Protein AF-0000000070297583 (afdb_homodimer)

Sequence (490 aa):
MRPKFVLFGSSIVQYSYYEGWGATLSHLYARKADILLRGYAGWNSRHALQVLDKIFSKNAIEQPSLVIAYFGGNDCIPPHPSGLGPHVPLGEYIENMKKIATHIMKTRIILLSNPPINEAQMKHNIDDFGQPIRTNEVSRIYSEACLDMCCEMKIKAIDTWSAIQKRDDWRDFCFIDGVHLSNEGSEIVTKEILNVIKEAEWEPSLYWKLMPAEFGEDSPYDMVTLDGKTINFSNVPFPEDVDWPMRPKFVLFGSSIVQYSYYEGWGATLSHLYARKADILLRGYAGWNSRHALQVLDKIFSKNAIEQPSLVIAYFGGNDCIPPHPSGLGPHVPLGEYIENMKKIATHIMKTRIILLSNPPINEAQMKHNIDDFGQPIRTNEVSRIYSEACLDMCCEMKIKAIDTWSAIQKRDDWRDFCFIDGVHLSNEGSEIVTKEILNVIKEAEWEPSLYWKLMPAEFGEDSPYDMVTLDGKTINFSNVPFPEDVDWP

Secondary structure (DSSP, 8-state):
---EEEEEESHHHHTTTSSSHHHHHHHHTTTT-EEEEEE-TT--HHHHHHTHHHHS-TT-SS--SEEEEE--TTTTSPPPTTS-SS---HHHHHHHHHHHHHHHTTSEEEEEPPPP--GGG-TT-B-TTS-BSS-HHHHHHHHHHHHHHHHHHT-EEE-HHHHHHTSTTHHHHSBSSSSSB-HHHHHHHHHHHHHHHHHH--SS---TTTSPPTT-S--TTSEE-TTS-EE--TT--SS--S---/---EEEEEESHHHHTTTSSSHHHHHHHHTTTT-EEEEEE-TT--HHHHHHTHHHHS-TT-SS--SEEEEE--TTTTSPPPTTS-SS---HHHHHHHHHHHHHHHTTSEEEEEPPPP--GGG-TT-B-TTS-BSS-HHHHHHHHHHHHHHHHHHT-EEE-HHHHHHTSTTHHHHSBSSSSSB-HHHHHHHHHHHHHHHHHH--SS---TTTSPPTT-S--TTSEE-TTS-EE--TT--SS--S---

InterPro domains:
  IPR001087 GDSL lipase/esterase [PF00657] (6-193)
  IPR036514 SGNH hydrolase superfamily [G3DSA:3.40.50.1110] (2-225)
  IPR045136 Isoamyl acetate-hydrolyzing esterase Iah1-like [PTHR14209] (1-224)

pLDDT: mean 95.43, std 4.94, range [74.56, 98.88]

Organism: Medicago truncatula (NCBI:txid3880)

Structure (mmCIF, N/CA/C/O backbone):
data_AF-0000000070297583-model_v1
#
loop_
_entity.id
_entity.type
_entity.pdbx_description
1 polymer 'GDSL-like lipase/acylhydrolase'
#
loop_
_atom_site.group_PDB
_atom_site.id
_atom_site.type_symbol
_atom_site.label_atom_id
_atom_site.label_alt_id
_atom_site.label_comp_id
_atom_site.label_asym_id
_atom_site.label_entity_id
_atom_site.label_seq_id
_atom_site.pdbx_PDB_ins_code
_atom_site.Cartn_x
_atom_site.Cartn_y
_atom_site.Cartn_z
_atom_site.occupancy
_atom_site.B_iso_or_equiv
_atom_site.auth_seq_id
_atom_site.auth_comp_id
_atom_site.auth_asym_id
_atom_site.auth_atom_id
_atom_site.pdbx_PDB_model_num
ATOM 1 N N . MET A 1 1 ? 10.992 11.102 -12.32 1 80.62 1 MET A N 1
ATOM 2 C CA . MET A 1 1 ? 9.883 10.234 -11.953 1 80.62 1 MET A CA 1
ATOM 3 C C . MET A 1 1 ? 10.375 9 -11.195 1 80.62 1 MET A C 1
ATOM 5 O O . MET A 1 1 ? 11.453 8.484 -11.484 1 80.62 1 MET A O 1
ATOM 9 N N . ARG A 1 2 ? 9.68 8.562 -10.141 1 93.44 2 ARG A N 1
ATOM 10 C CA . ARG A 1 2 ? 10.055 7.375 -9.375 1 93.44 2 ARG A CA 1
ATOM 11 C C . ARG A 1 2 ? 9.906 6.113 -10.211 1 93.44 2 ARG A C 1
ATOM 13 O O . ARG A 1 2 ? 8.969 5.988 -11.008 1 93.44 2 ARG A O 1
ATOM 20 N N . PRO A 1 3 ? 10.93 5.227 -10.07 1 96.5 3 PRO A N 1
ATOM 21 C CA . PRO A 1 3 ? 10.719 3.922 -10.703 1 96.5 3 PRO A CA 1
ATOM 22 C C . PRO A 1 3 ? 9.422 3.252 -10.258 1 96.5 3 PRO A C 1
ATOM 24 O O . PRO A 1 3 ? 8.961 3.477 -9.133 1 96.5 3 PRO A O 1
ATOM 27 N N . LYS A 1 4 ? 8.906 2.463 -11.172 1 96.94 4 LYS A N 1
ATOM 28 C CA . LYS A 1 4 ? 7.676 1.743 -10.867 1 96.94 4 LYS A CA 1
ATOM 29 C C . LYS A 1 4 ? 7.938 0.249 -10.695 1 96.94 4 LYS A C 1
ATOM 31 O O . LYS A 1 4 ? 8.594 -0.368 -11.539 1 96.94 4 LYS A O 1
ATOM 36 N N . PHE A 1 5 ? 7.562 -0.302 -9.586 1 98.56 5 PHE A N 1
ATOM 37 C CA . PHE A 1 5 ? 7.48 -1.741 -9.367 1 98.56 5 PHE A CA 1
ATOM 38 C C . PHE A 1 5 ? 6.039 -2.227 -9.484 1 98.56 5 PHE A C 1
ATOM 40 O O . PHE A 1 5 ? 5.141 -1.692 -8.836 1 98.56 5 PHE A O 1
ATOM 47 N N . VAL A 1 6 ? 5.828 -3.201 -10.305 1 98.38 6 VAL A N 1
ATOM 48 C CA . VAL A 1 6 ? 4.477 -3.721 -10.477 1 98.38 6 VAL A CA 1
ATOM 49 C C . VAL A 1 6 ? 4.379 -5.117 -9.867 1 98.38 6 VAL A C 1
ATOM 51 O O . VAL A 1 6 ? 5.195 -5.992 -10.164 1 98.38 6 VAL A O 1
ATOM 54 N N . LEU A 1 7 ? 3.447 -5.27 -8.93 1 98.88 7 LEU A N 1
ATOM 55 C CA . LEU A 1 7 ? 3.092 -6.586 -8.414 1 98.88 7 LEU A CA 1
ATOM 56 C C . LEU A 1 7 ? 1.987 -7.219 -9.25 1 98.88 7 LEU A C 1
ATOM 58 O O . LEU A 1 7 ? 0.868 -6.703 -9.305 1 98.88 7 LEU A O 1
ATOM 62 N N . PHE A 1 8 ? 2.326 -8.312 -9.898 1 98.81 8 PHE A N 1
ATOM 63 C CA . PHE A 1 8 ? 1.416 -8.906 -10.875 1 98.81 8 PHE A CA 1
ATOM 64 C C . PHE A 1 8 ? 1.098 -10.352 -10.5 1 98.81 8 PHE A C 1
ATOM 66 O O . PHE A 1 8 ? 2.002 -11.18 -10.375 1 98.81 8 PHE A O 1
ATOM 73 N N . GLY A 1 9 ? -0.216 -10.602 -10.328 1 98.75 9 GLY A N 1
ATOM 74 C CA . GLY A 1 9 ? -0.486 -11.992 -10 1 98.75 9 GLY A CA 1
ATOM 75 C C . GLY A 1 9 ? -1.904 -12.227 -9.516 1 98.75 9 GLY A C 1
ATOM 76 O O . GLY A 1 9 ? -2.791 -11.406 -9.758 1 98.75 9 GLY A O 1
ATOM 77 N N . SER A 1 10 ? -2.168 -13.359 -8.914 1 98.38 10 SER A N 1
ATOM 78 C CA . SER A 1 10 ? -3.49 -13.789 -8.469 1 98.38 10 SER A CA 1
ATOM 79 C C . SER A 1 10 ? -3.816 -13.234 -7.086 1 98.38 10 SER A C 1
ATOM 81 O O . SER A 1 10 ? -3.555 -12.062 -6.801 1 98.38 10 SER A O 1
ATOM 83 N N . SER A 1 11 ? -4.457 -14.023 -6.191 1 98.12 11 SER A N 1
ATOM 84 C CA . SER A 1 11 ? -4.98 -13.516 -4.93 1 98.12 11 SER A CA 1
ATOM 85 C C . SER A 1 11 ? -3.859 -13.234 -3.938 1 98.12 11 SER A C 1
ATOM 87 O O . SER A 1 11 ? -3.961 -12.312 -3.123 1 98.12 11 SER A O 1
ATOM 89 N N . ILE A 1 12 ? -2.779 -13.969 -3.959 1 98.12 12 ILE A N 1
ATOM 90 C CA . ILE A 1 12 ? -1.648 -13.734 -3.066 1 98.12 12 ILE A CA 1
ATOM 91 C C . ILE A 1 12 ? -1.068 -12.352 -3.322 1 98.12 12 ILE A C 1
ATOM 93 O O . ILE A 1 12 ? -0.58 -11.695 -2.398 1 98.12 12 ILE A O 1
ATOM 97 N N . VAL A 1 13 ? -1.191 -11.922 -4.555 1 98.75 13 VAL A N 1
ATOM 98 C CA . VAL A 1 13 ? -0.723 -10.594 -4.934 1 98.75 13 VAL A CA 1
ATOM 99 C C . VAL A 1 13 ? -1.804 -9.555 -4.633 1 98.75 13 VAL A C 1
ATOM 101 O O . VAL A 1 13 ? -1.533 -8.539 -3.992 1 98.75 13 VAL A O 1
ATOM 104 N N . GLN A 1 14 ? -3.062 -9.805 -5.016 1 98.5 14 GLN A N 1
ATOM 105 C CA . GLN A 1 14 ? -4.125 -8.828 -4.801 1 98.5 14 GLN A CA 1
ATOM 106 C C . GLN A 1 14 ? -4.254 -8.477 -3.32 1 98.5 14 GLN A C 1
ATOM 108 O O . GLN A 1 14 ? -4.504 -7.324 -2.971 1 98.5 14 GLN A O 1
ATOM 113 N N . TYR A 1 15 ? -4.051 -9.445 -2.488 1 98.12 15 TYR A N 1
ATOM 114 C CA . TYR A 1 15 ? -4.309 -9.242 -1.067 1 98.12 15 TYR A CA 1
ATOM 115 C C . TYR A 1 15 ? -3.025 -8.898 -0.32 1 98.12 15 TYR A C 1
ATOM 117 O O . TYR A 1 15 ? -2.996 -8.906 0.913 1 98.12 15 TYR A O 1
ATOM 125 N N . SER A 1 16 ? -1.991 -8.531 -1.104 1 98.25 16 SER A N 1
ATOM 126 C CA . SER A 1 16 ? -0.686 -8.297 -0.498 1 98.25 16 SER A CA 1
ATOM 127 C C . SER A 1 16 ? -0.657 -6.965 0.249 1 98.25 16 SER A C 1
ATOM 129 O O . SER A 1 16 ? 0.328 -6.645 0.918 1 98.25 16 SER A O 1
ATOM 131 N N . TYR A 1 17 ? -1.727 -6.203 0.265 1 97.75 17 TYR A N 1
ATOM 132 C CA . TYR A 1 17 ? -1.733 -4.934 0.98 1 97.75 17 TYR A CA 1
ATOM 133 C C . TYR A 1 17 ? -2.463 -5.062 2.312 1 97.75 17 TYR A C 1
ATOM 135 O O . TYR A 1 17 ? -2.422 -4.148 3.139 1 97.75 17 TYR A O 1
ATOM 143 N N . TYR A 1 18 ? -3.107 -6.133 2.504 1 96.12 18 TYR A N 1
ATOM 144 C CA . TYR A 1 18 ? -3.617 -6.422 3.84 1 96.12 18 TYR A CA 1
ATOM 145 C C . TYR A 1 18 ? -2.533 -7.039 4.715 1 96.12 18 TYR A C 1
ATOM 147 O O . TYR A 1 18 ? -2.326 -8.25 4.699 1 96.12 18 TYR A O 1
ATOM 155 N N . GLU A 1 19 ? -1.987 -6.285 5.562 1 92.38 19 GLU A N 1
ATOM 156 C CA . GLU A 1 19 ? -0.899 -6.734 6.426 1 92.38 19 GLU A CA 1
ATOM 157 C C . GLU A 1 19 ? 0.079 -7.625 5.664 1 92.38 19 GLU A C 1
ATOM 159 O O . GLU A 1 19 ? 0.466 -8.688 6.152 1 92.38 19 GLU A O 1
ATOM 164 N N . GLY A 1 20 ? 0.426 -7.23 4.438 1 96.56 20 GLY A N 1
ATOM 165 C CA . GLY A 1 20 ? 1.134 -8.148 3.561 1 96.56 20 GLY A CA 1
ATOM 166 C C . GLY A 1 20 ? 2.383 -7.547 2.947 1 96.56 20 GLY A C 1
ATOM 167 O O . GLY A 1 20 ? 2.822 -6.469 3.354 1 96.56 20 GLY A O 1
ATOM 168 N N . TRP A 1 21 ? 2.939 -8.344 2.037 1 98.56 21 TRP A N 1
ATOM 169 C CA . TRP A 1 21 ? 4.266 -8.023 1.523 1 98.56 21 TRP A CA 1
ATOM 170 C C . TRP A 1 21 ? 4.211 -6.828 0.579 1 98.56 21 TRP A C 1
ATOM 172 O O . TRP A 1 21 ? 5.176 -6.066 0.475 1 98.56 21 TRP A O 1
ATOM 182 N N . GLY A 1 22 ? 3.062 -6.57 -0.13 1 98.69 22 GLY A N 1
ATOM 183 C CA . GLY A 1 22 ? 2.916 -5.363 -0.926 1 98.69 22 GLY A CA 1
ATOM 184 C C . GLY A 1 22 ? 2.932 -4.094 -0.094 1 98.69 22 GLY A C 1
ATOM 185 O O . GLY A 1 22 ? 3.561 -3.105 -0.474 1 98.69 22 GLY A O 1
ATOM 186 N N . ALA A 1 23 ? 2.227 -4.156 1.017 1 98.38 23 ALA A N 1
ATOM 187 C CA . ALA A 1 23 ? 2.217 -3.02 1.936 1 98.38 23 ALA A CA 1
ATOM 188 C C . ALA A 1 23 ? 3.611 -2.75 2.492 1 98.38 23 ALA A C 1
ATOM 190 O O . ALA A 1 23 ? 4.043 -1.598 2.568 1 98.38 23 ALA A O 1
ATOM 191 N N . THR A 1 24 ? 4.289 -3.785 2.85 1 98.12 24 THR A N 1
ATOM 192 C CA . THR A 1 24 ? 5.625 -3.641 3.418 1 98.12 24 THR A CA 1
ATOM 193 C C . THR A 1 24 ? 6.594 -3.064 2.389 1 98.12 24 THR A C 1
ATOM 195 O O . THR A 1 24 ? 7.398 -2.188 2.707 1 98.12 24 THR A O 1
ATOM 198 N N . LEU A 1 25 ? 6.52 -3.574 1.184 1 98.69 25 LEU A N 1
ATOM 199 C CA . LEU A 1 25 ? 7.367 -3.014 0.139 1 98.69 25 LEU A CA 1
ATOM 200 C C . LEU A 1 25 ? 7.07 -1.533 -0.068 1 98.69 25 LEU A C 1
ATOM 202 O O . LEU A 1 25 ? 7.988 -0.724 -0.204 1 98.69 25 LEU A O 1
ATOM 206 N N . SER A 1 26 ? 5.789 -1.142 -0.086 1 98.62 26 SER A N 1
ATOM 207 C CA . SER A 1 26 ? 5.406 0.257 -0.253 1 98.62 26 SER A CA 1
ATOM 208 C C . SER A 1 26 ? 5.953 1.117 0.881 1 98.62 26 SER A C 1
ATOM 210 O O . SER A 1 26 ? 6.332 2.27 0.665 1 98.62 26 SER A O 1
ATOM 212 N N . HIS A 1 27 ? 5.965 0.526 2.061 1 98 27 HIS A N 1
ATOM 213 C CA . HIS A 1 27 ? 6.496 1.194 3.242 1 98 27 HIS A CA 1
ATOM 214 C C . HIS A 1 27 ? 8 1.41 3.125 1 98 27 HIS A C 1
ATOM 216 O O . HIS A 1 27 ? 8.492 2.523 3.334 1 98 27 HIS A O 1
ATOM 222 N N . LEU A 1 28 ? 8.719 0.422 2.705 1 97.88 28 LEU A N 1
ATOM 223 C CA . LEU A 1 28 ? 10.172 0.459 2.666 1 97.88 28 LEU A CA 1
ATOM 224 C C . LEU A 1 28 ? 10.664 1.301 1.494 1 97.88 28 LEU A C 1
ATOM 226 O O . LEU A 1 28 ? 11.695 1.975 1.596 1 97.88 28 LEU A O 1
ATOM 230 N N . TYR A 1 29 ? 9.922 1.269 0.409 1 98.31 29 TYR A N 1
ATOM 231 C CA . TYR A 1 29 ? 10.344 1.966 -0.799 1 98.31 29 TYR A CA 1
ATOM 232 C C . TYR A 1 29 ? 9.734 3.361 -0.868 1 98.31 29 TYR A C 1
ATOM 234 O O . TYR A 1 29 ? 9.781 4.016 -1.912 1 98.31 29 TYR A O 1
ATOM 242 N N . ALA A 1 30 ? 9.164 3.779 0.28 1 97.56 30 ALA A N 1
ATOM 243 C CA . ALA A 1 30 ? 8.641 5.141 0.312 1 97.56 30 ALA A CA 1
ATOM 244 C C . ALA A 1 30 ? 9.672 6.141 -0.198 1 97.56 30 ALA A C 1
ATOM 246 O O . ALA A 1 30 ? 10.844 6.09 0.199 1 97.56 30 ALA A O 1
ATOM 247 N N . ARG A 1 31 ? 9.273 7.043 -1.173 1 97.94 31 ARG A N 1
ATOM 248 C CA . ARG A 1 31 ? 10.078 8.109 -1.754 1 97.94 31 ARG A CA 1
ATOM 249 C C . ARG A 1 31 ? 11.086 7.555 -2.76 1 97.94 31 ARG A C 1
ATOM 251 O O . ARG A 1 31 ? 11.844 8.312 -3.367 1 97.94 31 ARG A O 1
ATOM 258 N N . LYS A 1 32 ? 11.078 6.242 -2.945 1 98.38 32 LYS A N 1
ATOM 259 C CA . LYS A 1 32 ? 12.109 5.648 -3.791 1 98.38 32 LYS A CA 1
ATOM 260 C C . LYS A 1 32 ? 11.5 5.008 -5.035 1 98.38 32 LYS A C 1
ATOM 262 O O . LYS A 1 32 ? 12.047 5.125 -6.133 1 98.38 32 LYS A O 1
ATOM 267 N N . ALA A 1 33 ? 10.367 4.367 -4.852 1 98.5 33 ALA A N 1
ATOM 268 C CA . ALA A 1 33 ? 9.656 3.713 -5.945 1 98.5 33 ALA A CA 1
ATOM 269 C C . ALA A 1 33 ? 8.156 3.701 -5.695 1 98.5 33 ALA A C 1
ATOM 271 O O . ALA A 1 33 ? 7.711 3.725 -4.547 1 98.5 33 ALA A O 1
ATOM 272 N N . ASP A 1 34 ? 7.438 3.736 -6.758 1 98.19 34 ASP A N 1
ATOM 273 C CA . ASP A 1 34 ? 5.996 3.5 -6.68 1 98.19 34 ASP A CA 1
ATOM 274 C C . ASP A 1 34 ? 5.672 2.02 -6.855 1 98.19 34 ASP A C 1
ATOM 276 O O . ASP A 1 34 ? 6.07 1.406 -7.852 1 98.19 34 ASP A O 1
ATOM 280 N N . ILE A 1 35 ? 5.004 1.453 -5.887 1 98.69 35 ILE A N 1
ATOM 281 C CA . ILE A 1 35 ? 4.562 0.064 -5.949 1 98.69 35 ILE A CA 1
ATOM 282 C C . ILE A 1 35 ? 3.123 0.004 -6.457 1 98.69 35 ILE A C 1
ATOM 284 O O . ILE A 1 35 ? 2.211 0.538 -5.824 1 98.69 35 ILE A O 1
ATOM 288 N N . LEU A 1 36 ? 2.936 -0.637 -7.578 1 98 36 LEU A N 1
ATOM 289 C CA . LEU A 1 36 ? 1.621 -0.704 -8.211 1 98 36 LEU A CA 1
ATOM 290 C C . LEU A 1 36 ? 1.055 -2.117 -8.133 1 98 36 LEU A C 1
ATOM 292 O O . LEU A 1 36 ? 1.77 -3.092 -8.383 1 98 36 LEU A O 1
ATOM 296 N N . LEU A 1 37 ? -0.194 -2.186 -7.789 1 98.56 37 LEU A N 1
ATOM 297 C CA . LEU A 1 37 ? -0.854 -3.471 -7.594 1 98.56 37 LEU A CA 1
ATOM 298 C C . LEU A 1 37 ? -1.622 -3.885 -8.844 1 98.56 37 LEU A C 1
ATOM 300 O O . LEU A 1 37 ? -2.543 -3.186 -9.273 1 98.56 37 LEU A O 1
ATOM 304 N N . ARG A 1 38 ? -1.185 -4.945 -9.422 1 98.56 38 ARG A N 1
ATOM 305 C CA . ARG A 1 38 ? -1.917 -5.645 -10.469 1 98.56 38 ARG A CA 1
ATOM 306 C C . ARG A 1 38 ? -2.203 -7.086 -10.07 1 98.56 38 ARG A C 1
ATOM 308 O O . ARG A 1 38 ? -1.761 -8.023 -10.742 1 98.56 38 ARG A O 1
ATOM 315 N N . GLY A 1 39 ? -2.889 -7.203 -8.945 1 98.44 39 GLY A N 1
ATOM 316 C CA . GLY A 1 39 ? -3.348 -8.484 -8.438 1 98.44 39 GLY A CA 1
ATOM 317 C C . GLY A 1 39 ? -4.773 -8.812 -8.844 1 98.44 39 GLY A C 1
ATOM 318 O O . GLY A 1 39 ? -5.645 -7.941 -8.828 1 98.44 39 GLY A O 1
ATOM 319 N N . TYR A 1 40 ? -5.016 -10.055 -9.188 1 98.5 40 TYR A N 1
ATOM 320 C CA . TYR A 1 40 ? -6.312 -10.508 -9.688 1 98.5 40 TYR A CA 1
ATOM 321 C C . TYR A 1 40 ? -6.727 -11.82 -9.039 1 98.5 40 TYR A C 1
ATOM 323 O O . TYR A 1 40 ? -6.34 -12.898 -9.5 1 98.5 40 TYR A O 1
ATOM 331 N N . ALA A 1 41 ? -7.566 -11.695 -8.047 1 97.88 41 ALA A N 1
ATOM 332 C CA . ALA A 1 41 ? -7.965 -12.828 -7.219 1 97.88 41 ALA A CA 1
ATOM 333 C C . ALA A 1 41 ? -8.617 -13.922 -8.062 1 97.88 41 ALA A C 1
ATOM 335 O O . ALA A 1 41 ? -9.508 -13.633 -8.875 1 97.88 41 ALA A O 1
ATOM 336 N N . GLY A 1 42 ? -8.188 -15.109 -7.871 1 97 42 GLY A N 1
ATOM 337 C CA . GLY A 1 42 ? -8.766 -16.266 -8.531 1 97 42 GLY A CA 1
ATOM 338 C C . GLY A 1 42 ? -8.148 -16.547 -9.891 1 97 42 GLY A C 1
ATOM 339 O O . GLY A 1 42 ? -8.422 -17.594 -10.492 1 97 42 GLY A O 1
ATOM 340 N N . TRP A 1 43 ? -7.289 -15.641 -10.328 1 98.38 43 TRP A N 1
ATOM 341 C CA . TRP A 1 43 ? -6.777 -15.781 -11.688 1 98.38 43 TRP A CA 1
ATOM 342 C C . TRP A 1 43 ? -5.766 -16.922 -11.773 1 98.38 43 TRP A C 1
ATOM 344 O O . TRP A 1 43 ? -5.012 -17.156 -10.828 1 98.38 43 TRP A O 1
ATOM 354 N N . ASN A 1 44 ? -5.832 -17.594 -12.906 1 98.69 44 ASN A N 1
ATOM 355 C CA . ASN A 1 44 ? -4.789 -18.531 -13.328 1 98.69 44 ASN A CA 1
ATOM 356 C C . ASN A 1 44 ? -3.9 -17.922 -14.406 1 98.69 44 ASN A C 1
ATOM 358 O O . ASN A 1 44 ? -4.082 -16.766 -14.789 1 98.69 44 ASN A O 1
ATOM 362 N N . SER A 1 45 ? -2.893 -18.656 -14.836 1 98.81 45 SER A N 1
ATOM 363 C CA . SER A 1 45 ? -1.933 -18.172 -15.82 1 98.81 45 SER A CA 1
ATOM 364 C C . SER A 1 45 ? -2.594 -17.953 -17.172 1 98.81 45 SER A C 1
ATOM 366 O O . SER A 1 45 ? -2.188 -17.078 -17.938 1 98.81 45 SER A O 1
ATOM 368 N N . ARG A 1 46 ? -3.689 -18.734 -17.516 1 98.12 46 ARG A N 1
ATOM 369 C CA . ARG A 1 46 ? -4.414 -18.578 -18.766 1 98.12 46 ARG A CA 1
ATOM 370 C C . ARG A 1 46 ? -5.09 -17.203 -18.844 1 98.12 46 ARG A C 1
ATOM 372 O O . ARG A 1 46 ? -5.016 -16.531 -19.875 1 98.12 46 ARG A O 1
ATOM 379 N N . HIS A 1 47 ? -5.754 -16.922 -17.797 1 97.81 47 HIS A N 1
ATOM 380 C CA . HIS A 1 47 ? -6.449 -15.641 -17.719 1 97.81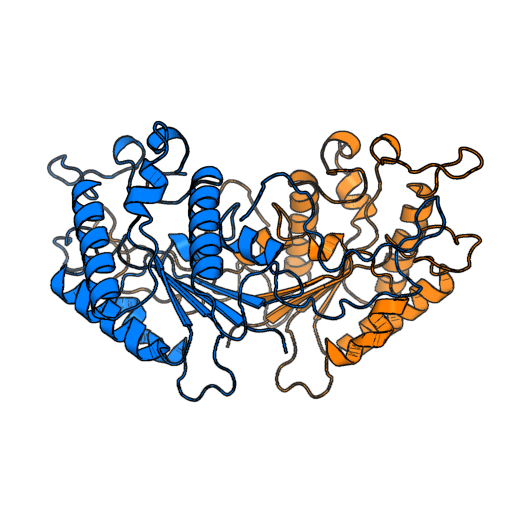 47 HIS A CA 1
ATOM 381 C C . HIS A 1 47 ? -5.469 -14.477 -17.812 1 97.81 47 HIS A C 1
ATOM 383 O O . HIS A 1 47 ? -5.738 -13.484 -18.5 1 97.81 47 HIS A O 1
ATOM 389 N N . ALA A 1 48 ? -4.355 -14.57 -17.172 1 98.19 48 ALA A N 1
ATOM 390 C CA . ALA A 1 48 ? -3.322 -13.539 -17.172 1 98.19 48 ALA A CA 1
ATOM 391 C C . ALA A 1 48 ? -2.82 -13.273 -18.594 1 98.19 48 ALA A C 1
ATOM 393 O O . ALA A 1 48 ? -2.637 -12.125 -18.984 1 98.19 48 ALA A O 1
ATOM 394 N N . LEU A 1 49 ? -2.639 -14.297 -19.328 1 97.75 49 LEU A N 1
ATOM 395 C CA . LEU A 1 49 ? -2.115 -14.18 -20.688 1 97.75 49 LEU A CA 1
ATOM 396 C C . LEU A 1 49 ? -3.084 -13.406 -21.578 1 97.75 49 LEU A C 1
ATOM 398 O O . LEU A 1 49 ? -2.66 -12.672 -22.484 1 97.75 49 LEU A O 1
ATOM 402 N N . GLN A 1 50 ? -4.336 -13.539 -21.297 1 96.62 50 GLN A N 1
ATOM 403 C CA . GLN A 1 50 ? -5.363 -12.938 -22.141 1 96.62 50 GLN A CA 1
ATOM 404 C C . GLN A 1 50 ? -5.305 -11.414 -22.078 1 96.62 50 GLN A C 1
ATOM 406 O O . GLN A 1 50 ? -5.684 -10.734 -23.031 1 96.62 50 GLN A O 1
ATOM 411 N N . VAL A 1 51 ? -4.793 -10.906 -20.984 1 95.69 51 VAL A N 1
ATOM 412 C CA . VAL A 1 51 ? -4.855 -9.453 -20.844 1 95.69 51 VAL A CA 1
ATOM 413 C C . VAL A 1 51 ? -3.453 -8.898 -20.609 1 95.69 51 VAL A C 1
ATOM 415 O O . VAL A 1 51 ? -3.297 -7.746 -20.203 1 95.69 51 VAL A O 1
ATOM 418 N N . LEU A 1 52 ? -2.473 -9.68 -20.844 1 97.06 52 LEU A N 1
ATOM 419 C CA . LEU A 1 52 ? -1.082 -9.352 -20.547 1 97.06 52 LEU A CA 1
ATOM 420 C C . LEU A 1 52 ? -0.662 -8.062 -21.234 1 97.06 52 LEU A C 1
ATOM 422 O O . LEU A 1 52 ? -0.07 -7.18 -20.609 1 97.06 52 LEU A O 1
ATOM 426 N N . ASP A 1 53 ? -1.042 -7.867 -22.453 1 95.88 53 ASP A N 1
ATOM 427 C CA . ASP A 1 53 ? -0.641 -6.695 -23.234 1 95.88 53 ASP A CA 1
ATOM 428 C C . ASP A 1 53 ? -1.359 -5.441 -22.734 1 95.88 53 ASP A C 1
ATOM 430 O O . ASP A 1 53 ? -0.823 -4.336 -22.828 1 95.88 53 ASP A O 1
ATOM 434 N N . LYS A 1 54 ? -2.547 -5.672 -22.234 1 95.5 54 LYS A N 1
ATOM 435 C CA . LYS A 1 54 ? -3.283 -4.535 -21.672 1 95.5 54 LYS A CA 1
ATOM 436 C C . LYS A 1 54 ? -2.635 -4.035 -20.391 1 95.5 54 LYS A C 1
ATOM 438 O O . LYS A 1 54 ? -2.611 -2.83 -20.125 1 95.5 54 LYS A O 1
ATOM 443 N N . ILE A 1 55 ? -2.09 -4.949 -19.641 1 96 55 ILE A N 1
ATOM 444 C CA . ILE A 1 55 ? -1.471 -4.605 -18.359 1 96 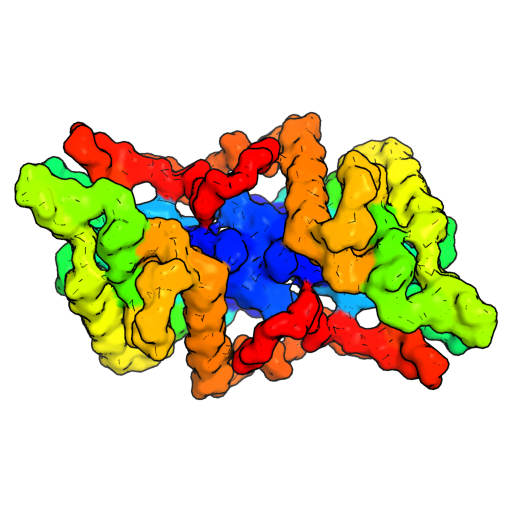55 ILE A CA 1
ATOM 445 C C . ILE A 1 55 ? -0.049 -4.102 -18.594 1 96 55 ILE A C 1
ATOM 447 O O . ILE A 1 55 ? 0.369 -3.105 -18 1 96 55 ILE A O 1
ATOM 451 N N . PHE A 1 56 ? 0.647 -4.773 -19.469 1 96.12 56 PHE A N 1
ATOM 452 C CA . PHE A 1 56 ? 2.021 -4.438 -19.812 1 96.12 56 PHE A CA 1
ATOM 453 C C . PHE A 1 56 ? 2.145 -4.141 -21.297 1 96.12 56 PHE A C 1
ATOM 455 O O . PHE A 1 56 ? 2.682 -4.949 -22.062 1 96.12 56 PHE A O 1
ATOM 462 N N . SER A 1 57 ? 1.76 -2.939 -21.625 1 93.06 57 SER A N 1
ATOM 463 C CA . SER A 1 57 ? 1.816 -2.572 -23.031 1 93.06 57 SER A CA 1
ATOM 464 C C . SER A 1 57 ? 3.258 -2.428 -23.516 1 93.06 57 SER A C 1
ATOM 466 O O . SER A 1 57 ? 4.047 -1.705 -22.906 1 93.06 57 SER A O 1
ATOM 468 N N . LYS A 1 58 ? 3.527 -2.98 -24.594 1 88.56 58 LYS A N 1
ATOM 469 C CA . LYS A 1 58 ? 4.871 -2.896 -25.172 1 88.56 58 LYS A CA 1
ATOM 470 C C . LYS A 1 58 ? 5.172 -1.485 -25.656 1 88.56 58 LYS A C 1
ATOM 472 O O . LYS A 1 58 ? 6.336 -1.101 -25.781 1 88.56 58 LYS A O 1
ATOM 477 N N . ASN A 1 59 ? 4.145 -0.705 -25.891 1 87.81 59 ASN A N 1
ATOM 478 C CA . ASN A 1 59 ? 4.297 0.639 -26.438 1 87.81 59 ASN A CA 1
ATOM 479 C C . ASN A 1 59 ? 4.148 1.705 -25.359 1 87.81 59 ASN A C 1
ATOM 481 O O . ASN A 1 59 ? 4.07 2.896 -25.656 1 87.81 59 ASN A O 1
ATOM 485 N N . ALA A 1 60 ? 4.074 1.164 -24.172 1 87.12 60 ALA A N 1
ATOM 486 C CA . ALA A 1 60 ? 3.951 2.143 -23.094 1 87.12 60 ALA A CA 1
ATOM 487 C C . ALA A 1 60 ? 5.152 3.08 -23.062 1 87.12 60 ALA A C 1
ATOM 489 O O . ALA A 1 60 ? 6.289 2.652 -23.281 1 87.12 60 ALA A O 1
ATOM 490 N N . ILE A 1 61 ? 4.887 4.312 -22.766 1 84 61 ILE A N 1
ATOM 491 C CA . ILE A 1 61 ? 5.938 5.324 -22.719 1 84 61 ILE A CA 1
ATOM 492 C C . ILE A 1 61 ? 6.941 4.969 -21.625 1 84 61 ILE A C 1
ATOM 494 O O . ILE A 1 61 ? 8.148 5.109 -21.812 1 84 61 ILE A O 1
ATOM 498 N N . GLU A 1 62 ? 6.383 4.527 -20.516 1 85.81 62 GLU A N 1
ATOM 499 C CA . GLU A 1 62 ? 7.227 4.117 -19.406 1 85.81 62 GLU A CA 1
ATOM 500 C C . GLU A 1 62 ? 6.984 2.654 -19.031 1 85.81 62 GLU A C 1
ATOM 502 O O . GLU A 1 62 ? 5.836 2.227 -18.891 1 85.81 62 GLU A O 1
ATOM 507 N N . GLN A 1 63 ? 8.086 2.004 -18.953 1 92.62 63 GLN A N 1
ATOM 508 C CA . GLN A 1 63 ? 8.031 0.614 -18.516 1 92.62 63 GLN A CA 1
ATOM 509 C C . GLN A 1 63 ? 8.359 0.493 -17.031 1 92.62 63 GLN A C 1
ATOM 511 O O . GLN A 1 63 ? 9.117 1.305 -16.484 1 92.62 63 GLN A O 1
ATOM 516 N N . PRO A 1 64 ? 7.801 -0.545 -16.375 1 96.12 64 PRO A N 1
ATOM 517 C CA . PRO A 1 64 ? 8.203 -0.747 -14.977 1 96.12 64 PRO A CA 1
ATOM 518 C C . PRO A 1 64 ? 9.688 -1.096 -14.836 1 96.12 64 PRO A C 1
ATOM 520 O O . PRO A 1 64 ? 10.273 -1.69 -15.75 1 96.12 64 PRO A O 1
ATOM 523 N N . SER A 1 65 ? 10.227 -0.673 -13.727 1 97.19 65 SER A N 1
ATOM 524 C CA . SER A 1 65 ? 11.617 -1.028 -13.438 1 97.19 65 SER A CA 1
ATOM 525 C C . SER A 1 65 ? 11.719 -2.457 -12.906 1 97.19 65 SER A C 1
ATOM 527 O O . SER A 1 65 ? 12.773 -3.084 -13.008 1 97.19 65 SER A O 1
ATOM 529 N N . LEU A 1 66 ? 10.633 -2.936 -12.359 1 98.31 66 LEU A N 1
ATOM 530 C CA . LEU A 1 66 ? 10.586 -4.277 -11.789 1 98.31 66 LEU A CA 1
ATOM 531 C C . LEU A 1 66 ? 9.156 -4.82 -11.812 1 98.31 66 LEU A C 1
ATOM 533 O O . LEU A 1 66 ? 8.211 -4.094 -11.516 1 98.31 66 LEU A O 1
ATOM 537 N N . VAL A 1 67 ? 9.023 -6.035 -12.227 1 98.56 67 VAL A N 1
ATOM 538 C CA . VAL A 1 67 ? 7.77 -6.766 -12.07 1 98.56 67 VAL A CA 1
ATOM 539 C C . VAL A 1 67 ? 7.98 -7.969 -11.156 1 98.56 67 VAL A C 1
ATOM 541 O O . VAL A 1 67 ? 8.898 -8.758 -11.367 1 98.56 67 VAL A O 1
ATOM 544 N N . ILE A 1 68 ? 7.254 -8.047 -10.102 1 98.81 68 ILE A N 1
ATOM 545 C CA . ILE A 1 68 ? 7.184 -9.227 -9.242 1 98.81 68 ILE A CA 1
ATOM 546 C C . ILE A 1 68 ? 5.875 -9.977 -9.5 1 98.81 68 ILE A C 1
ATOM 548 O O . ILE A 1 68 ? 4.789 -9.438 -9.273 1 98.81 68 ILE A O 1
ATOM 552 N N . ALA A 1 69 ? 6.012 -11.203 -9.969 1 98.69 69 ALA A N 1
ATOM 553 C CA . ALA A 1 69 ? 4.816 -11.867 -10.477 1 98.69 69 ALA A CA 1
ATOM 554 C C . ALA A 1 69 ? 4.613 -13.219 -9.805 1 98.69 69 ALA A C 1
ATOM 556 O O . ALA A 1 69 ? 5.578 -13.867 -9.398 1 98.69 69 ALA A O 1
ATOM 557 N N . TYR A 1 70 ? 3.32 -13.586 -9.703 1 98.81 70 TYR A N 1
ATOM 558 C CA . TYR A 1 70 ? 2.955 -14.875 -9.125 1 98.81 70 TYR A CA 1
ATOM 559 C C . TYR A 1 70 ? 1.68 -15.414 -9.758 1 98.81 70 TYR A C 1
ATOM 561 O O . TYR A 1 70 ? 0.627 -14.773 -9.695 1 98.81 70 TYR A O 1
ATOM 569 N N . PHE A 1 71 ? 1.787 -16.562 -10.297 1 98.81 71 PHE A N 1
ATOM 570 C CA . PHE A 1 71 ? 0.678 -17.438 -10.648 1 98.81 71 PHE A CA 1
ATOM 571 C C . PHE A 1 71 ? 1.028 -18.891 -10.367 1 98.81 71 PHE A C 1
ATOM 573 O O . PHE A 1 71 ? 2.205 -19.25 -10.266 1 98.81 71 PHE A O 1
ATOM 580 N N . GLY A 1 72 ? 0.047 -19.75 -10.273 1 98.62 72 GLY A N 1
ATOM 581 C CA . GLY A 1 72 ? 0.299 -21.172 -10.094 1 98.62 72 GLY A CA 1
ATOM 582 C C . GLY A 1 72 ? -0.604 -21.812 -9.062 1 98.62 72 GLY A C 1
ATOM 583 O O . GLY A 1 72 ? -0.99 -22.984 -9.211 1 98.62 72 GLY A O 1
ATOM 584 N N . GLY A 1 73 ? -0.917 -21.078 -7.953 1 98.06 73 GLY A N 1
ATOM 585 C CA . GLY A 1 73 ? -1.759 -21.625 -6.902 1 98.06 73 GLY A CA 1
ATOM 586 C C . GLY A 1 73 ? -3.125 -22.062 -7.398 1 98.06 73 GLY A C 1
ATOM 587 O O . GLY A 1 73 ? -3.625 -23.109 -7.012 1 98.06 73 GLY A O 1
ATOM 588 N N . ASN A 1 74 ? -3.742 -21.25 -8.203 1 97.81 74 ASN A N 1
ATOM 589 C CA . ASN A 1 74 ? -5.031 -21.594 -8.789 1 97.81 74 ASN A CA 1
ATOM 590 C C . ASN A 1 74 ? -4.871 -22.578 -9.953 1 97.81 74 ASN A C 1
ATOM 592 O O . ASN A 1 74 ? -5.699 -23.469 -10.141 1 97.81 74 ASN A O 1
ATOM 596 N N . ASP A 1 75 ? -3.795 -22.469 -10.703 1 98.56 75 ASP A N 1
ATOM 597 C CA . ASP A 1 75 ? -3.498 -23.328 -11.844 1 98.56 75 ASP A CA 1
ATOM 598 C C . ASP A 1 75 ? -3.451 -24.797 -11.43 1 98.56 75 ASP A C 1
ATOM 600 O O . ASP A 1 75 ? -3.84 -25.688 -12.203 1 98.56 75 ASP A O 1
ATOM 604 N N . CYS A 1 76 ? -3.021 -25.031 -10.25 1 97.31 76 CYS A N 1
ATOM 605 C CA . CYS A 1 76 ? -2.736 -26.406 -9.859 1 97.31 76 CYS A CA 1
ATOM 606 C C . CYS A 1 76 ? -3.963 -27.062 -9.242 1 97.31 76 CYS A C 1
ATOM 608 O O . CYS A 1 76 ? -3.916 -28.234 -8.852 1 97.31 76 CYS A O 1
ATOM 610 N N . ILE A 1 77 ? -5.078 -26.328 -9.164 1 94.81 77 ILE A N 1
ATOM 611 C CA . ILE A 1 77 ? -6.336 -26.938 -8.742 1 94.81 77 ILE A CA 1
ATOM 612 C C . ILE A 1 77 ? -6.789 -27.953 -9.781 1 94.81 77 ILE A C 1
ATOM 614 O O . ILE A 1 77 ? -6.723 -27.703 -10.984 1 94.81 77 ILE A O 1
ATOM 618 N N . PRO A 1 78 ? -7.152 -29.141 -9.32 1 93.12 78 PRO A N 1
ATOM 619 C CA . PRO A 1 78 ? -7.578 -30.156 -10.289 1 93.12 78 PRO A CA 1
ATOM 620 C C . PRO A 1 78 ? -8.773 -29.703 -11.125 1 93.12 78 PRO A C 1
ATOM 622 O O . PRO A 1 78 ? -9.547 -28.844 -10.703 1 93.12 78 PRO A O 1
ATOM 625 N N . PRO A 1 79 ? -8.82 -30.312 -12.312 1 92.31 79 PRO A N 1
ATOM 626 C CA . PRO A 1 79 ? -9.938 -29.938 -13.18 1 92.31 79 PRO A CA 1
ATOM 627 C C . PRO A 1 79 ? -11.297 -30.312 -12.586 1 92.31 79 PRO A C 1
ATOM 629 O O . PRO A 1 79 ? -11.43 -31.359 -11.945 1 92.31 79 PRO A O 1
ATOM 632 N N . HIS A 1 80 ? -12.227 -29.453 -12.781 1 89.44 80 HIS A N 1
ATOM 633 C CA . HIS A 1 80 ? -13.609 -29.719 -12.398 1 89.44 80 HIS A CA 1
ATOM 634 C C . HIS A 1 80 ? -14.367 -30.438 -13.516 1 89.44 80 HIS A C 1
ATOM 636 O O . HIS A 1 80 ? -14.164 -30.125 -14.695 1 89.44 80 HIS A O 1
ATOM 642 N N . PRO A 1 81 ? -15.305 -31.281 -13.141 1 87.88 81 PRO A N 1
ATOM 643 C CA . PRO A 1 81 ? -16.031 -32.062 -14.156 1 87.88 81 PRO A CA 1
ATOM 644 C C . PRO A 1 81 ? -16.812 -31.172 -15.117 1 87.88 81 PRO A C 1
ATOM 646 O O . PRO A 1 81 ? -17.078 -31.562 -16.25 1 87.88 81 PRO A O 1
ATOM 649 N N . SER A 1 82 ? -17.219 -30 -14.734 1 87.75 82 SER A N 1
ATOM 650 C CA . SER A 1 82 ? -18 -29.094 -15.578 1 87.75 82 SER A CA 1
ATOM 651 C C . SER A 1 82 ? -17.141 -28.547 -16.719 1 87.75 82 SER A C 1
ATOM 653 O O . SER A 1 82 ? -17.672 -27.984 -17.688 1 87.75 82 SER A O 1
ATOM 655 N N . GLY A 1 83 ? -15.852 -28.672 -16.609 1 90.19 83 GLY A N 1
ATOM 656 C CA . GLY A 1 83 ? -14.938 -28.062 -17.578 1 90.19 83 GLY A CA 1
ATOM 657 C C . GLY A 1 83 ? -14.586 -26.625 -17.25 1 90.19 83 GLY A C 1
ATOM 658 O O . GLY A 1 83 ? -13.727 -26.031 -17.891 1 90.19 83 GLY A O 1
ATOM 659 N N . LEU A 1 84 ? -15.242 -26.109 -16.25 1 93.69 84 LEU A N 1
ATOM 660 C CA . LEU A 1 84 ? -14.961 -24.766 -15.766 1 93.69 84 LEU A CA 1
ATOM 661 C C . LEU A 1 84 ? -13.93 -24.797 -14.648 1 93.69 84 LEU A C 1
ATOM 663 O O . LEU A 1 84 ? -13.602 -25.875 -14.125 1 93.69 84 LEU A O 1
ATOM 667 N N . GLY A 1 85 ? -13.359 -23.625 -14.375 1 95 85 GLY A N 1
ATOM 668 C CA . GLY A 1 85 ? -12.469 -23.547 -13.227 1 95 85 GLY A CA 1
ATOM 669 C C . GLY A 1 85 ? -11.062 -23.125 -13.594 1 95 85 GLY A C 1
ATOM 670 O O . GLY A 1 85 ? -10.742 -22.969 -14.773 1 95 85 GLY A O 1
ATOM 671 N N . PRO A 1 86 ? -10.25 -23.047 -12.656 1 96.75 86 PRO A N 1
ATOM 672 C CA . PRO A 1 86 ? -8.953 -22.391 -12.844 1 96.75 86 PRO A CA 1
ATOM 673 C C . PRO A 1 86 ? -7.844 -23.359 -13.234 1 96.75 86 PRO A C 1
ATOM 675 O O . PRO A 1 86 ? -6.703 -22.953 -13.445 1 96.75 86 PRO A O 1
ATOM 678 N N . HIS A 1 87 ? -8.125 -24.641 -13.359 1 97.31 87 HIS A N 1
ATOM 679 C CA . HIS A 1 87 ? -7.086 -25.625 -13.633 1 97.31 87 HIS A CA 1
ATOM 680 C C . HIS A 1 87 ? -6.336 -25.297 -14.914 1 97.31 87 HIS A C 1
ATOM 682 O O . HIS A 1 87 ? -6.953 -25.031 -15.953 1 97.31 87 HIS A O 1
ATOM 688 N N . VAL A 1 88 ? -5.043 -25.344 -14.836 1 98.62 88 VAL A N 1
ATOM 689 C CA . VAL A 1 88 ? -4.152 -25.328 -15.992 1 98.62 88 VAL A CA 1
ATOM 690 C C . VAL A 1 88 ? -3.162 -26.484 -15.906 1 98.62 88 VAL A C 1
ATOM 692 O O . VAL A 1 88 ? -2.361 -26.562 -14.969 1 98.62 88 VAL A O 1
ATOM 695 N N . PRO A 1 89 ? -3.199 -27.406 -16.859 1 98.5 89 PRO A N 1
ATOM 696 C CA . PRO A 1 89 ? -2.236 -28.5 -16.812 1 98.5 89 PRO A CA 1
ATOM 697 C C . PRO A 1 89 ? -0.792 -28.031 -16.703 1 98.5 89 PRO A C 1
ATOM 699 O O . PRO A 1 89 ? -0.437 -26.984 -17.281 1 98.5 89 PRO A O 1
ATOM 702 N N . LEU A 1 90 ? 0.047 -28.812 -16.031 1 98.62 90 LEU A N 1
ATOM 703 C CA . LEU A 1 90 ? 1.405 -28.422 -15.672 1 98.62 90 LEU A CA 1
ATOM 704 C C . LEU A 1 90 ? 2.17 -27.938 -16.906 1 98.62 90 LEU A C 1
ATOM 706 O O . LEU A 1 90 ? 2.799 -26.875 -16.875 1 98.62 90 LEU A O 1
ATOM 710 N N . GLY A 1 91 ? 2.152 -28.672 -17.953 1 98.75 91 GLY A N 1
ATOM 711 C CA . GLY A 1 91 ? 2.854 -28.266 -19.156 1 98.75 91 GLY A CA 1
ATOM 712 C C . GLY A 1 91 ? 2.391 -26.938 -19.703 1 98.75 91 GLY A C 1
ATOM 713 O O . GLY A 1 91 ? 3.211 -26.094 -20.094 1 98.75 91 GLY A O 1
ATOM 714 N N . GLU A 1 92 ? 1.103 -26.75 -19.781 1 98.81 92 GLU A N 1
ATOM 715 C CA . GLU A 1 92 ? 0.544 -25.484 -20.25 1 98.81 92 GLU A CA 1
ATOM 716 C C . GLU A 1 92 ? 0.9 -24.344 -19.297 1 98.81 92 GLU A C 1
ATOM 718 O O . GLU A 1 92 ? 1.196 -23.234 -19.734 1 98.81 92 GLU A O 1
ATOM 723 N N . TYR A 1 93 ? 0.828 -24.641 -18.047 1 98.81 93 TYR A N 1
ATOM 724 C CA . TYR A 1 93 ? 1.217 -23.656 -17.047 1 98.81 93 TYR A CA 1
ATOM 725 C C . TYR A 1 93 ? 2.627 -23.141 -17.312 1 98.81 93 TYR A C 1
ATOM 727 O O . TYR A 1 93 ? 2.861 -21.922 -17.328 1 98.81 93 TYR A O 1
ATOM 735 N N . ILE A 1 94 ? 3.543 -24.016 -17.5 1 98.81 94 ILE A N 1
ATOM 736 C CA . ILE A 1 94 ? 4.934 -23.641 -17.734 1 98.81 94 ILE A CA 1
ATOM 737 C C . ILE A 1 94 ? 5.02 -22.781 -19 1 98.81 94 ILE A C 1
ATOM 739 O O . ILE A 1 94 ? 5.691 -21.75 -19 1 98.81 94 ILE A O 1
ATOM 743 N N . GLU A 1 95 ? 4.34 -23.188 -20.031 1 98.75 95 GLU A N 1
ATOM 744 C CA . GLU A 1 95 ? 4.344 -22.422 -21.266 1 98.75 95 GLU A CA 1
ATOM 745 C C . GLU A 1 95 ? 3.76 -21.016 -21.062 1 98.75 95 GLU A C 1
ATOM 747 O O . GLU A 1 95 ? 4.27 -20.047 -21.609 1 98.75 95 GLU A O 1
ATOM 752 N N . ASN A 1 96 ? 2.65 -20.969 -20.344 1 98.81 96 ASN A N 1
ATOM 753 C CA . ASN A 1 96 ? 2.033 -19.672 -20.062 1 98.81 96 ASN A CA 1
ATOM 754 C C . ASN A 1 96 ? 2.992 -18.75 -19.312 1 98.81 96 ASN A C 1
ATOM 756 O O . ASN A 1 96 ? 3.145 -17.578 -19.672 1 98.81 96 ASN A O 1
ATOM 760 N N . MET A 1 97 ? 3.656 -19.297 -18.281 1 98.56 97 MET A N 1
ATOM 761 C CA . MET A 1 97 ? 4.582 -18.5 -17.484 1 98.56 97 MET A CA 1
ATOM 762 C C . MET A 1 97 ? 5.77 -18.031 -18.312 1 98.56 97 MET A C 1
ATOM 764 O O . MET A 1 97 ? 6.262 -16.922 -18.141 1 98.56 97 MET A O 1
ATOM 768 N N . LYS A 1 98 ? 6.223 -18.875 -19.234 1 98.25 98 LYS A N 1
ATOM 769 C CA . LYS A 1 98 ? 7.277 -18.469 -20.156 1 98.25 98 LYS A CA 1
ATOM 770 C C . LYS A 1 98 ? 6.832 -17.297 -21.016 1 98.25 98 LYS A C 1
ATOM 772 O O . LYS A 1 98 ? 7.594 -16.344 -21.219 1 98.25 98 LYS A O 1
ATOM 777 N N . LYS A 1 99 ? 5.633 -17.375 -21.516 1 98.19 99 LYS A N 1
ATOM 778 C CA . LYS A 1 99 ? 5.094 -16.297 -22.344 1 98.19 99 LYS A CA 1
ATOM 779 C C . LYS A 1 99 ? 4.957 -15.008 -21.547 1 98.19 99 LYS A C 1
ATOM 781 O O . LYS A 1 99 ? 5.25 -13.922 -22.047 1 98.19 99 LYS A O 1
ATOM 786 N N . ILE A 1 100 ? 4.488 -15.102 -20.312 1 97.81 100 ILE A N 1
ATOM 787 C CA . ILE A 1 100 ? 4.352 -13.938 -19.438 1 97.81 100 ILE A CA 1
ATOM 788 C C . ILE A 1 100 ? 5.719 -13.305 -19.219 1 97.81 100 ILE A C 1
ATOM 790 O O . ILE A 1 100 ? 5.891 -12.094 -19.406 1 97.81 100 ILE A O 1
ATOM 794 N N . ALA A 1 101 ? 6.695 -14.133 -18.859 1 97.12 101 ALA A N 1
ATOM 795 C CA . ALA A 1 101 ? 8.047 -13.648 -18.578 1 97.12 101 ALA A CA 1
ATOM 796 C C . ALA A 1 101 ? 8.656 -13 -19.828 1 97.12 101 ALA A C 1
ATOM 798 O O . ALA A 1 101 ? 9.258 -11.93 -19.75 1 97.12 101 ALA A O 1
ATOM 799 N N . THR A 1 102 ? 8.453 -13.594 -20.953 1 96.31 102 THR A N 1
ATOM 800 C CA . THR A 1 102 ? 9.023 -13.102 -22.203 1 96.31 102 THR A CA 1
ATOM 801 C C . THR A 1 102 ? 8.391 -11.773 -22.594 1 96.31 102 THR A C 1
ATOM 803 O O . THR A 1 102 ? 9.07 -10.891 -23.125 1 96.31 102 THR A O 1
ATOM 806 N N . HIS A 1 103 ? 7.109 -11.672 -22.359 1 95.56 103 HIS A N 1
ATOM 807 C CA . HIS A 1 103 ? 6.391 -10.445 -22.703 1 95.56 103 HIS A CA 1
ATOM 808 C C . HIS A 1 103 ? 6.918 -9.258 -21.906 1 95.56 103 HIS A C 1
ATOM 810 O O . HIS A 1 103 ? 6.961 -8.133 -22.406 1 95.56 103 HIS A O 1
ATOM 816 N N . ILE A 1 104 ? 7.363 -9.484 -20.625 1 91.94 104 ILE A N 1
ATOM 817 C CA . ILE A 1 104 ? 7.75 -8.414 -19.719 1 91.94 104 ILE A CA 1
ATOM 818 C C . ILE A 1 104 ? 9.273 -8.258 -19.734 1 91.94 104 ILE A C 1
ATOM 820 O O . ILE A 1 104 ? 9.812 -7.387 -19.047 1 91.94 104 ILE A O 1
ATOM 824 N N . MET A 1 105 ? 10.031 -8.969 -20.344 1 76.19 105 MET A N 1
ATOM 825 C CA . MET A 1 105 ? 11.469 -9.203 -20.234 1 76.19 105 MET A CA 1
ATOM 826 C C . MET A 1 105 ? 12.242 -7.91 -20.453 1 76.19 105 MET A C 1
ATOM 828 O O . MET A 1 105 ? 13.367 -7.762 -19.984 1 76.19 105 MET A O 1
ATOM 832 N N . LYS A 1 106 ? 11.781 -6.98 -21.047 1 80.62 106 LYS A N 1
ATOM 833 C CA . LYS A 1 106 ? 12.547 -5.738 -21.109 1 80.62 106 LYS A CA 1
ATOM 834 C C . LYS A 1 106 ? 12.594 -5.055 -19.75 1 80.62 106 LYS A C 1
ATOM 836 O O . LYS A 1 106 ? 13.406 -4.152 -19.531 1 80.62 106 LYS A O 1
ATOM 841 N N . THR A 1 107 ? 11.891 -5.605 -18.812 1 90.12 107 THR A N 1
ATOM 842 C CA . THR A 1 107 ? 11.82 -5.156 -17.438 1 90.12 107 THR A CA 1
ATOM 843 C C . THR A 1 107 ? 12.414 -6.203 -16.5 1 90.12 107 THR A C 1
ATOM 845 O O . THR A 1 107 ? 12.422 -7.395 -16.812 1 90.12 107 THR A O 1
ATOM 848 N N . ARG A 1 108 ? 13.078 -5.824 -15.461 1 96.69 108 ARG A N 1
ATOM 849 C CA . ARG A 1 108 ? 13.5 -6.777 -14.438 1 96.69 108 ARG A CA 1
ATOM 850 C C . ARG A 1 108 ? 12.297 -7.52 -13.859 1 96.69 108 ARG A C 1
ATOM 852 O O . ARG A 1 108 ? 11.234 -6.926 -13.648 1 96.69 108 ARG A O 1
ATOM 859 N N . ILE A 1 109 ? 12.484 -8.867 -13.703 1 98 109 ILE A N 1
ATOM 860 C CA . ILE A 1 109 ? 11.367 -9.68 -13.25 1 98 109 ILE A CA 1
ATOM 861 C C . ILE A 1 109 ? 11.82 -10.617 -12.141 1 98 109 ILE A C 1
ATOM 863 O O . ILE A 1 109 ? 12.922 -11.172 -12.203 1 98 109 ILE A O 1
ATOM 867 N N . ILE A 1 110 ? 11.023 -10.734 -11.133 1 98.62 110 ILE A N 1
ATOM 868 C CA . ILE A 1 110 ? 11.125 -11.766 -10.109 1 98.62 110 ILE A CA 1
ATOM 869 C C . ILE A 1 110 ? 9.844 -12.602 -10.078 1 98.62 110 ILE A C 1
ATOM 871 O O . ILE A 1 110 ? 8.742 -12.047 -10.023 1 98.62 110 ILE A O 1
ATOM 875 N N . LEU A 1 111 ? 9.992 -13.898 -10.164 1 98.69 111 LEU A N 1
ATOM 876 C CA . LEU A 1 111 ? 8.82 -14.766 -10.062 1 98.69 111 LEU A CA 1
ATOM 877 C C . LEU A 1 111 ? 8.773 -15.453 -8.703 1 98.69 111 LEU A C 1
ATOM 879 O O . LEU A 1 111 ? 9.805 -15.891 -8.188 1 98.69 111 LEU A O 1
ATOM 883 N N . LEU A 1 112 ? 7.645 -15.461 -8.07 1 98.88 112 LEU A N 1
ATOM 884 C CA . LEU A 1 112 ? 7.395 -16.281 -6.887 1 98.88 112 LEU A CA 1
ATOM 885 C C . LEU A 1 112 ? 6.871 -17.656 -7.281 1 98.88 112 LEU A C 1
ATOM 887 O O . LEU A 1 112 ? 5.957 -17.766 -8.102 1 98.88 112 LEU A O 1
ATOM 891 N N . SER A 1 113 ? 7.465 -18.672 -6.777 1 98.88 113 SER A N 1
ATOM 892 C CA . SER A 1 113 ? 6.879 -20 -6.957 1 98.88 113 SER A CA 1
ATOM 893 C C . SER A 1 113 ? 5.684 -20.219 -6.031 1 98.88 113 SER A C 1
ATOM 895 O O . SER A 1 113 ? 5.395 -19.359 -5.184 1 98.88 113 SER A O 1
ATOM 897 N N . ASN A 1 114 ? 4.957 -21.297 -6.23 1 98.75 114 ASN A N 1
ATOM 898 C CA . ASN A 1 114 ? 3.824 -21.594 -5.363 1 98.75 114 ASN A CA 1
ATOM 899 C C . ASN A 1 114 ? 4.246 -21.703 -3.9 1 98.75 114 ASN A C 1
ATOM 901 O O . ASN A 1 114 ? 5.223 -22.375 -3.574 1 98.75 114 ASN A O 1
ATOM 905 N N . PRO A 1 115 ? 3.572 -20.969 -3.027 1 98.62 115 PRO A N 1
ATOM 906 C CA . PRO A 1 115 ? 3.738 -21.297 -1.612 1 98.62 115 PRO A CA 1
ATOM 907 C C . PRO A 1 115 ? 3.184 -22.688 -1.268 1 98.62 115 PRO A C 1
ATOM 909 O O . PRO A 1 115 ? 2.445 -23.266 -2.062 1 98.62 115 PRO A O 1
ATOM 912 N N . PRO A 1 116 ? 3.658 -23.188 -0.102 1 98.44 116 PRO A N 1
ATOM 913 C CA . PRO A 1 116 ? 2.92 -24.359 0.395 1 98.44 116 PRO A CA 1
ATOM 914 C C . PRO A 1 116 ? 1.489 -24.016 0.805 1 98.44 116 PRO A C 1
ATOM 916 O O . PRO A 1 116 ? 1.123 -22.844 0.868 1 98.44 116 PRO A O 1
ATOM 919 N N . ILE A 1 117 ? 0.663 -25.016 0.947 1 97.31 117 ILE A N 1
ATOM 920 C CA . ILE A 1 117 ? -0.68 -24.781 1.473 1 97.31 117 ILE A CA 1
ATOM 921 C C . ILE A 1 117 ? -0.873 -25.594 2.756 1 97.31 117 ILE A C 1
ATOM 923 O O . ILE A 1 117 ? -0.241 -26.641 2.941 1 97.31 117 ILE A O 1
ATOM 927 N N . ASN A 1 118 ? -1.604 -25.094 3.617 1 97.25 118 ASN A N 1
ATOM 928 C CA . ASN A 1 118 ? -2.037 -25.828 4.805 1 97.25 118 ASN A CA 1
ATOM 929 C C . ASN A 1 118 ? -3.41 -26.469 4.598 1 97.25 118 ASN A C 1
ATOM 931 O O . ASN A 1 118 ? -4.434 -25.859 4.93 1 97.25 118 ASN A O 1
ATOM 935 N N . GLU A 1 119 ? -3.387 -27.703 4.219 1 95.38 119 GLU A N 1
ATOM 936 C CA . GLU A 1 119 ? -4.609 -28.406 3.873 1 95.38 119 GLU A CA 1
ATOM 937 C C . GLU A 1 119 ? -5.578 -28.453 5.051 1 95.38 119 GLU A C 1
ATOM 939 O O . GLU A 1 119 ? -6.789 -28.312 4.871 1 95.38 119 GLU A O 1
ATOM 944 N N . ALA A 1 120 ? -5.082 -28.578 6.211 1 93.75 120 ALA A N 1
ATOM 945 C CA . ALA A 1 120 ? -5.895 -28.75 7.414 1 93.75 120 ALA A CA 1
ATOM 946 C C . ALA A 1 120 ? -6.668 -27.469 7.738 1 93.75 120 ALA A C 1
ATOM 948 O O . ALA A 1 120 ? -7.734 -27.531 8.352 1 93.75 120 ALA A O 1
ATOM 949 N N . GLN A 1 121 ? -6.184 -26.344 7.254 1 95.06 121 GLN A N 1
ATOM 950 C CA . GLN A 1 121 ? -6.805 -25.062 7.555 1 95.06 121 GLN A CA 1
ATOM 951 C C . GLN A 1 121 ? -7.848 -24.688 6.504 1 95.06 121 GLN A C 1
ATOM 953 O O . GLN A 1 121 ? -8.664 -23.797 6.719 1 95.06 121 GLN A O 1
ATOM 958 N N . MET A 1 122 ? -7.754 -25.312 5.34 1 93.94 122 MET A N 1
ATOM 959 C CA . MET A 1 122 ? -8.656 -24.969 4.246 1 93.94 122 MET A CA 1
ATOM 960 C C . MET A 1 122 ? -10.062 -25.469 4.52 1 93.94 122 MET A C 1
ATOM 962 O O . MET A 1 122 ? -10.258 -26.656 4.789 1 93.94 122 MET A O 1
ATOM 966 N N . LYS A 1 123 ? -10.961 -24.5 4.348 1 84.06 123 LYS A N 1
ATOM 967 C CA . LYS A 1 123 ? -12.367 -24.875 4.473 1 84.06 123 LYS A CA 1
ATOM 968 C C . LYS A 1 123 ? -12.914 -25.422 3.158 1 84.06 123 LYS A C 1
ATOM 970 O O . LYS A 1 123 ? -12.586 -24.906 2.084 1 84.06 123 LYS A O 1
ATOM 975 N N . HIS A 1 124 ? -13.469 -26.5 3.066 1 81.81 124 HIS A N 1
ATOM 976 C CA . HIS A 1 124 ? -14.148 -27.062 1.905 1 81.81 124 HIS A CA 1
ATOM 977 C C . HIS A 1 124 ? -13.148 -27.594 0.882 1 81.81 124 HIS A C 1
ATOM 979 O O . HIS A 1 124 ? -13.336 -27.406 -0.323 1 81.81 124 HIS A O 1
ATOM 985 N N . ASN A 1 125 ? -12.086 -28.047 1.311 1 90.81 125 ASN A N 1
ATOM 986 C CA . ASN A 1 125 ? -11.047 -28.594 0.446 1 90.81 125 ASN A CA 1
ATOM 987 C C . ASN A 1 125 ? -11.242 -30.078 0.203 1 90.81 125 ASN A C 1
ATOM 989 O O . ASN A 1 125 ? -10.289 -30.859 0.265 1 90.81 125 ASN A O 1
ATOM 993 N N . ILE A 1 126 ? -12.5 -30.5 0.097 1 87.38 126 ILE A N 1
ATOM 994 C CA . ILE A 1 126 ? -12.805 -31.922 -0.109 1 87.38 126 ILE A CA 1
ATOM 995 C C . ILE A 1 126 ? -13.719 -32.094 -1.32 1 87.38 126 ILE A C 1
ATOM 997 O O . ILE A 1 126 ? -14.664 -31.312 -1.497 1 87.38 126 ILE A O 1
ATOM 1001 N N . ASP A 1 127 ? -13.414 -33.031 -2.129 1 83.12 127 ASP A N 1
ATOM 1002 C CA . ASP A 1 127 ? -14.266 -33.312 -3.283 1 83.12 127 ASP A CA 1
ATOM 1003 C C . ASP A 1 127 ? -15.383 -34.281 -2.924 1 83.12 127 ASP A C 1
ATOM 1005 O O . ASP A 1 127 ? -15.609 -34.594 -1.747 1 83.12 127 ASP A O 1
ATOM 1009 N N . ASP A 1 128 ? -16.094 -34.688 -3.961 1 80.62 128 ASP A N 1
ATOM 1010 C CA . ASP A 1 128 ? -17.266 -35.562 -3.766 1 80.62 128 ASP A CA 1
ATOM 1011 C C . ASP A 1 128 ? -16.859 -36.906 -3.176 1 80.62 128 ASP A C 1
ATOM 1013 O O . ASP A 1 128 ? -17.703 -37.625 -2.635 1 80.62 128 ASP A O 1
ATOM 1017 N N . PHE A 1 129 ? -15.656 -37.219 -3.291 1 83.75 129 PHE A N 1
ATOM 1018 C CA . PHE A 1 129 ? -15.188 -38.531 -2.832 1 83.75 129 PHE A CA 1
ATOM 1019 C C . PHE A 1 129 ? -14.469 -38.406 -1.492 1 83.75 129 PHE A C 1
ATOM 1021 O O . PHE A 1 129 ? -13.898 -39.375 -0.996 1 83.75 129 PHE A O 1
ATOM 1028 N N . GLY A 1 130 ? -14.445 -37.219 -0.97 1 85.06 130 GLY A N 1
ATOM 1029 C CA . GLY A 1 130 ? -13.844 -37 0.333 1 85.06 130 GLY A CA 1
ATOM 1030 C C . GLY A 1 130 ? -12.344 -36.75 0.263 1 85.06 130 GLY A C 1
ATOM 1031 O O . GLY A 1 130 ? -11.664 -36.75 1.289 1 85.06 130 GLY A O 1
ATOM 1032 N N . GLN A 1 131 ? -11.906 -36.562 -0.903 1 86.06 131 GLN A N 1
ATOM 1033 C CA . GLN A 1 131 ? -10.484 -36.312 -1.079 1 86.06 131 GLN A CA 1
ATOM 1034 C C . GLN A 1 131 ? -10.195 -34.812 -1.173 1 86.06 131 GLN A C 1
ATOM 1036 O O . GLN A 1 131 ? -11.008 -34.062 -1.705 1 86.06 131 GLN A O 1
ATOM 1041 N N . PRO A 1 132 ? -9.016 -34.5 -0.686 1 89.06 132 PRO A N 1
ATOM 1042 C CA . PRO A 1 132 ? -8.672 -33.062 -0.787 1 89.06 132 PRO A CA 1
ATOM 1043 C C . PRO A 1 132 ? -8.547 -32.594 -2.232 1 89.06 132 PRO A C 1
ATOM 1045 O O . PRO A 1 132 ? -7.992 -33.312 -3.076 1 89.06 132 PRO A O 1
ATOM 1048 N N . ILE A 1 133 ? -9.086 -31.438 -2.494 1 88.88 133 ILE A N 1
ATOM 1049 C CA . ILE A 1 133 ? -9.031 -30.844 -3.822 1 88.88 133 ILE A CA 1
ATOM 1050 C C . ILE A 1 133 ? -7.645 -30.25 -4.07 1 88.88 133 ILE A C 1
ATOM 1052 O O . ILE A 1 133 ? -6.949 -30.672 -5 1 88.88 133 ILE A O 1
ATOM 1056 N N . ARG A 1 134 ? -7.234 -29.312 -3.189 1 92.38 134 ARG A N 1
ATOM 1057 C CA . ARG A 1 134 ? -5.875 -28.781 -3.215 1 92.38 134 ARG A CA 1
ATOM 1058 C C . ARG A 1 134 ? -4.977 -29.531 -2.236 1 92.38 134 ARG A C 1
ATOM 1060 O O . ARG A 1 134 ? -5.359 -29.766 -1.086 1 92.38 134 ARG A O 1
ATOM 1067 N N . THR A 1 135 ? -3.836 -29.984 -2.736 1 95.12 135 THR A N 1
ATOM 1068 C CA . THR A 1 135 ? -2.877 -30.641 -1.854 1 95.12 135 THR A CA 1
ATOM 1069 C C . THR A 1 135 ? -1.528 -29.938 -1.896 1 95.12 135 THR A C 1
ATOM 1071 O O . THR A 1 135 ? -1.168 -29.328 -2.912 1 95.12 135 THR A O 1
ATOM 1074 N N . ASN A 1 136 ? -0.886 -29.969 -0.78 1 96.56 136 ASN A N 1
ATOM 1075 C CA . ASN A 1 136 ? 0.451 -29.391 -0.708 1 96.56 136 ASN A CA 1
ATOM 1076 C C . ASN A 1 136 ? 1.399 -30.047 -1.709 1 96.56 136 ASN A C 1
ATOM 1078 O O . ASN A 1 136 ? 2.305 -29.391 -2.229 1 96.56 136 ASN A O 1
ATOM 1082 N N . GLU A 1 137 ? 1.187 -31.312 -1.991 1 96.75 137 GLU A N 1
ATOM 1083 C CA . GLU A 1 137 ? 2.014 -32.062 -2.938 1 96.75 137 GLU A CA 1
ATOM 1084 C C . GLU A 1 137 ? 1.904 -31.469 -4.344 1 96.75 137 GLU A C 1
ATOM 1086 O O . GLU A 1 137 ? 2.914 -31.297 -5.027 1 96.75 137 GLU A O 1
ATOM 1091 N N . VAL A 1 138 ? 0.686 -31.234 -4.75 1 97.25 138 VAL A N 1
ATOM 1092 C CA . VAL A 1 138 ? 0.5 -30.688 -6.09 1 97.25 138 VAL A CA 1
ATOM 1093 C C . VAL A 1 138 ? 1.066 -29.266 -6.148 1 97.25 138 VAL A C 1
ATOM 1095 O O . VAL A 1 138 ? 1.639 -28.875 -7.164 1 97.25 138 VAL A O 1
ATOM 1098 N N . SER A 1 139 ? 0.898 -28.5 -5.078 1 97.94 139 SER A N 1
ATOM 1099 C CA . SER A 1 139 ? 1.506 -27.172 -5.008 1 97.94 139 SER A CA 1
ATOM 1100 C C . SER A 1 139 ? 3.018 -27.25 -5.195 1 97.94 139 SER A C 1
ATOM 1102 O O . SER A 1 139 ? 3.604 -26.406 -5.887 1 97.94 139 SER A O 1
ATOM 1104 N N . ARG A 1 140 ? 3.652 -28.234 -4.598 1 98.5 140 ARG A N 1
ATOM 1105 C CA . ARG A 1 140 ? 5.09 -28.438 -4.723 1 98.5 140 ARG A CA 1
ATOM 1106 C C . ARG A 1 140 ? 5.488 -28.656 -6.18 1 98.5 140 ARG A C 1
ATOM 1108 O O . ARG A 1 140 ? 6.477 -28.094 -6.652 1 98.5 140 ARG A O 1
ATOM 1115 N N . ILE A 1 141 ? 4.742 -29.469 -6.84 1 98.75 141 ILE A N 1
ATOM 1116 C CA . ILE A 1 141 ? 5.039 -29.828 -8.219 1 98.75 141 ILE A CA 1
ATOM 1117 C C . ILE A 1 141 ? 5.047 -28.578 -9.094 1 98.75 141 ILE A C 1
ATOM 1119 O O . ILE A 1 141 ? 5.98 -28.359 -9.867 1 98.75 141 ILE A O 1
ATOM 1123 N N . TYR A 1 142 ? 4.074 -27.734 -8.969 1 98.81 142 TYR A N 1
ATOM 1124 C CA . TYR A 1 142 ? 4.008 -26.5 -9.734 1 98.81 142 TYR A CA 1
ATOM 1125 C C . TYR A 1 142 ? 5.094 -25.531 -9.297 1 98.81 142 TYR A C 1
ATOM 1127 O O . TYR A 1 142 ? 5.652 -24.797 -10.125 1 98.81 142 TYR A O 1
ATOM 1135 N N . SER A 1 143 ? 5.391 -25.484 -8.008 1 98.81 143 SER A N 1
ATOM 1136 C CA . SER A 1 143 ? 6.473 -24.656 -7.5 1 98.81 143 SER A CA 1
ATOM 1137 C C . SER A 1 143 ? 7.809 -25.016 -8.141 1 98.81 143 SER A C 1
ATOM 1139 O O . SER A 1 143 ? 8.516 -24.156 -8.664 1 98.81 143 SER A O 1
ATOM 1141 N N . GLU A 1 144 ? 8.094 -26.297 -8.117 1 98.88 144 GLU A N 1
ATOM 1142 C CA . GLU A 1 144 ? 9.352 -26.797 -8.688 1 98.88 144 GLU A CA 1
ATOM 1143 C C . GLU A 1 144 ? 9.422 -26.516 -10.188 1 98.88 144 GLU A C 1
ATOM 1145 O O . GLU A 1 144 ? 10.484 -26.156 -10.703 1 98.88 144 GLU A O 1
ATOM 1150 N N . ALA A 1 145 ? 8.305 -26.734 -10.828 1 98.81 145 ALA A N 1
ATOM 1151 C CA . ALA A 1 145 ? 8.266 -26.484 -12.266 1 98.81 145 ALA A CA 1
ATOM 1152 C C . ALA A 1 145 ? 8.562 -25.016 -12.57 1 98.81 145 ALA A C 1
ATOM 1154 O O . ALA A 1 145 ? 9.305 -24.703 -13.508 1 98.81 145 ALA A O 1
ATOM 1155 N N . CYS A 1 146 ? 7.98 -24.125 -11.828 1 98.81 146 CYS A N 1
ATOM 1156 C CA . CYS A 1 146 ? 8.234 -22.703 -12 1 98.81 146 CYS A CA 1
ATOM 1157 C C . CYS A 1 146 ? 9.711 -22.375 -11.781 1 98.81 146 CYS A C 1
ATOM 1159 O O . CYS A 1 146 ? 10.305 -21.641 -12.57 1 98.81 146 CYS A O 1
ATOM 1161 N N . LEU A 1 147 ? 10.297 -22.906 -10.734 1 98.88 147 LEU A N 1
ATOM 1162 C CA . LEU A 1 147 ? 11.695 -22.656 -10.414 1 98.88 147 LEU A CA 1
ATOM 1163 C C . LEU A 1 147 ? 12.609 -23.188 -11.516 1 98.88 147 LEU A C 1
ATOM 1165 O O . LEU A 1 147 ? 13.57 -22.516 -11.898 1 98.88 147 LEU A O 1
ATOM 1169 N N . ASP A 1 148 ? 12.281 -24.375 -11.969 1 98.81 148 ASP A N 1
ATOM 1170 C CA . ASP A 1 148 ? 13.062 -24.953 -13.062 1 98.81 148 ASP A CA 1
ATOM 1171 C C . ASP A 1 148 ? 13.008 -24.062 -14.305 1 98.81 148 ASP A C 1
ATOM 1173 O O . ASP A 1 148 ? 14.031 -23.828 -14.953 1 98.81 148 ASP A O 1
ATOM 1177 N N . MET A 1 149 ? 11.82 -23.688 -14.641 1 98.56 149 MET A N 1
ATOM 1178 C CA . MET A 1 149 ? 11.641 -22.797 -15.781 1 98.56 149 MET A CA 1
ATOM 1179 C C . MET A 1 149 ? 12.453 -21.516 -15.617 1 98.56 149 MET A C 1
ATOM 1181 O O . MET A 1 149 ? 13.102 -21.062 -16.562 1 98.56 149 MET A O 1
ATOM 1185 N N . CYS A 1 150 ? 12.414 -20.891 -14.461 1 98.25 150 CYS A N 1
ATOM 1186 C CA . CYS A 1 150 ? 13.156 -19.672 -14.18 1 98.25 150 CYS A CA 1
ATOM 1187 C C . CYS A 1 150 ? 14.656 -19.891 -14.336 1 98.25 150 CYS A C 1
ATOM 1189 O O . CYS A 1 150 ? 15.359 -19.031 -14.875 1 98.25 150 CYS A O 1
ATOM 1191 N N . CYS A 1 151 ? 15.07 -20.984 -13.828 1 98.31 151 CYS A N 1
ATOM 1192 C CA . CYS A 1 151 ? 16.484 -21.328 -13.969 1 98.31 151 CYS A CA 1
ATOM 1193 C C . CYS A 1 151 ? 16.875 -21.406 -15.438 1 98.31 151 CYS A C 1
ATOM 1195 O O . CYS A 1 151 ? 17.891 -20.828 -15.836 1 98.31 151 CYS A O 1
ATOM 1197 N N . GLU A 1 152 ? 16.062 -22.062 -16.203 1 97.94 152 GLU A N 1
ATOM 1198 C CA . GLU A 1 152 ? 16.328 -22.219 -17.625 1 97.94 152 GLU A CA 1
ATOM 1199 C C . GLU A 1 152 ? 16.359 -20.859 -18.328 1 97.94 152 GLU A C 1
ATOM 1201 O O . GLU A 1 152 ? 17.188 -20.641 -19.219 1 97.94 152 GLU A O 1
ATOM 1206 N N . MET A 1 153 ? 15.516 -20.016 -17.938 1 97 153 MET A N 1
ATOM 1207 C CA . MET A 1 153 ? 15.367 -18.734 -18.609 1 97 153 MET A CA 1
ATOM 1208 C C . MET A 1 153 ? 16.266 -17.672 -17.969 1 97 153 MET A C 1
ATOM 1210 O O . MET A 1 153 ? 16.312 -16.531 -18.438 1 97 153 MET A O 1
ATOM 1214 N N . LYS A 1 154 ? 16.953 -18.031 -16.859 1 95.81 154 LYS A N 1
ATOM 1215 C CA . LYS A 1 154 ? 17.812 -17.125 -16.109 1 95.81 154 LYS A CA 1
ATOM 1216 C C . LYS A 1 154 ? 17.016 -15.945 -15.562 1 95.81 154 LYS A C 1
ATOM 1218 O O . LYS A 1 154 ? 17.422 -14.789 -15.695 1 95.81 154 LYS A O 1
ATOM 1223 N N . ILE A 1 155 ? 15.859 -16.25 -15.07 1 96.69 155 ILE A N 1
ATOM 1224 C CA . ILE A 1 155 ? 14.977 -15.281 -14.406 1 96.69 155 ILE A CA 1
ATOM 1225 C C . ILE A 1 155 ? 15.094 -15.438 -12.891 1 96.69 155 ILE A C 1
ATOM 1227 O O . ILE A 1 155 ? 15.141 -16.562 -12.383 1 96.69 155 ILE A O 1
ATOM 1231 N N . LYS A 1 156 ? 15.203 -14.32 -12.18 1 97.75 156 LYS A N 1
ATOM 1232 C CA . LYS A 1 156 ? 15.219 -14.367 -10.719 1 97.75 156 LYS A CA 1
ATOM 1233 C C . LYS A 1 156 ? 13.906 -14.938 -10.172 1 97.75 156 LYS A C 1
ATOM 1235 O O . LYS A 1 156 ? 12.828 -14.594 -10.664 1 97.75 156 LYS A O 1
ATOM 1240 N N . ALA A 1 157 ? 14.062 -15.812 -9.234 1 98.38 157 ALA A N 1
ATOM 1241 C CA . ALA A 1 157 ? 12.898 -16.484 -8.656 1 98.38 157 ALA A CA 1
ATOM 1242 C C . ALA A 1 157 ? 13.016 -16.594 -7.141 1 98.38 157 ALA A C 1
ATOM 1244 O O . ALA A 1 157 ? 14.125 -16.609 -6.598 1 98.38 157 ALA A O 1
ATOM 1245 N N . ILE A 1 158 ? 11.922 -16.625 -6.535 1 98.69 158 ILE A N 1
ATOM 1246 C CA . ILE A 1 158 ? 11.836 -16.891 -5.102 1 98.69 158 ILE A CA 1
ATOM 1247 C C . ILE A 1 158 ? 11.18 -18.25 -4.867 1 98.69 158 ILE A C 1
ATOM 1249 O O . ILE A 1 158 ? 10.055 -18.484 -5.316 1 98.69 158 ILE A O 1
ATOM 1253 N N . ASP A 1 159 ? 11.867 -19.094 -4.23 1 98.75 159 ASP A N 1
ATOM 1254 C CA . ASP A 1 159 ? 11.312 -20.375 -3.807 1 98.75 159 ASP A CA 1
ATOM 1255 C C . ASP A 1 159 ? 10.422 -20.203 -2.58 1 98.75 159 ASP A C 1
ATOM 1257 O O . ASP A 1 159 ? 10.805 -20.578 -1.468 1 98.75 159 ASP A O 1
ATOM 1261 N N . THR A 1 160 ? 9.227 -19.766 -2.811 1 98.69 160 THR A N 1
ATOM 1262 C CA . THR A 1 160 ? 8.289 -19.453 -1.732 1 98.69 160 THR A CA 1
ATOM 1263 C C . THR A 1 160 ? 7.914 -20.719 -0.966 1 98.69 160 THR A C 1
ATOM 1265 O O . THR A 1 160 ? 7.723 -20.672 0.252 1 98.69 160 THR A O 1
ATOM 1268 N N . TRP A 1 161 ? 7.836 -21.812 -1.72 1 98.31 161 TRP A N 1
ATOM 1269 C CA . TRP A 1 161 ? 7.492 -23.094 -1.114 1 98.31 161 TRP A CA 1
ATOM 1270 C C . TRP A 1 161 ? 8.484 -23.469 -0.014 1 98.31 161 TRP A C 1
ATOM 1272 O O . TRP A 1 161 ? 8.086 -23.734 1.121 1 98.31 161 TRP A O 1
ATOM 1282 N N . SER A 1 162 ? 9.742 -23.406 -0.317 1 98.25 162 SER A N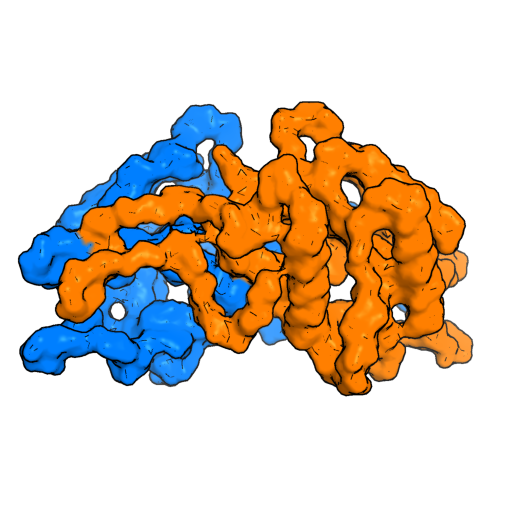 1
ATOM 1283 C CA . SER A 1 162 ? 10.781 -23.781 0.637 1 98.25 162 SER A CA 1
ATOM 1284 C C . SER A 1 162 ? 10.938 -22.719 1.72 1 98.25 162 SER A C 1
ATOM 1286 O O . SER A 1 162 ? 11.133 -23.047 2.893 1 98.25 162 SER A O 1
ATOM 1288 N N . ALA A 1 163 ? 10.852 -21.438 1.353 1 98.56 163 ALA A N 1
ATOM 1289 C CA . ALA A 1 163 ? 11.102 -20.328 2.273 1 98.56 163 ALA A CA 1
ATOM 1290 C C . ALA A 1 163 ? 10.133 -20.375 3.451 1 98.56 163 ALA A C 1
ATOM 1292 O O . ALA A 1 163 ? 10.539 -20.219 4.605 1 98.56 163 ALA A O 1
ATOM 1293 N N . ILE A 1 164 ? 8.883 -20.625 3.18 1 98.44 164 ILE A N 1
ATOM 1294 C CA . ILE A 1 164 ? 7.848 -20.625 4.211 1 98.44 164 ILE A CA 1
ATOM 1295 C C . ILE A 1 164 ? 8.031 -21.844 5.125 1 98.44 164 ILE A C 1
ATOM 1297 O O . ILE A 1 164 ? 7.82 -21.75 6.336 1 98.44 164 ILE A O 1
ATOM 1301 N N . GLN A 1 165 ? 8.508 -22.922 4.547 1 97.75 165 GLN A N 1
ATOM 1302 C CA . GLN A 1 165 ? 8.586 -24.172 5.301 1 97.75 165 GLN A CA 1
ATOM 1303 C C . GLN A 1 165 ? 9.859 -24.219 6.141 1 97.75 165 GLN A C 1
ATOM 1305 O O . GLN A 1 165 ? 10.078 -25.188 6.879 1 97.75 165 GLN A O 1
ATOM 1310 N N . LYS A 1 166 ? 10.734 -23.219 5.965 1 96.69 166 LYS A N 1
ATOM 1311 C CA . LYS A 1 166 ? 11.922 -23.156 6.812 1 96.69 166 LYS A CA 1
ATOM 1312 C C . LYS A 1 166 ? 11.547 -23 8.281 1 96.69 166 LYS A C 1
ATOM 1314 O O . LYS A 1 166 ? 12.297 -23.406 9.164 1 96.69 166 LYS A O 1
ATOM 1319 N N . ARG A 1 167 ? 10.398 -22.375 8.484 1 94.62 167 ARG A N 1
ATOM 1320 C CA . ARG A 1 167 ? 9.891 -22.281 9.844 1 94.62 167 ARG A CA 1
ATOM 1321 C C . ARG A 1 167 ? 9.094 -23.531 10.219 1 94.62 167 ARG A C 1
ATOM 1323 O O . ARG A 1 167 ? 8.219 -23.969 9.469 1 94.62 167 ARG A O 1
ATOM 1330 N N . ASP A 1 168 ? 9.328 -24.078 11.352 1 95.19 168 ASP A N 1
ATOM 1331 C CA . ASP A 1 168 ? 8.734 -25.359 11.75 1 95.19 168 ASP A CA 1
ATOM 1332 C C . ASP A 1 168 ? 7.227 -25.219 11.938 1 95.19 168 ASP A C 1
ATOM 1334 O O . ASP A 1 168 ? 6.477 -26.156 11.672 1 95.19 168 ASP A O 1
ATOM 1338 N N . ASP A 1 169 ? 6.801 -24.062 12.422 1 96.81 169 ASP A N 1
ATOM 1339 C CA . ASP A 1 169 ? 5.391 -23.859 12.75 1 96.81 169 ASP A CA 1
ATOM 1340 C C . ASP A 1 169 ? 4.672 -23.094 11.648 1 96.81 169 ASP A C 1
ATOM 1342 O O . ASP A 1 169 ? 3.734 -22.344 11.922 1 96.81 169 ASP A O 1
ATOM 1346 N N . TRP A 1 170 ? 5.152 -23.219 10.398 1 97.31 170 TRP A N 1
ATOM 1347 C CA . TRP A 1 170 ? 4.633 -22.438 9.273 1 97.31 170 TRP A CA 1
ATOM 1348 C C . TRP A 1 170 ? 3.152 -22.734 9.055 1 97.31 170 TRP A C 1
ATOM 1350 O O . TRP A 1 170 ? 2.385 -21.828 8.711 1 97.31 170 TRP A O 1
ATOM 1360 N N . ARG A 1 171 ? 2.666 -23.938 9.328 1 96.56 171 ARG A N 1
ATOM 1361 C CA . ARG A 1 171 ? 1.271 -24.312 9.109 1 96.56 171 ARG A CA 1
ATOM 1362 C C . ARG A 1 171 ? 0.34 -23.484 9.984 1 96.56 171 ARG A C 1
ATOM 1364 O O . ARG A 1 171 ? -0.733 -23.062 9.547 1 96.56 171 ARG A O 1
ATOM 1371 N N . ASP A 1 172 ? 0.805 -23.172 11.156 1 95 172 ASP A N 1
ATOM 1372 C CA . ASP A 1 172 ? -0.045 -22.5 12.141 1 95 172 ASP A CA 1
ATOM 1373 C C . ASP A 1 172 ? 0.048 -20.984 12.008 1 95 172 ASP A C 1
ATOM 1375 O O . ASP A 1 172 ? -0.868 -20.266 12.414 1 95 172 ASP A O 1
ATOM 1379 N N . PHE A 1 173 ? 1.064 -20.5 11.32 1 97.12 173 PHE A N 1
ATOM 1380 C CA . PHE A 1 173 ? 1.308 -19.078 11.508 1 97.12 173 PHE A CA 1
ATOM 1381 C C . PHE A 1 173 ? 1.402 -18.359 10.172 1 97.12 173 PHE A C 1
ATOM 1383 O O . PHE A 1 173 ? 1.302 -17.125 10.109 1 97.12 173 PHE A O 1
ATOM 1390 N N . CYS A 1 174 ? 1.566 -19.031 9.078 1 98.25 174 CYS A N 1
ATOM 1391 C CA . CYS A 1 174 ? 1.927 -18.344 7.844 1 98.25 174 CYS A CA 1
ATOM 1392 C C . CYS A 1 174 ? 0.708 -18.141 6.949 1 98.25 174 CYS A C 1
ATOM 1394 O O . CYS A 1 174 ? 0.809 -17.547 5.879 1 98.25 174 CYS A O 1
ATOM 1396 N N . PHE A 1 175 ? -0.478 -18.641 7.445 1 98.19 175 PHE A N 1
ATOM 1397 C CA . PHE A 1 175 ? -1.632 -18.562 6.555 1 98.19 175 PHE A CA 1
ATOM 1398 C C . PHE A 1 175 ? -2.857 -18.047 7.301 1 98.19 175 PHE A C 1
ATOM 1400 O O . PHE A 1 175 ? -2.959 -18.203 8.523 1 98.19 175 PHE A O 1
ATOM 1407 N N . ILE A 1 176 ? -3.732 -17.391 6.555 1 97.12 176 ILE A N 1
ATOM 1408 C CA . ILE A 1 176 ? -5.02 -16.938 7.07 1 97.12 176 ILE A CA 1
ATOM 1409 C C . ILE A 1 176 ? -6.047 -18.062 6.949 1 97.12 176 ILE A C 1
ATOM 1411 O O . ILE A 1 176 ? -6.816 -18.312 7.879 1 97.12 176 ILE A O 1
ATOM 1415 N N . ASP A 1 177 ? -5.988 -18.812 5.801 1 96.25 177 ASP A N 1
ATOM 1416 C CA . ASP A 1 177 ? -7.008 -19.828 5.508 1 96.25 177 ASP A CA 1
ATOM 1417 C C . ASP A 1 177 ? -6.387 -21.062 4.867 1 96.25 177 ASP A C 1
ATOM 1419 O O . ASP A 1 177 ? -7.062 -21.797 4.148 1 96.25 177 ASP A O 1
ATOM 1423 N N . GLY A 1 178 ? -5.102 -21.172 5.008 1 97.38 178 GLY A N 1
ATOM 1424 C CA . GLY A 1 178 ? -4.379 -22.297 4.449 1 97.38 178 GLY A CA 1
ATOM 1425 C C . GLY A 1 178 ? -3.781 -22.016 3.084 1 97.38 178 GLY A C 1
ATOM 1426 O O . GLY A 1 178 ? -2.932 -22.766 2.604 1 97.38 178 GLY A O 1
ATOM 1427 N N . VAL A 1 179 ? -4.195 -20.938 2.426 1 96.88 179 VAL A N 1
ATOM 1428 C CA . VAL A 1 179 ? -3.727 -20.594 1.084 1 96.88 179 VAL A CA 1
ATOM 1429 C C . VAL A 1 179 ? -3.129 -19.203 1.081 1 96.88 179 VAL A C 1
ATOM 1431 O O . VAL A 1 179 ? -2.008 -19 0.609 1 96.88 179 VAL A O 1
ATOM 1434 N N . HIS A 1 180 ? -3.881 -18.25 1.648 1 97.81 180 HIS A N 1
ATOM 1435 C CA . HIS A 1 180 ? -3.441 -16.859 1.645 1 97.81 180 HIS A CA 1
ATOM 1436 C C . HIS A 1 180 ? -2.529 -16.562 2.832 1 97.81 180 HIS A C 1
ATOM 1438 O O . HIS A 1 180 ? -2.742 -17.078 3.928 1 97.81 180 HIS A O 1
ATOM 1444 N N . LEU A 1 181 ? -1.617 -15.719 2.613 1 98.25 181 LEU A N 1
ATOM 1445 C CA . LEU A 1 181 ? -0.546 -15.492 3.578 1 98.25 181 LEU A CA 1
ATOM 1446 C C . LEU A 1 181 ? -1.031 -14.633 4.738 1 98.25 181 LEU A C 1
ATOM 1448 O O . LEU A 1 181 ? -1.774 -13.672 4.535 1 98.25 181 LEU A O 1
ATOM 1452 N N . SER A 1 182 ? -0.625 -15.031 5.949 1 97.62 182 SER A N 1
ATOM 1453 C CA . SER A 1 182 ? -0.736 -14.164 7.117 1 97.62 182 SER A CA 1
ATOM 1454 C C . SER A 1 182 ? 0.343 -13.086 7.109 1 97.62 182 SER A C 1
ATOM 1456 O O . SER A 1 182 ? 1.169 -13.031 6.195 1 97.62 182 SER A O 1
ATOM 1458 N N . ASN A 1 183 ? 0.289 -12.203 8.102 1 96.44 183 ASN A N 1
ATOM 1459 C CA . ASN A 1 183 ? 1.355 -11.219 8.258 1 96.44 183 ASN A CA 1
ATOM 1460 C C . ASN A 1 183 ? 2.719 -11.891 8.398 1 96.44 183 ASN A C 1
ATOM 1462 O O . ASN A 1 183 ? 3.699 -11.445 7.797 1 96.44 183 ASN A O 1
ATOM 1466 N N . GLU A 1 184 ? 2.742 -12.977 9.172 1 97.25 184 GLU A N 1
ATOM 1467 C CA . GLU A 1 184 ? 3.988 -13.711 9.375 1 97.25 184 GLU A CA 1
ATOM 1468 C C . GLU A 1 184 ? 4.488 -14.32 8.062 1 97.25 184 GLU A C 1
ATOM 1470 O O . GLU A 1 184 ? 5.676 -14.234 7.746 1 97.25 184 GLU A O 1
ATOM 1475 N N . GLY A 1 185 ? 3.574 -14.969 7.336 1 98 185 GLY A N 1
ATOM 1476 C CA . GLY A 1 185 ? 3.939 -15.484 6.027 1 98 185 GLY A CA 1
ATOM 1477 C C . GLY A 1 185 ? 4.422 -14.406 5.078 1 98 185 GLY A C 1
ATOM 1478 O O . GLY A 1 185 ? 5.395 -14.602 4.344 1 98 185 GLY A O 1
ATOM 1479 N N . SER A 1 186 ? 3.818 -13.258 5.129 1 97.56 186 SER A N 1
ATOM 1480 C CA . SER A 1 186 ? 4.184 -12.125 4.281 1 97.56 186 SER A CA 1
ATOM 1481 C C . SER A 1 186 ? 5.566 -11.586 4.637 1 97.56 186 SER A C 1
ATOM 1483 O O . SER A 1 186 ? 6.301 -11.125 3.766 1 97.56 186 SER A O 1
ATOM 1485 N N . GLU A 1 187 ? 5.867 -11.617 5.91 1 97.5 187 GLU A N 1
ATOM 1486 C CA . GLU A 1 187 ? 7.195 -11.18 6.328 1 97.5 187 GLU A CA 1
ATOM 1487 C C . GLU A 1 187 ? 8.289 -12.055 5.711 1 97.5 187 GLU A C 1
ATOM 1489 O O . GLU A 1 187 ? 9.32 -11.547 5.277 1 97.5 187 GLU A O 1
ATOM 1494 N N . ILE A 1 188 ? 8.047 -13.328 5.676 1 98.19 188 ILE A N 1
ATOM 1495 C CA . ILE A 1 188 ? 9 -14.258 5.074 1 98.19 188 ILE A CA 1
ATOM 1496 C C . ILE A 1 188 ? 9.172 -13.93 3.594 1 98.19 188 ILE A C 1
ATOM 1498 O O . ILE A 1 188 ? 10.297 -13.812 3.105 1 98.19 188 ILE A O 1
ATOM 1502 N N . VAL A 1 189 ? 8.07 -13.766 2.906 1 98.5 189 VAL A N 1
ATOM 1503 C CA . VAL A 1 189 ? 8.102 -13.484 1.476 1 98.5 189 VAL A CA 1
ATOM 1504 C C . VAL A 1 189 ? 8.805 -12.148 1.232 1 98.5 189 VAL A C 1
ATOM 1506 O O . VAL A 1 189 ? 9.625 -12.031 0.317 1 98.5 189 VAL A O 1
ATOM 1509 N N . THR A 1 190 ? 8.523 -11.133 2.068 1 98.44 190 THR A N 1
ATOM 1510 C CA . THR A 1 190 ? 9.156 -9.828 1.936 1 98.44 190 THR A CA 1
ATOM 1511 C C . THR A 1 190 ? 10.672 -9.953 2.061 1 98.44 190 THR A C 1
ATOM 1513 O O . THR A 1 190 ? 11.414 -9.391 1.252 1 98.44 190 THR A O 1
ATOM 1516 N N . LYS A 1 191 ? 11.094 -10.672 3.041 1 98.44 191 LYS A N 1
ATOM 1517 C CA . LYS A 1 191 ? 12.523 -10.844 3.25 1 98.44 191 LYS A CA 1
ATOM 1518 C C . LYS A 1 191 ? 13.18 -11.516 2.043 1 98.44 191 LYS A C 1
ATOM 1520 O O . LYS A 1 191 ? 14.266 -11.109 1.614 1 98.44 191 LYS A O 1
ATOM 1525 N N . GLU A 1 192 ? 12.523 -12.539 1.51 1 98.75 192 GLU A N 1
ATOM 1526 C CA . GLU A 1 192 ? 13.062 -13.219 0.335 1 98.75 192 GLU A CA 1
ATOM 1527 C C . GLU A 1 192 ? 13.141 -12.273 -0.861 1 98.75 192 GLU A C 1
ATOM 1529 O O . GLU A 1 192 ? 14.133 -12.273 -1.593 1 98.75 192 GLU A O 1
ATOM 1534 N N . ILE A 1 193 ? 12.102 -11.469 -1.065 1 98.81 193 ILE A N 1
ATOM 1535 C CA . ILE A 1 193 ? 12.078 -10.516 -2.168 1 98.81 193 ILE A CA 1
ATOM 1536 C C . ILE A 1 193 ? 13.234 -9.531 -2.021 1 98.81 193 ILE A C 1
ATOM 1538 O O . ILE A 1 193 ? 13.992 -9.305 -2.971 1 98.81 193 ILE A O 1
ATOM 1542 N N . LEU A 1 194 ? 13.375 -8.992 -0.844 1 98.69 194 LEU A N 1
ATOM 1543 C CA . LEU A 1 194 ? 14.414 -8 -0.601 1 98.69 194 LEU A CA 1
ATOM 1544 C C . LEU A 1 194 ? 15.805 -8.609 -0.775 1 98.69 194 LEU A C 1
ATOM 1546 O O . LEU A 1 194 ? 16.703 -7.969 -1.315 1 98.69 194 LEU A O 1
ATOM 1550 N N . ASN A 1 195 ? 15.969 -9.844 -0.334 1 98.69 195 ASN A N 1
ATOM 1551 C CA . ASN A 1 195 ? 17.25 -10.531 -0.508 1 98.69 195 ASN A CA 1
ATOM 1552 C C . ASN A 1 195 ? 17.578 -10.727 -1.983 1 98.69 195 ASN A C 1
ATOM 1554 O O . ASN A 1 195 ? 18.719 -10.516 -2.398 1 98.69 195 ASN A O 1
ATOM 1558 N N . VAL A 1 196 ? 16.609 -11.172 -2.734 1 98.69 196 VAL A N 1
ATOM 1559 C CA . VAL A 1 196 ? 16.828 -11.391 -4.16 1 98.69 196 VAL A CA 1
ATOM 1560 C C . VAL A 1 196 ? 17.203 -10.078 -4.836 1 98.69 196 VAL A C 1
ATOM 1562 O O . VAL A 1 196 ? 18.125 -10.031 -5.66 1 98.69 196 VAL A O 1
ATOM 1565 N N . ILE A 1 197 ? 16.531 -8.984 -4.488 1 98.62 197 ILE A N 1
ATOM 1566 C CA . ILE A 1 197 ? 16.844 -7.676 -5.062 1 98.62 197 ILE A CA 1
ATOM 1567 C C . ILE A 1 197 ? 18.25 -7.254 -4.668 1 98.62 197 ILE A C 1
ATOM 1569 O O . ILE A 1 197 ? 19.031 -6.797 -5.512 1 98.62 197 ILE A O 1
ATOM 1573 N N . LYS A 1 198 ? 18.547 -7.418 -3.4 1 98.38 198 LYS A N 1
ATOM 1574 C CA . LYS A 1 198 ? 19.859 -7.07 -2.893 1 98.38 198 LYS A CA 1
ATOM 1575 C C . LYS A 1 198 ? 20.953 -7.84 -3.633 1 98.38 198 LYS A C 1
ATOM 1577 O O . LYS A 1 198 ? 21.953 -7.254 -4.066 1 98.38 198 LYS A O 1
ATOM 1582 N N . GLU A 1 199 ? 20.719 -9.102 -3.865 1 98 199 GLU A N 1
ATOM 1583 C CA . GLU A 1 199 ? 21.734 -9.984 -4.438 1 98 199 GLU A CA 1
ATOM 1584 C C . GLU A 1 199 ? 21.812 -9.812 -5.953 1 98 199 GLU A C 1
ATOM 1586 O O . GLU A 1 199 ? 22.828 -10.172 -6.566 1 98 199 GLU A O 1
ATOM 1591 N N . ALA A 1 200 ? 20.734 -9.367 -6.59 1 96.75 200 ALA A N 1
ATOM 1592 C CA . ALA A 1 200 ? 20.703 -9.211 -8.039 1 96.75 200 ALA A CA 1
ATOM 1593 C C . ALA A 1 200 ? 21.766 -8.211 -8.508 1 96.75 200 ALA A C 1
ATOM 1595 O O . ALA A 1 200 ? 22.203 -8.258 -9.656 1 96.75 200 ALA A O 1
ATOM 1596 N N . GLU A 1 201 ? 22.172 -7.191 -7.73 1 95.81 201 GLU A N 1
ATOM 1597 C CA . GLU A 1 201 ? 23.172 -6.184 -8.039 1 95.81 201 GLU A CA 1
ATOM 1598 C C . GLU A 1 201 ? 22.891 -5.512 -9.383 1 95.81 201 GLU A C 1
ATOM 1600 O O . GLU A 1 201 ? 23.797 -5.367 -10.203 1 95.81 201 GLU A O 1
ATOM 1605 N N . TRP A 1 202 ? 21.625 -5.266 -9.586 1 96.94 202 TRP A N 1
ATOM 1606 C CA . TRP A 1 202 ? 21.219 -4.574 -10.812 1 96.94 202 TRP A CA 1
ATOM 1607 C C . TRP A 1 202 ? 21.797 -3.16 -10.844 1 96.94 202 TRP A C 1
ATOM 1609 O O . TRP A 1 202 ? 22.125 -2.594 -9.797 1 96.94 202 TRP A O 1
ATOM 1619 N N . GLU A 1 203 ? 21.906 -2.645 -12.102 1 96 203 GLU A N 1
ATOM 1620 C CA . GLU A 1 203 ? 22.328 -1.267 -12.312 1 96 203 GLU A CA 1
ATOM 1621 C C . GLU A 1 203 ? 21.328 -0.504 -13.18 1 96 203 GLU A C 1
ATOM 1623 O O . GLU A 1 203 ? 21.094 -0.87 -14.328 1 96 203 GLU A O 1
ATOM 1628 N N . PRO A 1 204 ? 20.828 0.429 -12.719 1 95.94 204 PRO A N 1
ATOM 1629 C CA . PRO A 1 204 ? 20.906 0.948 -11.352 1 95.94 204 PRO A CA 1
ATOM 1630 C C . PRO A 1 204 ? 20.297 -0.001 -10.32 1 95.94 204 PRO A C 1
ATOM 1632 O O . PRO A 1 204 ? 19.453 -0.827 -10.664 1 95.94 204 PRO A O 1
ATOM 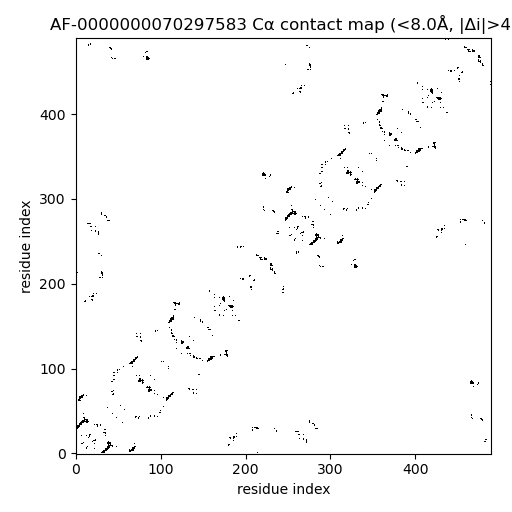1635 N N . SER A 1 205 ? 20.734 0.157 -9.062 1 97.69 205 SER A N 1
ATOM 1636 C CA . SER A 1 205 ? 20.266 -0.733 -8.008 1 97.69 205 SER A CA 1
ATOM 1637 C C . SER A 1 205 ? 18.797 -0.492 -7.688 1 97.69 205 SER A C 1
ATOM 1639 O O . SER A 1 205 ? 18.344 0.652 -7.668 1 97.69 205 SER A O 1
ATOM 1641 N N . LEU A 1 206 ? 18.109 -1.582 -7.363 1 98.31 206 LEU A N 1
ATOM 1642 C CA . LEU A 1 206 ? 16.75 -1.482 -6.863 1 98.31 206 LEU A CA 1
ATOM 1643 C C . LEU A 1 206 ? 16.672 -1.873 -5.391 1 98.31 206 LEU A C 1
ATOM 1645 O O . LEU A 1 206 ? 15.586 -2.021 -4.836 1 98.31 206 LEU A O 1
ATOM 1649 N N . TYR A 1 207 ? 17.859 -2.043 -4.816 1 98.31 207 TYR A N 1
ATOM 1650 C CA . TYR A 1 207 ? 17.938 -2.297 -3.383 1 98.31 207 TYR A CA 1
ATOM 1651 C C . TYR A 1 207 ? 17.562 -1.051 -2.59 1 98.31 207 TYR A C 1
ATOM 1653 O O . TYR A 1 207 ? 18.203 -0.003 -2.734 1 98.31 207 TYR A O 1
ATOM 1661 N N . TRP A 1 208 ? 16.547 -1.171 -1.729 1 97.69 208 TRP A N 1
ATOM 1662 C CA . TRP A 1 208 ? 15.883 -0 -1.166 1 97.69 208 TRP A CA 1
ATOM 1663 C C . TRP A 1 208 ? 16.859 0.832 -0.336 1 97.69 208 TRP A C 1
ATOM 1665 O O . TRP A 1 208 ? 16.734 2.059 -0.273 1 97.69 208 TRP A O 1
ATOM 1675 N N . LYS A 1 209 ? 17.812 0.211 0.231 1 96.75 209 LYS A N 1
ATOM 1676 C CA . LYS A 1 209 ? 18.766 0.939 1.077 1 96.75 209 LYS A CA 1
ATOM 1677 C C . LYS A 1 209 ? 19.75 1.737 0.236 1 96.75 209 LYS A C 1
ATOM 1679 O O . LYS A 1 209 ? 20.422 2.631 0.749 1 96.75 209 LYS A O 1
ATOM 1684 N N . LEU A 1 210 ? 19.875 1.404 -1.036 1 97.44 210 LEU A N 1
ATOM 1685 C CA . LEU A 1 210 ? 20.859 2.059 -1.897 1 97.44 210 LEU A CA 1
ATOM 1686 C C . LEU A 1 210 ? 20.172 3.037 -2.848 1 97.44 210 LEU A C 1
ATOM 1688 O O . LEU A 1 210 ? 20.844 3.842 -3.5 1 97.44 210 LEU A O 1
ATOM 1692 N N . MET A 1 211 ? 18.906 2.971 -3.008 1 97.81 211 MET A N 1
ATOM 1693 C CA . MET A 1 211 ? 18.188 3.885 -3.893 1 97.81 211 MET A CA 1
ATOM 1694 C C . MET A 1 211 ? 18.109 5.277 -3.277 1 97.81 211 MET A C 1
ATOM 1696 O O . MET A 1 211 ? 17.891 5.418 -2.072 1 97.81 211 MET A O 1
ATOM 1700 N N . PRO A 1 212 ? 18.281 6.281 -4.055 1 96.81 212 PRO A N 1
ATOM 1701 C CA . PRO A 1 212 ? 18.094 7.633 -3.514 1 96.81 212 PRO A CA 1
ATOM 1702 C C . PRO A 1 212 ? 16.641 7.953 -3.213 1 96.81 212 PRO A C 1
ATOM 1704 O O . PRO A 1 212 ? 15.75 7.578 -3.98 1 96.81 212 PRO A O 1
ATOM 1707 N N . ALA A 1 213 ? 16.406 8.633 -2.092 1 97.38 213 ALA A N 1
ATOM 1708 C CA . ALA A 1 213 ? 15.062 9.102 -1.755 1 97.38 213 ALA A CA 1
ATOM 1709 C C . ALA A 1 213 ? 14.719 10.367 -2.529 1 97.38 213 ALA A C 1
ATOM 1711 O O . ALA A 1 213 ? 15.555 11.258 -2.682 1 97.38 213 ALA A O 1
ATOM 1712 N N . GLU A 1 214 ? 13.531 10.398 -3.109 1 98 214 GLU A N 1
ATOM 1713 C CA . GLU A 1 214 ? 13.031 11.633 -3.701 1 98 214 GLU A CA 1
ATOM 1714 C C . GLU A 1 214 ? 13.039 12.773 -2.686 1 98 214 GLU A C 1
ATOM 1716 O O . GLU A 1 214 ? 12.555 12.617 -1.563 1 98 214 GLU A O 1
ATOM 1721 N N . PHE A 1 215 ? 13.641 13.891 -3.062 1 97.56 215 PHE A N 1
ATOM 1722 C CA . PHE A 1 215 ? 13.773 15.062 -2.201 1 97.56 215 PHE A CA 1
ATOM 1723 C C . PHE A 1 215 ? 14.492 14.695 -0.907 1 97.56 215 PHE A C 1
ATOM 1725 O O . PHE A 1 215 ? 14.031 15.039 0.183 1 97.56 215 PHE A O 1
ATOM 1732 N N . GLY A 1 216 ? 15.578 14.016 -1.019 1 96.81 216 GLY A N 1
ATOM 1733 C CA . GLY A 1 216 ? 16.281 13.445 0.122 1 96.81 216 GLY A CA 1
ATOM 1734 C C . GLY A 1 216 ? 17.312 14.375 0.715 1 96.81 216 GLY A C 1
ATOM 1735 O O . GLY A 1 216 ? 18 14.023 1.674 1 96.81 216 GLY A O 1
ATOM 1736 N N . GLU A 1 217 ? 17.391 15.602 0.208 1 96.19 217 GLU A N 1
ATOM 1737 C CA . GLU A 1 217 ? 18.391 16.547 0.685 1 96.19 217 GLU A CA 1
ATOM 1738 C C . GLU A 1 217 ? 18 17.141 2.031 1 96.19 217 GLU A C 1
ATOM 1740 O O . GLU A 1 217 ? 16.812 17.234 2.35 1 96.19 217 GLU A O 1
ATOM 1745 N N . ASP A 1 218 ? 19.016 17.562 2.777 1 95.69 218 ASP A N 1
ATOM 1746 C CA . ASP A 1 218 ? 18.766 18.25 4.035 1 95.69 218 ASP A CA 1
ATOM 1747 C C . ASP A 1 218 ? 18.078 19.594 3.795 1 95.69 218 ASP A C 1
ATOM 1749 O O . ASP A 1 218 ? 18.234 20.203 2.736 1 95.69 218 ASP A O 1
ATOM 1753 N N . SER A 1 219 ? 17.344 19.969 4.754 1 95.94 219 SER A N 1
ATOM 1754 C CA . SER A 1 219 ? 16.562 21.203 4.656 1 95.94 219 SER A CA 1
ATOM 1755 C C . SER A 1 219 ? 16.625 21.984 5.965 1 95.94 219 SER A C 1
ATOM 1757 O O . SER A 1 219 ? 16.688 21.391 7.043 1 95.94 219 SER A O 1
ATOM 1759 N N . PRO A 1 220 ? 16.562 23.297 5.832 1 94.62 220 PRO A N 1
ATOM 1760 C CA . PRO A 1 220 ? 16.453 24.094 7.062 1 94.62 220 PRO A CA 1
ATOM 1761 C C . PRO A 1 220 ? 15.156 23.844 7.812 1 94.62 220 PRO A C 1
ATOM 1763 O O . PRO A 1 220 ? 15.008 24.25 8.969 1 94.62 220 PRO A O 1
ATOM 1766 N N . TYR A 1 221 ? 14.195 23.156 7.156 1 96.5 221 TYR A N 1
ATOM 1767 C CA . TYR A 1 221 ? 12.898 22.891 7.773 1 96.5 221 TYR A CA 1
ATOM 1768 C C . TYR A 1 221 ? 12.898 21.547 8.484 1 96.5 221 TYR A C 1
ATOM 1770 O O . TYR A 1 221 ? 11.906 21.172 9.117 1 96.5 221 TYR A O 1
ATOM 1778 N N . ASP A 1 222 ? 14.039 20.812 8.398 1 96.19 222 ASP A N 1
ATOM 1779 C CA . ASP A 1 222 ? 14.125 19.516 9.055 1 96.19 222 ASP A CA 1
ATOM 1780 C C . ASP A 1 222 ? 14.016 19.656 10.57 1 96.19 222 ASP A C 1
ATOM 1782 O O . ASP A 1 222 ? 14.305 20.719 11.125 1 96.19 222 ASP A O 1
ATOM 1786 N N . MET A 1 223 ? 13.633 18.594 11.234 1 92.38 223 MET A N 1
ATOM 1787 C CA . MET A 1 223 ? 13.555 18.578 12.688 1 92.38 223 MET A CA 1
ATOM 1788 C C . MET A 1 223 ? 14.906 18.891 13.312 1 92.38 223 MET A C 1
ATOM 1790 O O . MET A 1 223 ? 15.945 18.453 12.82 1 92.38 223 MET A O 1
ATOM 1794 N N . VAL A 1 224 ? 14.812 19.641 14.375 1 89.38 224 VAL A N 1
ATOM 1795 C CA . VAL A 1 224 ? 16.047 20.016 15.062 1 89.38 224 VAL A CA 1
ATOM 1796 C C . VAL A 1 224 ? 16.188 19.219 16.344 1 89.38 224 VAL A C 1
ATOM 1798 O O . VAL A 1 224 ? 15.25 19.125 17.141 1 89.38 224 VAL A O 1
ATOM 1801 N N . THR A 1 225 ? 17.312 18.641 16.547 1 79.56 225 THR A N 1
ATOM 1802 C CA . THR A 1 225 ? 17.609 17.906 17.766 1 79.56 225 THR A CA 1
ATOM 1803 C C . THR A 1 225 ? 17.984 18.859 18.906 1 79.56 225 THR A C 1
ATOM 1805 O O . THR A 1 225 ? 18.125 20.062 18.688 1 79.56 225 THR A O 1
ATOM 1808 N N . LEU A 1 226 ? 18.078 18.281 20.078 1 74.69 226 LEU A N 1
ATOM 1809 C CA . LEU A 1 226 ? 18.406 19.062 21.266 1 74.69 226 LEU A CA 1
ATOM 1810 C C . LEU A 1 226 ? 19.766 19.75 21.109 1 74.69 226 LEU A C 1
ATOM 1812 O O . LEU A 1 226 ? 19.984 20.844 21.641 1 74.69 226 LEU A O 1
ATOM 1816 N N . ASP A 1 227 ? 20.562 19.062 20.344 1 76.62 227 ASP A N 1
ATOM 1817 C CA . ASP A 1 227 ? 21.906 19.594 20.188 1 76.62 227 ASP A CA 1
ATOM 1818 C C . ASP A 1 227 ? 21.953 20.625 19.047 1 76.62 227 ASP A C 1
ATOM 1820 O O . ASP A 1 227 ? 23.016 21.125 18.703 1 76.62 227 ASP A O 1
ATOM 1824 N N . GLY A 1 228 ? 20.781 20.875 18.453 1 77.44 228 GLY A N 1
ATOM 1825 C CA . GLY A 1 228 ? 20.688 21.938 17.469 1 77.44 228 GLY A CA 1
ATOM 1826 C C . GLY A 1 228 ? 20.953 21.469 16.047 1 77.44 228 GLY A C 1
ATOM 1827 O O . GLY A 1 228 ? 21.062 22.281 15.133 1 77.44 228 GLY A O 1
ATOM 1828 N N . LYS A 1 229 ? 21.188 20.203 15.914 1 84.75 229 LYS A N 1
ATOM 1829 C CA . LYS A 1 229 ? 21.422 19.656 14.586 1 84.75 229 LYS A CA 1
ATOM 1830 C C . LYS A 1 229 ? 20.109 19.203 13.938 1 84.75 229 LYS A C 1
ATOM 1832 O O . LYS A 1 229 ? 19.172 18.797 14.625 1 84.75 229 LYS A O 1
ATOM 1837 N N . THR A 1 230 ? 20 19.406 12.594 1 90.88 230 THR A N 1
ATOM 1838 C CA . THR A 1 230 ? 18.812 18.953 11.891 1 90.88 230 THR A CA 1
ATOM 1839 C C . THR A 1 230 ? 18.891 17.469 11.578 1 90.88 230 THR A C 1
ATOM 1841 O O . THR A 1 230 ? 19.984 16.922 11.422 1 90.88 230 THR A O 1
ATOM 1844 N N . ILE A 1 231 ? 17.812 16.828 11.57 1 92.81 231 ILE A N 1
ATOM 1845 C CA . ILE A 1 231 ? 17.719 15.414 11.227 1 92.81 231 ILE A CA 1
ATOM 1846 C C . ILE A 1 231 ? 16.797 15.219 10.031 1 92.81 231 ILE A C 1
ATOM 1848 O O . ILE A 1 231 ? 15.656 15.688 10.039 1 92.81 231 ILE A O 1
ATOM 1852 N N . ASN A 1 232 ? 17.312 14.625 8.969 1 95 232 ASN A N 1
ATOM 1853 C CA . ASN A 1 232 ? 16.578 14.281 7.762 1 95 232 ASN A CA 1
ATOM 1854 C C . ASN A 1 232 ? 15.984 12.875 7.848 1 95 232 ASN A C 1
ATOM 1856 O O . ASN A 1 232 ? 16.719 11.898 8.023 1 95 232 ASN A O 1
ATOM 1860 N N . PHE A 1 233 ? 14.672 12.75 7.691 1 94.69 233 PHE A N 1
ATOM 1861 C CA . PHE A 1 233 ? 13.992 11.477 7.895 1 94.69 233 PHE A CA 1
ATOM 1862 C C . PHE A 1 233 ? 13.633 10.836 6.559 1 94.69 233 PHE A C 1
ATOM 1864 O O . PHE A 1 233 ? 12.828 9.906 6.504 1 94.69 233 PHE A O 1
ATOM 1871 N N . SER A 1 234 ? 14.195 11.297 5.445 1 95.38 234 SER A N 1
ATOM 1872 C CA . SER A 1 234 ? 13.812 10.867 4.105 1 95.38 234 SER A CA 1
ATOM 1873 C C . SER A 1 234 ? 14.047 9.375 3.912 1 95.38 234 SER A C 1
ATOM 1875 O O . SER A 1 234 ? 13.344 8.719 3.141 1 95.38 234 SER A O 1
ATOM 1877 N N . ASN A 1 235 ? 14.992 8.82 4.66 1 92.56 235 ASN A N 1
ATOM 1878 C CA . ASN A 1 235 ? 15.375 7.43 4.449 1 92.56 235 ASN A CA 1
ATOM 1879 C C . ASN A 1 235 ? 15.102 6.578 5.688 1 92.56 235 ASN A C 1
ATOM 1881 O O . ASN A 1 235 ? 15.703 5.516 5.863 1 92.56 235 ASN A O 1
ATOM 1885 N N . VAL A 1 236 ? 14.148 7.082 6.5 1 90.75 236 VAL A N 1
ATOM 1886 C CA . VAL A 1 236 ? 13.953 6.406 7.777 1 90.75 236 VAL A CA 1
ATOM 1887 C C . VAL A 1 236 ? 12.594 5.715 7.789 1 90.75 236 VAL A C 1
ATOM 1889 O O . VAL A 1 236 ? 11.562 6.359 7.996 1 90.75 236 VAL A O 1
ATOM 1892 N N . PRO A 1 237 ? 12.648 4.359 7.562 1 93 237 PRO A N 1
ATOM 1893 C CA . PRO A 1 237 ? 11.391 3.645 7.801 1 93 237 PRO A CA 1
ATOM 1894 C C . PRO A 1 237 ? 10.961 3.682 9.266 1 93 237 PRO A C 1
ATOM 1896 O O . PRO A 1 237 ? 11.797 3.529 10.164 1 93 237 PRO A O 1
ATOM 1899 N N . PHE A 1 238 ? 9.719 3.984 9.469 1 94.81 238 PHE A N 1
ATOM 1900 C CA . PHE A 1 238 ? 9.148 4.051 10.805 1 94.81 238 PHE A CA 1
ATOM 1901 C C . PHE A 1 238 ? 7.754 3.439 10.828 1 94.81 238 PHE A C 1
ATOM 1903 O O . PHE A 1 238 ? 6.973 3.625 9.891 1 94.81 238 PHE A O 1
ATOM 1910 N N . PRO A 1 239 ? 7.34 2.672 11.883 1 91.12 239 PRO A N 1
ATOM 1911 C CA . PRO A 1 239 ? 8.234 2.244 12.961 1 91.12 239 PRO A CA 1
ATOM 1912 C C . PRO A 1 239 ? 9.203 1.146 12.523 1 91.12 239 PRO A C 1
ATOM 1914 O O . PRO A 1 239 ? 9.023 0.544 11.461 1 91.12 239 PRO A O 1
ATOM 1917 N N . GLU A 1 240 ? 10.297 0.977 13.109 1 82.19 240 GLU A N 1
ATOM 1918 C CA . GLU A 1 240 ? 11.234 -0.102 12.812 1 82.19 240 GLU A CA 1
ATOM 1919 C C . GLU A 1 240 ? 11.086 -1.257 13.797 1 82.19 240 GLU A C 1
ATOM 1921 O O . GLU A 1 240 ? 11.633 -1.212 14.898 1 82.19 240 GLU A O 1
ATOM 1926 N N . ASP A 1 241 ? 10.219 -2.182 13.422 1 81.5 241 ASP A N 1
ATOM 1927 C CA . ASP A 1 241 ? 10.008 -3.328 14.297 1 81.5 241 ASP A CA 1
ATOM 1928 C C . ASP A 1 241 ? 10.617 -4.598 13.703 1 81.5 241 ASP A C 1
ATOM 1930 O O . ASP A 1 241 ? 10.734 -5.613 14.391 1 81.5 241 ASP A O 1
ATOM 1934 N N . VAL A 1 242 ? 10.945 -4.594 12.469 1 87.5 242 VAL A N 1
ATOM 1935 C CA . VAL A 1 242 ? 11.539 -5.734 11.773 1 87.5 242 VAL A CA 1
ATOM 1936 C C . VAL A 1 242 ? 12.82 -5.301 11.07 1 87.5 242 VAL A C 1
ATOM 1938 O O . VAL A 1 242 ? 12.867 -4.242 10.445 1 87.5 242 VAL A O 1
ATOM 1941 N N . ASP A 1 243 ? 13.852 -6.09 11.211 1 91.06 243 ASP A N 1
ATOM 1942 C CA . ASP A 1 243 ? 15.094 -5.836 10.492 1 91.06 243 ASP A CA 1
ATOM 1943 C C . ASP A 1 243 ? 15.023 -6.379 9.07 1 91.06 243 ASP A C 1
ATOM 1945 O O . ASP A 1 243 ? 15.383 -7.531 8.82 1 91.06 243 ASP A O 1
ATOM 1949 N N . TRP A 1 244 ? 14.695 -5.57 8.211 1 94.94 244 TRP A N 1
ATOM 1950 C CA . TRP A 1 244 ? 14.586 -5.973 6.812 1 94.94 244 TRP A CA 1
ATOM 1951 C C . TRP A 1 244 ? 15.953 -5.992 6.141 1 94.94 244 TRP A C 1
ATOM 1953 O O . TRP A 1 244 ? 16.781 -5.113 6.383 1 94.94 244 TRP A O 1
ATOM 1963 N N . PRO A 1 245 ? 16.156 -7 5.371 1 93.81 245 PRO A N 1
ATOM 1964 C CA . PRO A 1 245 ? 17.469 -7.023 4.703 1 93.81 245 PRO A CA 1
ATOM 1965 C C . PRO A 1 245 ? 17.656 -5.836 3.762 1 93.81 245 PRO A C 1
ATOM 1967 O O . PRO A 1 245 ? 16.688 -5.25 3.287 1 93.81 245 PRO A O 1
ATOM 1970 N N . MET B 1 1 ? -7.262 3.021 -18.125 1 80.75 1 MET B N 1
ATOM 1971 C CA . MET B 1 1 ? -6.297 3.193 -17.047 1 80.75 1 MET B CA 1
ATOM 1972 C C . MET B 1 1 ? -7 3.426 -15.711 1 80.75 1 MET B C 1
ATOM 1974 O O . MET B 1 1 ? -8.047 4.07 -15.664 1 80.75 1 MET B O 1
ATOM 1978 N N . ARG B 1 2 ? -6.543 2.822 -14.609 1 93.62 2 ARG B N 1
ATOM 1979 C CA . ARG B 1 2 ? -7.129 3.008 -13.281 1 93.62 2 ARG B CA 1
ATOM 1980 C C . ARG B 1 2 ? -6.945 4.441 -12.797 1 93.62 2 ARG B C 1
ATOM 1982 O O . ARG B 1 2 ? -5.895 5.051 -13.031 1 93.62 2 ARG B O 1
ATOM 1989 N N . PRO B 1 3 ? -8.039 4.984 -12.211 1 96.62 3 PRO B N 1
ATOM 1990 C CA . PRO B 1 3 ? -7.824 6.277 -11.555 1 96.62 3 PRO B CA 1
ATOM 1991 C C . PRO B 1 3 ? -6.688 6.242 -10.539 1 96.62 3 PRO B C 1
ATOM 1993 O O . PRO B 1 3 ? -6.418 5.195 -9.945 1 96.62 3 PRO B O 1
ATOM 1996 N N . LYS B 1 4 ? -6.082 7.398 -10.398 1 97 4 LYS B N 1
ATOM 1997 C CA . LYS B 1 4 ? -4.984 7.508 -9.438 1 97 4 LYS B CA 1
ATOM 1998 C C . LYS B 1 4 ? -5.395 8.336 -8.227 1 97 4 LYS B C 1
ATOM 2000 O O . LYS B 1 4 ? -5.949 9.43 -8.367 1 97 4 LYS B O 1
ATOM 2005 N N . PHE B 1 5 ? -5.262 7.793 -7.059 1 98.56 5 PHE B N 1
ATOM 2006 C CA . PHE B 1 5 ? -5.34 8.516 -5.793 1 98.56 5 PHE B CA 1
ATOM 2007 C C . PHE B 1 5 ? -3.949 8.789 -5.238 1 98.56 5 PHE B C 1
ATOM 2009 O O . PHE B 1 5 ? -3.141 7.871 -5.09 1 98.56 5 PHE B O 1
ATOM 2016 N N . VAL B 1 6 ? -3.678 10.023 -4.945 1 98.38 6 VAL B N 1
ATOM 2017 C CA . VAL B 1 6 ? -2.363 10.367 -4.414 1 98.38 6 VAL B CA 1
ATOM 2018 C C . VAL B 1 6 ? -2.488 10.758 -2.943 1 98.38 6 VAL B C 1
ATOM 2020 O O . VAL B 1 6 ? -3.312 11.609 -2.588 1 98.38 6 VAL B O 1
ATOM 2023 N N . LEU B 1 7 ? -1.743 10.047 -2.1 1 98.88 7 LEU B N 1
ATOM 2024 C CA . LEU B 1 7 ? -1.589 10.445 -0.703 1 98.88 7 LEU B CA 1
ATOM 2025 C C . LEU B 1 7 ? -0.412 11.398 -0.535 1 98.88 7 LEU B C 1
ATOM 2027 O O . LEU B 1 7 ? 0.737 11.023 -0.78 1 98.88 7 LEU B O 1
ATOM 2031 N N . PHE B 1 8 ? -0.724 12.617 -0.128 1 98.81 8 PHE B N 1
ATOM 2032 C CA . PHE B 1 8 ? 0.287 13.672 -0.102 1 98.81 8 PHE B CA 1
ATOM 2033 C C . PHE B 1 8 ? 0.416 14.258 1.296 1 98.81 8 PHE B C 1
ATOM 2035 O O . PHE B 1 8 ? -0.562 14.758 1.859 1 98.81 8 PHE B O 1
ATOM 2042 N N . GLY B 1 9 ? 1.652 14.164 1.821 1 98.75 9 GLY B N 1
ATOM 2043 C CA . GLY B 1 9 ? 1.742 14.758 3.145 1 98.75 9 GLY B CA 1
ATOM 2044 C C . GLY B 1 9 ? 3.031 14.414 3.867 1 98.75 9 GLY B C 1
ATOM 2045 O O . GLY B 1 9 ? 4.012 14.016 3.238 1 98.75 9 GLY B O 1
ATOM 2046 N N . SER B 1 10 ? 3.096 14.641 5.156 1 98.38 10 SER B N 1
ATOM 2047 C CA . SER B 1 10 ? 4.281 14.453 5.988 1 98.38 10 SER B CA 1
ATOM 2048 C C . SER B 1 10 ? 4.41 13.008 6.457 1 98.38 10 SER B C 1
ATOM 2050 O O . SER B 1 10 ? 4.195 12.078 5.676 1 98.38 10 SER B O 1
ATOM 2052 N N . SER B 1 11 ? 4.828 12.75 7.715 1 98.12 11 SER B N 1
ATOM 2053 C CA . SER B 1 11 ? 5.168 11.406 8.172 1 98.12 11 SER B CA 1
ATOM 2054 C C . SER B 1 11 ? 3.916 10.555 8.367 1 98.12 11 SER B C 1
ATOM 2056 O O . SER B 1 11 ? 3.949 9.336 8.164 1 98.12 11 SER B O 1
ATOM 2058 N N . ILE B 1 12 ? 2.795 11.125 8.742 1 98.12 12 ILE B N 1
ATOM 2059 C CA . ILE B 1 12 ? 1.551 10.383 8.906 1 98.12 12 ILE B CA 1
ATOM 2060 C C . ILE B 1 12 ? 1.139 9.758 7.578 1 98.12 12 ILE B C 1
ATOM 2062 O O . ILE B 1 12 ? 0.549 8.672 7.547 1 98.12 12 ILE B O 1
ATOM 2066 N N . VAL B 1 13 ? 1.509 10.43 6.512 1 98.75 13 VAL B N 1
ATOM 2067 C CA . VAL B 1 13 ? 1.225 9.93 5.172 1 98.75 13 VAL B CA 1
ATOM 2068 C C . VAL B 1 13 ? 2.318 8.953 4.738 1 98.75 13 VAL B C 1
ATOM 2070 O O . VAL B 1 13 ? 2.027 7.844 4.289 1 98.75 13 VAL B O 1
ATOM 2073 N N . GLN B 1 14 ? 3.598 9.312 4.91 1 98.5 14 GLN B N 1
ATOM 2074 C CA . GLN B 1 14 ? 4.684 8.445 4.469 1 98.5 14 GLN B CA 1
ATOM 2075 C C . GLN B 1 14 ? 4.59 7.066 5.117 1 98.5 14 GLN B C 1
ATOM 2077 O O . GLN B 1 14 ? 4.871 6.051 4.48 1 98.5 14 GLN B O 1
ATOM 2082 N N . TYR B 1 15 ? 4.164 7.043 6.34 1 98.12 15 TYR B N 1
ATOM 2083 C CA . TYR B 1 15 ? 4.195 5.793 7.09 1 98.12 15 TYR B CA 1
ATOM 2084 C C . TYR B 1 15 ? 2.834 5.105 7.066 1 98.12 15 TYR B C 1
ATOM 2086 O O . TYR B 1 15 ? 2.592 4.164 7.824 1 98.12 15 TYR B O 1
ATOM 2094 N N . SER B 1 16 ? 1.983 5.559 6.121 1 98.25 16 SER B N 1
ATOM 2095 C CA . SER B 1 16 ? 0.618 5.047 6.082 1 98.25 16 SER B CA 1
ATOM 2096 C C . SER B 1 16 ? 0.573 3.637 5.504 1 98.25 16 SER B C 1
ATOM 2098 O O . SER B 1 16 ? -0.48 2.996 5.492 1 98.25 16 SER B O 1
ATOM 2100 N N . TYR B 1 17 ? 1.678 3.061 5.113 1 97.75 17 TYR B N 1
ATOM 2101 C CA . TYR B 1 17 ? 1.665 1.711 4.562 1 97.75 17 TYR B CA 1
ATOM 2102 C C . TYR B 1 17 ? 2.141 0.696 5.594 1 97.75 17 TYR B C 1
ATOM 2104 O O . TYR B 1 17 ? 2.039 -0.514 5.379 1 97.75 17 TYR B O 1
ATOM 2112 N N . TYR B 1 18 ? 2.656 1.157 6.656 1 96.19 18 TYR B N 1
ATOM 2113 C CA . TYR B 1 18 ? 2.898 0.26 7.781 1 96.19 18 TYR B CA 1
ATOM 2114 C C . TYR B 1 18 ? 1.627 0.052 8.594 1 96.19 18 TYR B C 1
ATOM 2116 O O . TYR B 1 18 ? 1.328 0.834 9.5 1 96.19 18 TYR B O 1
ATOM 2124 N N . GLU B 1 19 ? 0.997 -1.02 8.414 1 92.38 19 GLU B N 1
ATOM 2125 C CA . GLU B 1 19 ? -0.261 -1.32 9.094 1 92.38 19 GLU B CA 1
ATOM 2126 C C . GLU B 1 19 ? -1.161 -0.089 9.156 1 92.38 19 GLU B C 1
ATOM 2128 O O . GLU B 1 19 ? -1.718 0.225 10.211 1 92.38 19 GLU B O 1
ATOM 2133 N N . GLY B 1 20 ? -1.247 0.649 8.047 1 96.5 20 GLY B N 1
ATOM 2134 C CA . GLY B 1 20 ? -1.867 1.963 8.109 1 96.5 20 GLY B CA 1
ATOM 2135 C C . GLY B 1 20 ? -2.939 2.168 7.059 1 96.5 20 GLY B C 1
ATOM 2136 O O . GLY B 1 20 ? -3.357 1.215 6.398 1 96.5 20 GLY B O 1
ATOM 2137 N N . TRP B 1 21 ? -3.393 3.42 7.035 1 98.56 21 TRP B N 1
ATOM 2138 C CA . TRP B 1 21 ? -4.578 3.73 6.246 1 98.56 21 TRP B CA 1
ATOM 2139 C C . TRP B 1 21 ? -4.266 3.709 4.754 1 98.56 21 TRP B C 1
ATOM 2141 O O . TRP B 1 21 ? -5.129 3.395 3.934 1 98.56 21 TRP B O 1
ATOM 2151 N N . GLY B 1 22 ? -2.992 4.008 4.324 1 98.69 22 GLY B N 1
ATOM 2152 C CA . GLY B 1 22 ? -2.611 3.855 2.928 1 98.69 22 GLY B CA 1
ATOM 2153 C C . GLY B 1 22 ? -2.664 2.418 2.447 1 98.69 22 GLY B C 1
ATOM 2154 O O . GLY B 1 22 ? -3.133 2.143 1.341 1 98.69 22 GLY B O 1
ATOM 2155 N N . ALA B 1 23 ? -2.168 1.534 3.287 1 98.38 23 ALA B N 1
ATOM 2156 C CA . ALA B 1 23 ? -2.221 0.111 2.965 1 98.38 23 ALA B CA 1
ATOM 2157 C C . ALA B 1 23 ? -3.662 -0.373 2.852 1 98.38 23 ALA B C 1
ATOM 2159 O O . ALA B 1 23 ? -4.004 -1.119 1.93 1 98.38 23 ALA B O 1
ATOM 2160 N N . THR B 1 24 ? -4.477 0.048 3.764 1 98.06 24 THR B N 1
ATOM 2161 C CA . THR B 1 24 ? -5.871 -0.372 3.764 1 98.06 24 THR B CA 1
ATOM 2162 C C . THR B 1 24 ? -6.594 0.146 2.523 1 98.06 24 THR B C 1
ATOM 2164 O O . THR B 1 24 ? -7.367 -0.583 1.897 1 98.06 24 THR B O 1
ATOM 2167 N N . LEU B 1 25 ? -6.352 1.401 2.199 1 98.69 25 LEU B N 1
ATOM 2168 C CA . LEU B 1 25 ? -6.957 1.93 0.983 1 98.69 25 LEU B CA 1
ATOM 2169 C C . LEU B 1 25 ? -6.504 1.137 -0.239 1 98.69 25 LEU B C 1
ATOM 2171 O O . LEU B 1 25 ? -7.316 0.812 -1.109 1 98.69 25 LEU B O 1
ATOM 2175 N N . SER B 1 26 ? -5.211 0.8 -0.335 1 98.56 26 SER B N 1
ATOM 2176 C CA . SER B 1 26 ? -4.691 0.022 -1.456 1 98.56 26 SER B CA 1
ATOM 2177 C C . SER B 1 26 ? -5.352 -1.35 -1.529 1 98.56 26 SER B C 1
ATOM 2179 O O . SER B 1 26 ? -5.582 -1.875 -2.621 1 98.56 26 SER B O 1
ATOM 2181 N N . HIS B 1 27 ? -5.621 -1.887 -0.353 1 97.94 27 HIS B N 1
ATOM 2182 C CA . HIS B 1 27 ? -6.289 -3.178 -0.249 1 97.94 27 HIS B CA 1
ATOM 2183 C C . HIS B 1 27 ? -7.727 -3.096 -0.748 1 97.94 27 HIS B C 1
ATOM 2185 O O . HIS B 1 27 ? -8.156 -3.908 -1.57 1 97.94 27 HIS B O 1
ATOM 2191 N N . LEU B 1 28 ? -8.445 -2.098 -0.346 1 97.81 28 LEU B N 1
ATOM 2192 C CA . LEU B 1 28 ? -9.867 -1.972 -0.652 1 97.81 28 LEU B CA 1
ATOM 2193 C C . LEU B 1 28 ? -10.078 -1.551 -2.102 1 97.81 28 LEU B C 1
ATOM 2195 O O . LEU B 1 28 ? -11.047 -1.971 -2.742 1 97.81 28 LEU B O 1
ATOM 2199 N N . TYR B 1 29 ? -9.164 -0.747 -2.607 1 98.31 29 TYR B N 1
ATOM 2200 C CA . TYR B 1 29 ? -9.312 -0.214 -3.957 1 98.31 29 TYR B CA 1
ATOM 2201 C C . TYR B 1 29 ? -8.578 -1.084 -4.969 1 98.31 29 TYR B C 1
ATOM 2203 O O . TYR B 1 29 ? -8.375 -0.676 -6.117 1 98.31 29 TYR B O 1
ATOM 2211 N N . ALA B 1 30 ? -8.211 -2.307 -4.473 1 97.44 30 ALA B N 1
ATOM 2212 C CA . ALA B 1 30 ? -7.578 -3.229 -5.414 1 97.44 30 ALA B CA 1
ATOM 2213 C C . ALA B 1 30 ? -8.406 -3.367 -6.688 1 97.44 30 ALA B C 1
ATOM 2215 O O . ALA B 1 30 ? -9.625 -3.557 -6.633 1 97.44 30 ALA B O 1
ATOM 2216 N N . ARG B 1 31 ? -7.789 -3.188 -7.902 1 97.88 31 ARG B N 1
ATOM 2217 C CA . ARG B 1 31 ? -8.375 -3.342 -9.227 1 97.88 31 ARG B CA 1
ATOM 2218 C C . ARG B 1 31 ? -9.227 -2.133 -9.594 1 97.88 31 ARG B C 1
ATOM 2220 O O . ARG B 1 31 ? -9.805 -2.082 -10.68 1 97.88 31 ARG B O 1
ATOM 2227 N N . LYS B 1 32 ? -9.328 -1.167 -8.68 1 98.38 32 LYS B N 1
ATOM 2228 C CA . LYS B 1 32 ? -10.242 -0.05 -8.922 1 98.38 32 LYS B CA 1
ATOM 2229 C C . LYS B 1 32 ? -9.477 1.26 -9.078 1 98.38 32 LYS B C 1
ATOM 2231 O O . LYS B 1 32 ? -9.812 2.082 -9.93 1 98.38 32 LYS B O 1
ATOM 2236 N N . ALA B 1 33 ? -8.445 1.426 -8.281 1 98.5 33 ALA B N 1
ATOM 2237 C CA . ALA B 1 33 ? -7.617 2.627 -8.32 1 98.5 33 ALA B CA 1
ATOM 2238 C C . ALA B 1 33 ? -6.18 2.318 -7.902 1 98.5 33 ALA B C 1
ATOM 2240 O O . ALA B 1 33 ? -5.938 1.373 -7.148 1 98.5 33 ALA B O 1
ATOM 2241 N N . ASP B 1 34 ? -5.293 3.062 -8.445 1 98.19 34 ASP B N 1
ATOM 2242 C CA . ASP B 1 34 ? -3.914 3.031 -7.969 1 98.19 34 ASP B CA 1
ATOM 2243 C C . ASP B 1 34 ? -3.689 4.066 -6.867 1 98.19 34 ASP B C 1
ATOM 2245 O O . ASP B 1 34 ? -3.965 5.25 -7.059 1 98.19 34 ASP B O 1
ATOM 2249 N N . ILE B 1 35 ? -3.248 3.617 -5.73 1 98.69 35 ILE B N 1
ATOM 2250 C CA . ILE B 1 35 ? -2.916 4.496 -4.613 1 98.69 35 ILE B CA 1
ATOM 2251 C C . ILE B 1 35 ? -1.422 4.809 -4.633 1 98.69 35 ILE B C 1
ATOM 2253 O O . ILE B 1 35 ? -0.59 3.908 -4.504 1 98.69 35 ILE B O 1
ATOM 2257 N N . LEU B 1 36 ? -1.101 6.066 -4.785 1 98.06 36 LEU B N 1
ATOM 2258 C CA . LEU B 1 36 ? 0.292 6.484 -4.891 1 98.06 36 LEU B CA 1
ATOM 2259 C C . LEU B 1 36 ? 0.722 7.262 -3.652 1 98.06 36 LEU B C 1
ATOM 2261 O O . LEU B 1 36 ? -0.012 8.133 -3.172 1 98.06 36 LEU B O 1
ATOM 2265 N N . LEU B 1 37 ? 1.892 6.93 -3.174 1 98.56 37 LEU B N 1
ATOM 2266 C CA . LEU B 1 37 ? 2.402 7.52 -1.941 1 98.56 37 LEU B CA 1
ATOM 2267 C C . LEU B 1 37 ? 3.34 8.68 -2.244 1 98.56 37 LEU B C 1
ATOM 2269 O O . LEU B 1 37 ? 4.379 8.5 -2.881 1 98.56 37 LEU B O 1
ATOM 2273 N N . ARG B 1 38 ? 2.92 9.836 -1.85 1 98.56 38 ARG B N 1
ATOM 2274 C CA . ARG B 1 38 ? 3.76 11.023 -1.82 1 98.56 38 ARG B CA 1
ATOM 2275 C C . ARG B 1 38 ? 3.852 11.594 -0.409 1 98.56 38 ARG B C 1
ATOM 2277 O O . ARG B 1 38 ? 3.453 12.742 -0.168 1 98.56 38 ARG B O 1
ATOM 2284 N N . GLY B 1 39 ? 4.324 10.75 0.481 1 98.5 39 GLY B N 1
ATOM 2285 C CA . GLY B 1 39 ? 4.582 11.117 1.863 1 98.5 39 GLY B CA 1
ATOM 2286 C C . GLY B 1 39 ? 6.02 11.523 2.117 1 98.5 39 GLY B C 1
ATOM 2287 O O . GLY B 1 39 ? 6.945 10.891 1.601 1 98.5 39 GLY B O 1
ATOM 2288 N N . TYR B 1 40 ? 6.215 12.547 2.916 1 98.56 40 TYR B N 1
ATOM 2289 C CA . TYR B 1 40 ? 7.535 13.109 3.182 1 98.56 40 TYR B CA 1
ATOM 2290 C C . TYR B 1 40 ? 7.719 13.391 4.668 1 98.56 40 TYR B C 1
ATOM 2292 O O . TYR B 1 40 ? 7.328 14.453 5.16 1 98.56 40 TYR B O 1
ATOM 2300 N N . ALA B 1 41 ? 8.398 12.469 5.32 1 97.88 41 ALA B N 1
ATOM 2301 C CA . ALA B 1 41 ? 8.547 12.5 6.77 1 97.88 41 ALA B CA 1
ATOM 2302 C C . ALA B 1 41 ? 9.242 13.781 7.219 1 97.88 41 ALA B C 1
ATOM 2304 O O . ALA B 1 41 ? 10.273 14.164 6.66 1 97.88 41 ALA B O 1
ATOM 2305 N N . GLY B 1 42 ? 8.68 14.414 8.172 1 97.06 42 GLY B N 1
ATOM 2306 C CA . GLY B 1 42 ? 9.266 15.602 8.773 1 97.06 42 GLY B CA 1
ATOM 2307 C C . GLY B 1 42 ? 8.875 16.891 8.07 1 97.06 42 GLY B C 1
ATOM 2308 O O . GLY B 1 42 ? 9.164 17.984 8.547 1 97.06 42 GLY B O 1
ATOM 2309 N N . TRP B 1 43 ? 8.164 16.719 6.945 1 98.38 43 TRP B N 1
ATOM 2310 C CA . TRP B 1 43 ? 7.891 17.906 6.141 1 98.38 43 TRP B CA 1
ATOM 2311 C C . TRP B 1 43 ? 6.82 18.781 6.793 1 98.38 43 TRP B C 1
ATOM 2313 O O . TRP B 1 43 ? 5.898 18.266 7.426 1 98.38 43 TRP B O 1
ATOM 2323 N N . ASN B 1 44 ? 7.02 20.078 6.641 1 98.69 44 ASN B N 1
ATOM 2324 C CA . ASN B 1 44 ? 5.992 21.078 6.922 1 98.69 44 ASN B CA 1
ATOM 2325 C C . ASN B 1 44 ? 5.355 21.609 5.641 1 98.69 44 ASN B C 1
ATOM 2327 O O . ASN B 1 44 ? 5.695 21.156 4.543 1 98.69 44 ASN B O 1
ATOM 2331 N N . SER B 1 45 ? 4.383 22.469 5.777 1 98.81 45 SER B N 1
ATOM 2332 C CA . SER B 1 45 ? 3.652 23.016 4.633 1 98.81 45 SER B CA 1
ATOM 2333 C C . SER B 1 45 ? 4.555 23.875 3.754 1 98.81 45 SER B C 1
ATOM 2335 O O . SER B 1 45 ? 4.359 23.938 2.539 1 98.81 45 SER B O 1
ATOM 2337 N N . ARG B 1 46 ? 5.633 24.531 4.344 1 98.19 46 ARG B N 1
ATOM 2338 C CA . ARG B 1 46 ? 6.57 25.344 3.582 1 98.19 46 ARG B CA 1
ATOM 2339 C C . ARG B 1 46 ? 7.359 24.5 2.594 1 98.19 46 ARG B C 1
ATOM 2341 O O . ARG B 1 46 ? 7.52 24.875 1.431 1 98.19 46 ARG B O 1
ATOM 2348 N N . HIS B 1 47 ? 7.852 23.438 3.123 1 97.88 47 HIS B N 1
ATOM 2349 C CA . HIS B 1 47 ? 8.625 22.516 2.303 1 97.88 47 HIS B CA 1
ATOM 2350 C C . HIS B 1 47 ? 7.773 21.938 1.175 1 97.88 47 HIS B C 1
ATOM 2352 O O . HIS B 1 47 ? 8.234 21.828 0.037 1 97.88 47 HIS B O 1
ATOM 2358 N N . ALA B 1 48 ? 6.562 21.594 1.453 1 98.19 48 ALA B N 1
ATOM 2359 C CA . ALA B 1 48 ? 5.633 21.047 0.47 1 98.19 48 ALA B CA 1
ATOM 2360 C C . ALA B 1 48 ? 5.402 22.016 -0.678 1 98.19 48 ALA B C 1
ATOM 2362 O O . ALA B 1 48 ? 5.383 21.625 -1.845 1 98.19 48 ALA B O 1
ATOM 2363 N N . LEU B 1 49 ? 5.262 23.25 -0.368 1 97.81 49 LEU B N 1
ATOM 2364 C CA . LEU B 1 49 ? 4.992 24.281 -1.376 1 97.81 49 LEU B CA 1
ATOM 2365 C C . LEU B 1 49 ? 6.16 24.406 -2.35 1 97.81 49 LEU B C 1
ATOM 2367 O O . LEU B 1 49 ? 5.957 24.672 -3.535 1 97.81 49 LEU B O 1
ATOM 2371 N N . GLN B 1 50 ? 7.34 24.156 -1.856 1 96.69 50 GLN B N 1
ATOM 2372 C CA . GLN B 1 50 ? 8.539 24.344 -2.66 1 96.69 50 GLN B CA 1
ATOM 2373 C C . GLN B 1 50 ? 8.602 23.344 -3.811 1 96.69 50 GLN B C 1
ATOM 2375 O O . GLN B 1 50 ? 9.195 23.625 -4.855 1 96.69 50 GLN B O 1
ATOM 2380 N N . VAL B 1 51 ? 7.949 22.219 -3.627 1 95.81 51 VAL B N 1
ATOM 2381 C CA . VAL B 1 51 ? 8.102 21.188 -4.648 1 95.81 51 VAL B CA 1
ATOM 2382 C C . VAL B 1 51 ? 6.734 20.797 -5.191 1 95.81 51 VAL B C 1
ATOM 2384 O O . VAL B 1 51 ? 6.602 19.766 -5.867 1 95.81 51 VAL B O 1
ATOM 2387 N N . LEU B 1 52 ? 5.75 21.547 -4.902 1 97.12 52 LEU B N 1
ATOM 2388 C CA . LEU B 1 52 ? 4.359 21.234 -5.211 1 97.12 52 LEU B CA 1
ATOM 2389 C C . LEU B 1 52 ? 4.172 21 -6.703 1 97.12 52 LEU B C 1
ATOM 2391 O O . LEU B 1 52 ? 3.553 20.016 -7.109 1 97.12 52 LEU B O 1
ATOM 2395 N N . ASP B 1 53 ? 4.77 21.797 -7.531 1 95.94 53 ASP B N 1
ATOM 2396 C CA . ASP B 1 53 ? 4.605 21.688 -8.977 1 95.94 53 ASP B CA 1
ATOM 2397 C C . ASP B 1 53 ? 5.328 20.453 -9.523 1 95.94 53 ASP B C 1
ATOM 2399 O O . ASP B 1 53 ? 4.91 19.891 -10.531 1 95.94 53 ASP B O 1
ATOM 2403 N N . LYS B 1 54 ? 6.395 20.109 -8.836 1 95.56 54 LYS B N 1
ATOM 2404 C CA . LYS B 1 54 ? 7.113 18.922 -9.258 1 95.56 54 LYS B CA 1
ATOM 2405 C C . LYS B 1 54 ? 6.297 17.656 -8.969 1 95.56 54 LYS B C 1
ATOM 2407 O O . LYS B 1 54 ? 6.328 16.703 -9.75 1 95.56 54 LYS B O 1
ATOM 2412 N N . ILE B 1 55 ? 5.559 17.688 -7.895 1 96.06 55 ILE B N 1
ATOM 2413 C CA . ILE B 1 55 ? 4.758 16.547 -7.492 1 96.06 55 ILE B CA 1
ATOM 2414 C C . ILE B 1 55 ? 3.447 16.531 -8.273 1 96.06 55 ILE B C 1
ATOM 2416 O O . ILE B 1 55 ? 3.016 15.477 -8.758 1 96.06 55 ILE B O 1
ATOM 2420 N N . PHE B 1 56 ? 2.857 17.672 -8.398 1 96.19 56 PHE B N 1
ATOM 2421 C CA . PHE B 1 56 ? 1.596 17.844 -9.109 1 96.19 56 PHE B CA 1
ATOM 2422 C C . PHE B 1 56 ? 1.757 18.828 -10.266 1 96.19 56 PHE B C 1
ATOM 2424 O O . PHE B 1 56 ? 1.283 19.953 -10.195 1 96.19 56 PHE B O 1
ATOM 2431 N N . SER B 1 57 ? 2.299 18.297 -11.312 1 93.19 57 SER B N 1
ATOM 2432 C CA . SER B 1 57 ? 2.523 19.172 -12.461 1 93.19 57 SER B CA 1
ATOM 2433 C C . SER B 1 57 ? 1.206 19.562 -13.117 1 93.19 57 SER B C 1
ATOM 2435 O O . SER B 1 57 ? 0.379 18.703 -13.438 1 93.19 57 SER B O 1
ATOM 2437 N N . LYS B 1 58 ? 1.082 20.766 -13.414 1 88.62 58 LYS B N 1
ATOM 2438 C CA . LYS B 1 58 ? -0.128 21.266 -14.062 1 88.62 58 LYS B CA 1
ATOM 2439 C C . LYS B 1 58 ? -0.213 20.781 -15.508 1 88.62 58 LYS B C 1
ATOM 2441 O O . LYS B 1 58 ? -1.302 20.719 -16.094 1 88.62 58 LYS B O 1
ATOM 2446 N N . ASN B 1 59 ? 0.908 20.391 -16.078 1 88 59 ASN B N 1
ATOM 2447 C CA . ASN B 1 59 ? 0.969 19.969 -17.469 1 88 59 ASN B CA 1
ATOM 2448 C C . ASN B 1 59 ? 1.009 18.453 -17.609 1 88 59 ASN B C 1
ATOM 2450 O O . ASN B 1 59 ? 1.233 17.938 -18.703 1 88 59 ASN B O 1
ATOM 2454 N N . ALA B 1 60 ? 0.819 17.875 -16.453 1 87.31 60 ALA B N 1
ATOM 2455 C CA . ALA B 1 60 ? 0.827 16.422 -16.531 1 87.31 60 ALA B CA 1
ATOM 2456 C C . ALA B 1 60 ? -0.281 15.906 -17.453 1 87.31 60 ALA B C 1
ATOM 2458 O O . ALA B 1 60 ? -1.39 16.453 -17.453 1 87.31 60 ALA B O 1
ATOM 2459 N N . ILE B 1 61 ? 0.026 14.883 -18.172 1 84.06 61 ILE B N 1
ATOM 2460 C CA . ILE B 1 61 ? -0.928 14.305 -19.109 1 84.06 61 ILE B CA 1
ATOM 2461 C C . ILE B 1 61 ? -2.135 13.758 -18.344 1 84.06 61 ILE B C 1
ATOM 2463 O O . ILE B 1 61 ? -3.277 13.922 -18.781 1 84.06 61 ILE B O 1
ATOM 2467 N N . GLU B 1 62 ? -1.812 13.141 -17.25 1 85.81 62 GLU B N 1
ATOM 2468 C CA . GLU B 1 62 ? -2.869 12.602 -16.391 1 85.81 62 GLU B CA 1
ATOM 2469 C C . GLU B 1 62 ? -2.814 13.211 -14.992 1 85.81 62 GLU B C 1
ATOM 2471 O O . GLU B 1 62 ? -1.748 13.273 -14.375 1 85.81 62 GLU B O 1
ATOM 2476 N N . GLN B 1 63 ? -3.969 13.664 -14.625 1 92.69 63 GLN B N 1
ATOM 2477 C CA . GLN B 1 63 ? -4.102 14.188 -13.273 1 92.69 63 GLN B CA 1
ATOM 2478 C C . GLN B 1 63 ? -4.695 13.141 -12.336 1 92.69 63 GLN B C 1
ATOM 2480 O O . GLN B 1 63 ? -5.457 12.273 -12.766 1 92.69 63 GLN B O 1
ATOM 2485 N N . PRO B 1 64 ? -4.348 13.234 -11.031 1 96.19 64 PRO B N 1
ATOM 2486 C CA . PRO B 1 64 ? -5.004 12.312 -10.102 1 96.19 64 PRO B CA 1
ATOM 2487 C C . PRO B 1 64 ? -6.508 12.547 -10 1 96.19 64 PRO B C 1
ATOM 2489 O O . PRO B 1 64 ? -6.977 13.672 -10.203 1 96.19 64 PRO B O 1
ATOM 2492 N N . SER B 1 65 ? -7.195 11.477 -9.742 1 97.25 65 SER B N 1
ATOM 2493 C CA . SER B 1 65 ? -8.633 11.586 -9.531 1 97.25 65 SER B CA 1
ATOM 2494 C C . SER B 1 65 ? -8.945 12.078 -8.117 1 97.25 65 SER B C 1
ATOM 2496 O O . SER B 1 65 ? -10.023 12.625 -7.871 1 97.25 65 SER B O 1
ATOM 2498 N N . LEU B 1 66 ? -8.023 11.859 -7.227 1 98.38 66 LEU B N 1
ATOM 2499 C CA . LEU B 1 66 ? -8.18 12.25 -5.828 1 98.38 66 LEU B CA 1
ATOM 2500 C C . LEU B 1 66 ? -6.824 12.484 -5.176 1 98.38 66 LEU B C 1
ATOM 2502 O O . LEU B 1 66 ? -5.879 11.727 -5.402 1 98.38 66 LEU B O 1
ATOM 2506 N N . VAL B 1 67 ? -6.715 13.555 -4.457 1 98.56 67 VAL B N 1
ATOM 2507 C CA . VAL B 1 67 ? -5.57 13.781 -3.58 1 98.56 67 VAL B CA 1
ATOM 2508 C C . VAL B 1 67 ? -6.035 13.844 -2.127 1 98.56 67 VAL B C 1
ATOM 2510 O O . VAL B 1 67 ? -6.969 14.578 -1.799 1 98.56 67 VAL B O 1
ATOM 2513 N N . ILE B 1 68 ? -5.512 13.016 -1.306 1 98.81 68 ILE B N 1
ATOM 2514 C CA . ILE B 1 68 ? -5.688 13.086 0.141 1 98.81 68 ILE B CA 1
ATOM 2515 C C . ILE B 1 68 ? -4.422 13.641 0.79 1 98.81 68 ILE B C 1
ATOM 2517 O O . ILE B 1 68 ? -3.352 13.039 0.698 1 98.81 68 ILE B O 1
ATOM 2521 N N . ALA B 1 69 ? -4.574 14.789 1.432 1 98.75 69 ALA B N 1
ATOM 2522 C CA . ALA B 1 69 ? -3.363 15.5 1.846 1 98.75 69 ALA B CA 1
ATOM 2523 C C . ALA B 1 69 ? -3.393 15.805 3.34 1 98.75 69 ALA B C 1
ATOM 2525 O O . ALA B 1 69 ? -4.465 15.977 3.926 1 98.75 69 ALA B O 1
ATOM 2526 N N . TYR B 1 70 ? -2.176 15.852 3.906 1 98.81 70 TYR B N 1
ATOM 2527 C CA . TYR B 1 70 ? -2.021 16.172 5.32 1 98.81 70 TYR B CA 1
ATOM 2528 C C . TYR B 1 70 ? -0.706 16.891 5.578 1 98.81 70 TYR B C 1
ATOM 2530 O O . TYR B 1 70 ? 0.369 16.359 5.297 1 98.81 70 TYR B O 1
ATOM 2538 N N . PHE B 1 71 ? -0.804 18.031 6.117 1 98.81 71 PHE B N 1
ATOM 2539 C CA . PHE B 1 71 ? 0.273 18.766 6.773 1 98.81 71 PHE B CA 1
ATOM 2540 C C . PHE B 1 71 ? -0.24 19.484 8.016 1 98.81 71 PHE B C 1
ATOM 2542 O O . PHE B 1 71 ? -1.443 19.719 8.148 1 98.81 71 PHE B O 1
ATOM 2549 N N . GLY B 1 72 ? 0.634 19.875 8.898 1 98.62 72 GLY B N 1
ATOM 2550 C CA . GLY B 1 72 ? 0.237 20.656 10.062 1 98.62 72 GLY B CA 1
ATOM 2551 C C . GLY B 1 72 ? 0.888 20.172 11.352 1 98.62 72 GLY B C 1
ATOM 2552 O O . GLY B 1 72 ? 1.203 20.969 12.227 1 98.62 72 GLY B O 1
ATOM 2553 N N . GLY B 1 73 ? 1.057 18.828 11.492 1 98.06 73 GLY B N 1
ATOM 2554 C CA . GLY B 1 73 ? 1.654 18.281 12.703 1 98.06 73 GLY B CA 1
ATOM 2555 C C . GLY B 1 73 ? 3.047 18.828 12.977 1 98.06 73 GLY B C 1
ATOM 2556 O O . GLY B 1 73 ? 3.387 19.125 14.117 1 98.06 73 GLY B O 1
ATOM 2557 N N . ASN B 1 74 ? 3.852 18.891 11.969 1 97.81 74 ASN B N 1
ATOM 2558 C CA . ASN B 1 74 ? 5.191 19.453 12.109 1 97.81 74 ASN B CA 1
ATOM 2559 C C . ASN B 1 74 ? 5.156 20.984 12.125 1 97.81 74 ASN B C 1
ATOM 2561 O O . ASN B 1 74 ? 5.926 21.625 12.844 1 97.81 74 ASN B O 1
ATOM 2565 N N . ASP B 1 75 ? 4.246 21.594 11.406 1 98.5 75 ASP B N 1
ATOM 2566 C CA . ASP B 1 75 ? 4.082 23.031 11.328 1 98.5 75 ASP B CA 1
ATOM 2567 C C . ASP B 1 75 ? 3.842 23.641 12.711 1 98.5 75 ASP B C 1
ATOM 2569 O O . ASP B 1 75 ? 4.281 24.75 12.992 1 98.5 75 ASP B O 1
ATOM 2573 N N . CYS B 1 76 ? 3.203 22.906 13.539 1 97.25 76 CYS B N 1
ATOM 2574 C CA . CYS B 1 76 ? 2.744 23.484 14.789 1 97.25 76 CYS B CA 1
ATOM 2575 C C . CYS B 1 76 ? 3.787 23.312 15.891 1 97.25 76 CYS B C 1
ATOM 2577 O O . CYS B 1 76 ? 3.574 23.734 17.031 1 97.25 76 CYS B O 1
ATOM 2579 N N . ILE B 1 77 ? 4.93 22.703 15.547 1 94.75 77 ILE B N 1
ATOM 2580 C CA . ILE B 1 77 ? 6.039 22.656 16.484 1 94.75 77 ILE B CA 1
ATOM 2581 C C . ILE B 1 77 ? 6.578 24.062 16.734 1 94.75 77 ILE B C 1
ATOM 2583 O O . ILE B 1 77 ? 6.742 24.844 15.781 1 94.75 77 ILE B O 1
ATOM 2587 N N . PRO B 1 78 ? 6.762 24.422 17.984 1 93.06 78 PRO B N 1
ATOM 2588 C CA . PRO B 1 78 ? 7.266 25.766 18.25 1 93.06 78 PRO B CA 1
ATOM 2589 C C . PRO B 1 78 ? 8.617 26.031 17.594 1 93.06 78 PRO B C 1
ATOM 2591 O O . PRO B 1 78 ? 9.375 25.094 17.328 1 93.06 78 PRO B O 1
ATOM 2594 N N . PRO B 1 79 ? 8.828 27.328 17.359 1 92.19 79 PRO B N 1
ATOM 2595 C CA . PRO B 1 79 ? 10.102 27.672 16.734 1 92.19 79 PRO B CA 1
ATOM 2596 C C . PRO B 1 79 ? 11.305 27.328 17.609 1 92.19 79 PRO B C 1
ATOM 2598 O O . PRO B 1 79 ? 11.242 27.484 18.844 1 92.19 79 PRO B O 1
ATOM 2601 N N . HIS B 1 80 ? 12.312 26.844 17 1 89.31 80 HIS B N 1
ATOM 2602 C CA . HIS B 1 80 ? 13.578 26.594 17.672 1 89.31 80 HIS B CA 1
ATOM 2603 C C . HIS B 1 80 ? 14.453 27.844 17.688 1 89.31 80 HIS B C 1
ATOM 2605 O O . HIS B 1 80 ? 14.484 28.594 16.703 1 89.31 80 HIS B O 1
ATOM 2611 N N . PRO B 1 81 ? 15.242 28.016 18.734 1 87.81 81 PRO B N 1
ATOM 2612 C CA . PRO B 1 81 ? 16.062 29.219 18.828 1 87.81 81 PRO B CA 1
ATOM 2613 C C . PRO B 1 81 ? 17.078 29.344 17.703 1 87.81 81 PRO B C 1
ATOM 2615 O O . PRO B 1 81 ? 17.5 30.453 17.359 1 87.81 81 PRO B O 1
ATOM 2618 N N . SER B 1 82 ? 17.5 28.297 17.094 1 87.75 82 SER B N 1
ATOM 2619 C CA . SER B 1 82 ? 18.484 28.312 16.016 1 87.75 82 SER B CA 1
ATOM 2620 C C . SER B 1 82 ? 17.891 28.922 14.75 1 87.75 82 SER B C 1
ATOM 2622 O O . SER B 1 82 ? 18.625 29.266 13.82 1 87.75 82 SER B O 1
ATOM 2624 N N . GLY B 1 83 ? 16.609 29.031 14.68 1 90.19 83 GLY B N 1
ATOM 2625 C CA . GLY B 1 83 ? 15.922 29.469 13.477 1 90.19 83 GLY B CA 1
ATOM 2626 C C . GLY B 1 83 ? 15.641 28.344 12.5 1 90.19 83 GLY B C 1
ATOM 2627 O O . GLY B 1 83 ? 14.961 28.547 11.492 1 90.19 83 GLY B O 1
ATOM 2628 N N . LEU B 1 84 ? 16.141 27.203 12.812 1 93.75 84 LEU B N 1
ATOM 2629 C CA . LEU B 1 84 ? 15.891 26 12.023 1 93.75 84 LEU B CA 1
ATOM 2630 C C . LEU B 1 84 ? 14.68 25.25 12.555 1 93.75 84 LEU B C 1
ATOM 2632 O O . LEU B 1 84 ? 14.18 25.547 13.641 1 93.75 84 LEU B O 1
ATOM 2636 N N . GLY B 1 85 ? 14.172 24.359 11.711 1 94.94 85 GLY B N 1
ATOM 2637 C CA . GLY B 1 85 ? 13.102 23.484 12.195 1 94.94 85 GLY B CA 1
ATOM 2638 C C . GLY B 1 85 ? 11.82 23.625 11.398 1 94.94 85 GLY B C 1
ATOM 2639 O O . GLY B 1 85 ? 11.719 24.469 10.508 1 94.94 85 GLY B O 1
ATOM 2640 N N . PRO B 1 86 ? 10.867 22.922 11.773 1 96.69 86 PRO B N 1
ATOM 2641 C CA . PRO B 1 86 ? 9.688 22.766 10.922 1 96.69 86 PRO B CA 1
ATOM 2642 C C . PRO B 1 86 ? 8.586 23.766 11.25 1 96.69 86 PRO B C 1
ATOM 2644 O O . PRO B 1 86 ? 7.531 23.766 10.602 1 96.69 86 PRO B O 1
ATOM 2647 N N . HIS B 1 87 ? 8.773 24.641 12.203 1 97.25 87 HIS B N 1
ATOM 2648 C CA . HIS B 1 87 ? 7.727 25.562 12.625 1 97.25 87 HIS B CA 1
ATOM 2649 C C . HIS B 1 87 ? 7.234 26.422 11.461 1 97.25 87 HIS B C 1
ATOM 2651 O O . HIS B 1 87 ? 8.039 26.984 10.727 1 97.25 87 HIS B O 1
ATOM 2657 N N . VAL B 1 88 ? 5.945 26.484 11.328 1 98.62 88 VAL B N 1
ATOM 2658 C CA . VAL B 1 88 ? 5.27 27.438 10.453 1 98.62 88 VAL B CA 1
ATOM 2659 C C . VAL B 1 88 ? 4.188 28.172 11.242 1 98.62 88 VAL B C 1
ATOM 2661 O O . VAL B 1 88 ? 3.236 27.562 11.734 1 98.62 88 VAL B O 1
ATOM 2664 N N . PRO B 1 89 ? 4.312 29.5 11.383 1 98.5 89 PRO B N 1
ATOM 2665 C CA . PRO B 1 89 ? 3.27 30.234 12.102 1 98.5 89 PRO B CA 1
ATOM 2666 C C . PRO B 1 89 ? 1.871 29.969 11.547 1 98.5 89 PRO B C 1
ATOM 2668 O O . PRO B 1 89 ? 1.705 29.797 10.344 1 98.5 89 PRO B O 1
ATOM 2671 N N . LEU B 1 90 ? 0.865 30.016 12.422 1 98.62 90 LEU B N 1
ATOM 2672 C CA . LEU B 1 90 ? -0.497 29.594 12.102 1 98.62 90 LEU B CA 1
ATOM 2673 C C . LEU B 1 90 ? -0.998 30.312 10.844 1 98.62 90 LEU B C 1
ATOM 2675 O O . LEU B 1 90 ? -1.535 29.672 9.938 1 98.62 90 LEU B O 1
ATOM 2679 N N . GLY B 1 91 ? -0.859 31.578 10.781 1 98.75 91 GLY B N 1
ATOM 2680 C CA . GLY B 1 91 ? -1.308 32.344 9.617 1 98.75 91 GLY B CA 1
ATOM 2681 C C . GLY B 1 91 ? -0.651 31.875 8.328 1 98.75 91 GLY B C 1
ATOM 2682 O O . GLY B 1 91 ? -1.322 31.719 7.305 1 98.75 91 GLY B O 1
ATOM 2683 N N . GLU B 1 92 ? 0.638 31.703 8.359 1 98.81 92 GLU B N 1
ATOM 2684 C CA . GLU B 1 92 ? 1.369 31.219 7.191 1 98.81 92 GLU B CA 1
ATOM 2685 C C . GLU B 1 92 ? 0.952 29.812 6.82 1 98.81 92 GLU B C 1
ATOM 2687 O O . GLU B 1 92 ? 0.835 29.484 5.637 1 98.81 92 GLU B O 1
ATOM 2692 N N . TYR B 1 93 ? 0.789 29.016 7.832 1 98.81 93 TYR B N 1
ATOM 2693 C CA . TYR B 1 93 ? 0.316 27.656 7.602 1 98.81 93 TYR B CA 1
ATOM 2694 C C . TYR B 1 93 ? -0.982 27.656 6.801 1 98.81 93 TYR B C 1
ATOM 2696 O O . TYR B 1 93 ? -1.11 26.922 5.812 1 98.81 93 TYR B O 1
ATOM 2704 N N . ILE B 1 94 ? -1.918 28.422 7.215 1 98.81 94 ILE B N 1
ATOM 2705 C CA . ILE B 1 94 ? -3.209 28.5 6.543 1 98.81 94 ILE B CA 1
ATOM 2706 C C . ILE B 1 94 ? -3.012 28.938 5.094 1 98.81 94 ILE B C 1
ATOM 2708 O O . ILE B 1 94 ? -3.586 28.344 4.176 1 98.81 94 ILE B O 1
ATOM 2712 N N . GLU B 1 95 ? -2.201 29.938 4.898 1 98.75 95 GLU B N 1
ATOM 2713 C CA . GLU B 1 95 ? -1.931 30.422 3.549 1 98.75 95 GLU B CA 1
ATOM 2714 C C . GLU B 1 95 ? -1.278 29.344 2.693 1 98.75 95 GLU B C 1
ATOM 2716 O O . GLU B 1 95 ? -1.604 29.188 1.515 1 98.75 95 GLU B O 1
ATOM 2721 N N . ASN B 1 96 ? -0.302 28.656 3.266 1 98.81 96 ASN B N 1
ATOM 2722 C CA . ASN B 1 96 ? 0.359 27.562 2.551 1 98.81 96 ASN B CA 1
ATOM 2723 C C . ASN B 1 96 ? -0.634 26.484 2.127 1 98.81 96 ASN B C 1
ATOM 2725 O O . ASN B 1 96 ? -0.625 26.047 0.976 1 98.81 96 ASN B O 1
ATOM 2729 N N . MET B 1 97 ? -1.506 26.078 3.062 1 98.62 97 MET B N 1
ATOM 2730 C CA . MET B 1 97 ? -2.482 25.031 2.77 1 98.62 97 MET B CA 1
ATOM 2731 C C . MET B 1 97 ? -3.467 25.5 1.698 1 98.62 97 MET B C 1
ATOM 2733 O O . MET B 1 97 ? -3.889 24.703 0.855 1 98.62 97 MET B O 1
ATOM 2737 N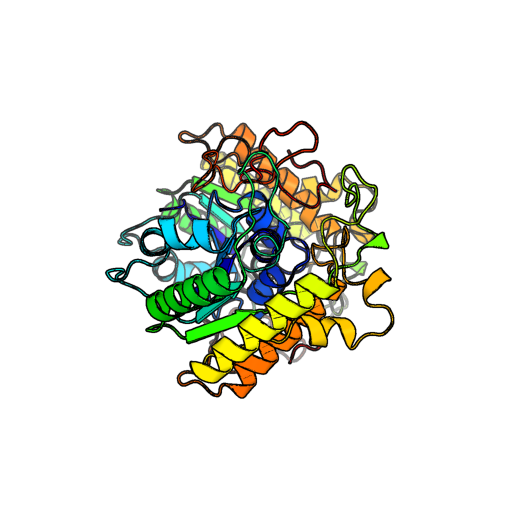 N . LYS B 1 98 ? -3.824 26.781 1.71 1 98.31 98 LYS B N 1
ATOM 2738 C CA . LYS B 1 98 ? -4.664 27.328 0.653 1 98.31 98 LYS B CA 1
ATOM 2739 C C . LYS B 1 98 ? -3.984 27.219 -0.708 1 98.31 98 LYS B C 1
ATOM 2741 O O . LYS B 1 98 ? -4.617 26.844 -1.696 1 98.31 98 LYS B O 1
ATOM 2746 N N . LYS B 1 99 ? -2.729 27.562 -0.739 1 98.19 99 LYS B N 1
ATOM 2747 C CA . LYS B 1 99 ? -1.969 27.484 -1.983 1 98.19 99 LYS B CA 1
ATOM 2748 C C . LYS B 1 99 ? -1.862 26.047 -2.475 1 98.19 99 LYS B C 1
ATOM 2750 O O . LYS B 1 99 ? -1.975 25.781 -3.674 1 98.19 99 LYS B O 1
ATOM 2755 N N . ILE B 1 100 ? -1.624 25.109 -1.573 1 97.81 100 ILE B N 1
ATOM 2756 C CA . ILE B 1 100 ? -1.54 23.703 -1.921 1 97.81 100 ILE B CA 1
ATOM 2757 C C . ILE B 1 100 ? -2.869 23.234 -2.51 1 97.81 100 ILE B C 1
ATOM 2759 O O . ILE B 1 100 ? -2.902 22.641 -3.592 1 97.81 100 ILE B O 1
ATOM 2763 N N . ALA B 1 101 ? -3.953 23.562 -1.814 1 97.12 101 ALA B N 1
ATOM 2764 C CA . ALA B 1 101 ? -5.285 23.156 -2.26 1 97.12 101 ALA B CA 1
ATOM 2765 C C . ALA B 1 101 ? -5.617 23.766 -3.619 1 97.12 101 ALA B C 1
ATOM 2767 O O . ALA B 1 101 ? -6.137 23.078 -4.504 1 97.12 101 ALA B O 1
ATOM 2768 N N . THR B 1 102 ? -5.281 24.984 -3.812 1 96.38 102 THR B N 1
ATOM 2769 C CA . THR B 1 102 ? -5.582 25.703 -5.051 1 96.38 102 THR B CA 1
ATOM 2770 C C . THR B 1 102 ? -4.785 25.109 -6.215 1 96.38 102 THR B C 1
ATOM 2772 O O . THR B 1 102 ? -5.289 25.0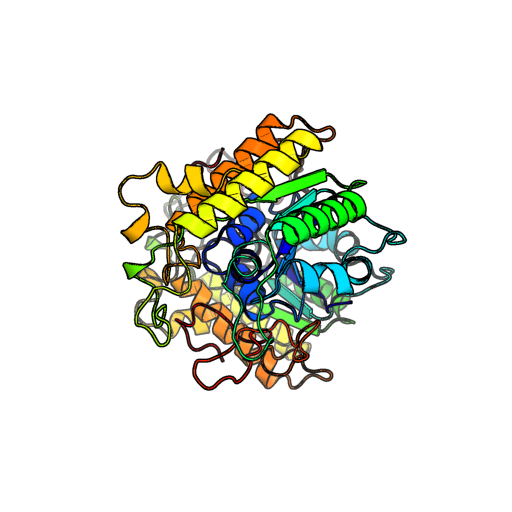31 -7.336 1 96.38 102 THR B O 1
ATOM 2775 N N . HIS B 1 103 ? -3.559 24.766 -5.938 1 95.69 103 HIS B N 1
ATOM 2776 C CA . HIS B 1 103 ? -2.693 24.203 -6.965 1 95.69 103 HIS B CA 1
ATOM 2777 C C . HIS B 1 103 ? -3.25 22.891 -7.492 1 95.69 103 HIS B C 1
ATOM 2779 O O . HIS B 1 103 ? -3.107 22.578 -8.672 1 95.69 103 HIS B O 1
ATOM 2785 N N . ILE B 1 104 ? -3.926 22.094 -6.613 1 92.12 104 ILE B N 1
ATOM 2786 C CA . ILE B 1 104 ? -4.371 20.75 -6.961 1 92.12 104 ILE B CA 1
ATOM 2787 C C . ILE B 1 104 ? -5.852 20.781 -7.344 1 92.12 104 ILE B C 1
ATOM 2789 O O . ILE B 1 104 ? -6.438 19.734 -7.672 1 92.12 104 ILE B O 1
ATOM 2793 N N . MET B 1 105 ? -6.535 21.766 -7.305 1 76.12 105 MET B N 1
ATOM 2794 C CA . MET B 1 105 ? -7.984 21.938 -7.301 1 76.12 105 MET B CA 1
ATOM 2795 C C . MET B 1 105 ? -8.609 21.375 -8.57 1 76.12 105 MET B C 1
ATOM 2797 O O . MET B 1 105 ? -9.781 21 -8.578 1 76.12 105 MET B O 1
ATOM 2801 N N . LYS B 1 106 ? -7.965 21.203 -9.586 1 81 106 LYS B N 1
ATOM 2802 C CA . LYS B 1 106 ? -8.594 20.531 -10.719 1 81 106 LYS B CA 1
ATOM 2803 C C . LYS B 1 106 ? -8.82 19.047 -10.422 1 81 106 LYS B C 1
ATOM 2805 O O . LYS B 1 106 ? -9.578 18.391 -11.133 1 81 106 LYS B O 1
ATOM 2810 N N . THR B 1 107 ? -8.352 18.641 -9.297 1 90.06 107 THR B N 1
ATOM 2811 C CA . THR B 1 107 ? -8.484 17.281 -8.789 1 90.06 107 THR B CA 1
ATOM 2812 C C . THR B 1 107 ? -9.312 17.25 -7.508 1 90.06 107 THR B C 1
ATOM 2814 O O . THR B 1 107 ? -9.352 18.234 -6.773 1 90.06 107 THR B O 1
ATOM 2817 N N . ARG B 1 108 ? -10.125 16.281 -7.289 1 96.69 108 ARG B N 1
ATOM 2818 C CA . ARG B 1 108 ? -10.789 16.109 -6 1 96.69 108 ARG B CA 1
ATOM 2819 C C . ARG B 1 108 ? -9.773 16.031 -4.867 1 96.69 108 ARG B C 1
ATOM 2821 O O . ARG B 1 108 ? -8.727 15.398 -5.02 1 96.69 108 ARG B O 1
ATOM 2828 N N . ILE B 1 109 ? -10.094 16.766 -3.766 1 98 109 ILE B N 1
ATOM 2829 C CA . ILE B 1 109 ? -9.141 16.828 -2.668 1 98 109 ILE B CA 1
ATOM 2830 C C . ILE B 1 109 ? -9.859 16.594 -1.342 1 98 109 ILE B C 1
ATOM 2832 O O . ILE B 1 109 ? -10.977 17.078 -1.14 1 98 109 ILE B O 1
ATOM 2836 N N . ILE B 1 110 ? -9.258 15.812 -0.502 1 98.62 110 ILE B N 1
ATOM 2837 C CA . ILE B 1 110 ? -9.625 15.672 0.903 1 98.62 110 ILE B CA 1
ATOM 2838 C C . ILE B 1 110 ? -8.438 16.062 1.784 1 98.62 110 ILE B C 1
ATOM 2840 O O . ILE B 1 110 ? -7.32 15.578 1.586 1 98.62 110 ILE B O 1
ATOM 2844 N N . LEU B 1 111 ? -8.672 16.953 2.713 1 98.69 111 LEU B N 1
ATOM 2845 C CA . LEU B 1 111 ? -7.613 17.328 3.652 1 98.69 111 LEU B CA 1
ATOM 2846 C C . LEU B 1 111 ? -7.859 16.688 5.02 1 98.69 111 LEU B C 1
ATOM 2848 O O . LEU B 1 111 ? -8.992 16.641 5.492 1 98.69 111 LEU B O 1
ATOM 2852 N N . LEU B 1 112 ? -6.848 16.109 5.602 1 98.88 112 LEU B N 1
ATOM 2853 C CA . LEU B 1 112 ? -6.875 15.68 6.996 1 98.88 112 LEU B CA 1
ATOM 2854 C C . LEU B 1 112 ? -6.402 16.797 7.918 1 98.88 112 LEU B C 1
ATOM 2856 O O . LEU B 1 112 ? -5.375 17.422 7.66 1 98.88 112 LEU B O 1
ATOM 2860 N N . SER B 1 113 ? -7.16 17.094 8.914 1 98.81 113 SER B N 1
ATOM 2861 C CA . SER B 1 113 ? -6.664 18.016 9.93 1 98.81 113 SER B CA 1
ATOM 2862 C C . SER B 1 113 ? -5.672 17.328 10.859 1 98.81 113 SER B C 1
ATOM 2864 O O . SER B 1 113 ? -5.465 16.109 10.773 1 98.81 113 SER B O 1
ATOM 2866 N N . ASN B 1 114 ? -5.023 18.109 11.711 1 98.75 114 ASN B N 1
ATOM 2867 C CA . ASN B 1 114 ? -4.09 17.531 12.672 1 98.75 114 ASN B CA 1
ATOM 2868 C C . ASN B 1 114 ? -4.766 16.484 13.562 1 98.75 114 ASN B C 1
ATOM 2870 O O . ASN B 1 114 ? -5.84 16.734 14.109 1 98.75 114 ASN B O 1
ATOM 2874 N N . PRO B 1 115 ? -4.184 15.297 13.641 1 98.62 115 PRO B N 1
ATOM 2875 C CA . PRO B 1 115 ? -4.621 14.43 14.734 1 98.62 115 PRO B CA 1
ATOM 2876 C C . PRO B 1 115 ? -4.25 14.977 16.109 1 98.62 115 PRO B C 1
ATOM 2878 O O . PRO B 1 115 ? -3.436 15.898 16.203 1 98.62 115 PRO B O 1
ATOM 2881 N N . PRO B 1 116 ? -4.965 14.445 17.141 1 98.44 116 PRO B N 1
ATOM 2882 C CA . PRO B 1 116 ? -4.418 14.727 18.469 1 98.44 116 PRO B CA 1
ATOM 2883 C C . PRO B 1 116 ? -3.055 14.07 18.703 1 98.44 116 PRO B C 1
ATOM 2885 O O . PRO B 1 116 ? -2.609 13.266 17.875 1 98.44 116 PRO B O 1
ATOM 2888 N N . ILE B 1 117 ? -2.357 14.508 19.688 1 97.19 117 ILE B N 1
ATOM 2889 C CA . ILE B 1 117 ? -1.11 13.852 20.062 1 97.19 117 ILE B CA 1
ATOM 2890 C C . ILE B 1 117 ? -1.205 13.344 21.5 1 97.19 117 ILE B C 1
ATOM 2892 O O . ILE B 1 117 ? -1.951 13.891 22.312 1 97.19 117 ILE B O 1
ATOM 2896 N N . ASN B 1 118 ? -0.574 12.312 21.766 1 97.12 118 ASN B N 1
ATOM 2897 C CA . ASN B 1 118 ? -0.412 11.812 23.125 1 97.12 118 ASN B CA 1
ATOM 2898 C C . ASN B 1 118 ? 0.918 12.258 23.734 1 97.12 118 ASN B C 1
ATOM 2900 O O . ASN B 1 118 ? 1.919 11.547 23.625 1 97.12 118 ASN B O 1
ATOM 2904 N N . GLU B 1 119 ? 0.846 13.32 24.469 1 95.19 119 GLU B N 1
ATOM 2905 C CA . GLU B 1 119 ? 2.047 13.938 25.016 1 95.19 119 GLU B CA 1
ATOM 2906 C C . GLU B 1 119 ? 2.793 12.961 25.922 1 95.19 119 GLU B C 1
ATOM 2908 O O . GLU B 1 119 ? 4.023 12.922 25.922 1 95.19 119 GLU B O 1
ATOM 2913 N N . ALA B 1 120 ? 2.1 12.164 26.641 1 93.5 120 ALA B N 1
ATOM 2914 C CA . ALA B 1 120 ? 2.68 11.273 27.641 1 93.5 120 ALA B CA 1
ATOM 2915 C C . ALA B 1 120 ? 3.486 10.156 26.969 1 93.5 120 ALA B C 1
ATOM 2917 O O . ALA B 1 120 ? 4.422 9.617 27.578 1 93.5 120 ALA B O 1
ATOM 2918 N N . GLN B 1 121 ? 3.197 9.891 25.719 1 94.88 121 GLN B N 1
ATOM 2919 C CA . GLN B 1 121 ? 3.859 8.797 25 1 94.88 121 GLN B CA 1
ATOM 2920 C C . GLN B 1 121 ? 5.094 9.297 24.266 1 94.88 121 GLN B C 1
ATOM 2922 O O . GLN B 1 121 ? 5.93 8.5 23.828 1 94.88 121 GLN B O 1
ATOM 2927 N N . MET B 1 122 ? 5.156 10.594 24 1 93.62 122 MET B N 1
ATOM 2928 C CA . MET B 1 122 ? 6.258 11.156 23.234 1 93.62 122 MET B CA 1
ATOM 2929 C C . MET B 1 122 ? 7.551 11.148 24.031 1 93.62 122 MET B C 1
ATOM 2931 O O . MET B 1 122 ? 7.598 11.664 25.156 1 93.62 122 MET B O 1
ATOM 2935 N N . LYS B 1 123 ? 8.555 10.555 23.312 1 82.31 123 LYS B N 1
ATOM 2936 C CA . LYS B 1 123 ? 9.883 10.547 23.906 1 82.31 123 LYS B CA 1
ATOM 2937 C C . LYS B 1 123 ? 10.617 11.859 23.641 1 82.31 123 LYS B C 1
ATOM 2939 O O . LYS B 1 123 ? 10.586 12.367 22.516 1 82.31 123 LYS B O 1
ATOM 2944 N N . HIS B 1 124 ? 10.969 12.641 24.516 1 81.44 124 HIS B N 1
ATOM 2945 C CA . HIS B 1 124 ? 11.789 13.836 24.375 1 81.44 124 HIS B CA 1
ATOM 2946 C C . HIS B 1 124 ? 10.945 15.047 23.984 1 81.44 124 HIS B C 1
ATOM 2948 O O . HIS B 1 124 ? 11.352 15.844 23.125 1 81.44 124 HIS B O 1
ATOM 2954 N N . ASN B 1 125 ? 9.828 15.086 24.422 1 90.19 125 ASN B N 1
ATOM 2955 C CA . ASN B 1 125 ? 8.914 16.188 24.141 1 90.19 125 ASN B CA 1
ATOM 2956 C C . ASN B 1 125 ? 9.031 17.297 25.172 1 90.19 125 ASN B C 1
ATOM 2958 O O . ASN B 1 125 ? 8.023 17.844 25.625 1 90.19 125 ASN B O 1
ATOM 2962 N N . ILE B 1 126 ? 10.273 17.531 25.641 1 86.88 126 ILE B N 1
ATOM 2963 C CA . ILE B 1 126 ? 10.492 18.562 26.656 1 86.88 126 ILE B CA 1
ATOM 2964 C C . ILE B 1 126 ? 11.586 19.516 26.188 1 86.88 126 ILE B C 1
ATOM 2966 O O . ILE B 1 126 ? 12.609 19.094 25.641 1 86.88 126 ILE B O 1
ATOM 2970 N N . ASP B 1 127 ? 11.352 20.766 26.391 1 82.38 127 ASP B N 1
ATOM 2971 C CA . ASP B 1 127 ? 12.359 21.766 26.031 1 82.38 127 ASP B CA 1
ATOM 2972 C C . ASP B 1 127 ? 13.32 22 27.203 1 82.38 127 ASP B C 1
ATOM 2974 O O . ASP B 1 127 ? 13.328 21.25 28.172 1 82.38 127 ASP B O 1
ATOM 2978 N N . ASP B 1 128 ? 14.156 23 27 1 79.75 128 ASP B N 1
ATOM 2979 C CA . ASP B 1 128 ? 15.203 23.281 27.984 1 79.75 128 ASP B CA 1
ATOM 2980 C C . ASP B 1 128 ? 14.602 23.703 29.328 1 79.75 128 ASP B C 1
ATOM 2982 O O . ASP B 1 128 ? 15.281 23.656 30.359 1 79.75 128 ASP B O 1
ATOM 2986 N N . PHE B 1 129 ? 13.422 24.109 29.297 1 83.12 129 PHE B N 1
ATOM 2987 C CA . PHE B 1 129 ? 12.773 24.609 30.516 1 83.12 129 PHE B CA 1
ATOM 2988 C C . PHE B 1 129 ? 11.852 23.547 31.109 1 83.12 129 PHE B C 1
ATOM 2990 O O . PHE B 1 129 ? 11.125 23.828 32.062 1 83.12 129 PHE B O 1
ATOM 2997 N N . GLY B 1 130 ? 11.836 22.422 30.5 1 84.19 130 GLY B N 1
ATOM 2998 C CA . GLY B 1 130 ? 11.039 21.312 31.016 1 84.19 130 GLY B CA 1
ATOM 2999 C C . GLY B 1 130 ? 9.602 21.344 30.531 1 84.19 130 GLY B C 1
ATOM 3000 O O . GLY B 1 130 ? 8.75 20.609 31.047 1 84.19 130 GLY B O 1
ATOM 3001 N N . GLN B 1 131 ? 9.383 22.172 29.609 1 85.38 131 GLN B N 1
ATOM 3002 C CA . GLN B 1 131 ? 8.031 22.266 29.062 1 85.38 131 GLN B CA 1
ATOM 3003 C C . GLN B 1 131 ? 7.879 21.406 27.797 1 85.38 131 GLN B C 1
ATOM 3005 O O . GLN B 1 131 ? 8.828 21.281 27.016 1 85.38 131 GLN B O 1
ATOM 3010 N N . PRO B 1 132 ? 6.68 20.922 27.656 1 88.5 132 PRO B N 1
ATOM 3011 C CA . PRO B 1 132 ? 6.465 20.141 26.438 1 88.5 132 PRO B CA 1
ATOM 3012 C C . PRO B 1 132 ? 6.625 20.953 25.172 1 88.5 132 PRO B C 1
ATOM 3014 O O . PRO B 1 132 ? 6.16 22.094 25.109 1 88.5 132 PRO B O 1
ATOM 3017 N N . ILE B 1 133 ? 7.293 20.406 24.203 1 88.25 133 ILE B N 1
ATOM 3018 C CA . ILE B 1 133 ? 7.512 21.062 22.922 1 88.25 133 ILE B CA 1
ATOM 3019 C C . ILE B 1 133 ? 6.234 20.984 22.078 1 88.25 133 ILE B C 1
ATOM 3021 O O . ILE B 1 133 ? 5.672 22.031 21.719 1 88.25 133 ILE B O 1
ATOM 3025 N N . ARG B 1 134 ? 5.75 19.75 21.844 1 92.06 134 ARG B N 1
ATOM 3026 C CA . ARG B 1 134 ? 4.457 19.547 21.188 1 92.06 134 ARG B CA 1
ATOM 3027 C C . ARG B 1 134 ? 3.355 19.344 22.219 1 92.06 134 ARG B C 1
ATOM 3029 O O . ARG B 1 134 ? 3.52 18.562 23.156 1 92.06 134 ARG B O 1
ATOM 3036 N N . THR B 1 135 ? 2.283 20.125 22.078 1 94.81 135 THR B N 1
ATOM 3037 C CA . THR B 1 135 ? 1.139 19.922 22.969 1 94.81 135 THR B CA 1
ATOM 3038 C C . THR B 1 135 ? -0.121 19.625 22.156 1 94.81 135 THR B C 1
ATOM 3040 O O . THR B 1 135 ? -0.255 20.062 21.016 1 94.81 135 THR B O 1
ATOM 3043 N N . ASN B 1 136 ? -0.948 18.828 22.766 1 96.31 136 ASN B N 1
ATOM 3044 C CA . ASN B 1 136 ? -2.227 18.531 22.141 1 96.31 136 ASN B CA 1
ATOM 3045 C C . ASN B 1 136 ? -3.039 19.797 21.875 1 96.31 136 ASN B C 1
ATOM 3047 O O . ASN B 1 136 ? -3.783 19.859 20.891 1 96.31 136 ASN B O 1
ATOM 3051 N N . GLU B 1 137 ? -2.877 20.797 22.719 1 96.56 137 GLU B N 1
ATOM 3052 C CA . GLU B 1 137 ? -3.588 22.062 22.578 1 96.56 137 GLU B CA 1
ATOM 3053 C C . GLU B 1 137 ? -3.189 22.766 21.281 1 96.56 137 GLU B C 1
ATOM 3055 O O . GLU B 1 137 ? -4.047 23.281 20.562 1 96.56 137 GLU B O 1
ATOM 3060 N N . VAL B 1 138 ? -1.902 22.844 21.047 1 97.12 138 VAL B N 1
ATOM 3061 C CA . VAL B 1 138 ? -1.442 23.516 19.844 1 97.12 138 VAL B CA 1
ATOM 3062 C C . VAL B 1 138 ? -1.871 22.719 18.609 1 97.12 138 VAL B C 1
ATOM 3064 O O . VAL B 1 138 ? -2.223 23.297 17.578 1 97.12 138 VAL B O 1
ATOM 3067 N N . SER B 1 139 ? -1.832 21.391 18.703 1 97.81 139 SER B N 1
ATOM 3068 C CA . SER B 1 139 ? -2.328 20.562 17.609 1 97.81 139 SER B CA 1
ATOM 3069 C C . SER B 1 139 ? -3.785 20.875 17.281 1 97.81 139 SER B C 1
ATOM 3071 O O . SER B 1 139 ? -4.172 20.938 16.125 1 97.81 139 SER B O 1
ATOM 3073 N N . ARG B 1 140 ? -4.598 21.078 18.297 1 98.44 140 ARG B N 1
ATOM 3074 C CA . ARG B 1 140 ? -6.004 21.422 18.141 1 98.44 140 ARG B CA 1
ATOM 3075 C C . ARG B 1 140 ? -6.16 22.734 17.344 1 98.44 140 ARG B C 1
ATOM 3077 O O . ARG B 1 140 ? -7.004 22.828 16.453 1 98.44 140 ARG B O 1
ATOM 3084 N N . ILE B 1 141 ? -5.379 23.688 17.703 1 98.75 141 ILE B N 1
ATOM 3085 C CA . ILE B 1 141 ? -5.465 25.016 17.094 1 98.75 141 ILE B CA 1
ATOM 3086 C C . ILE B 1 141 ? -5.223 24.891 15.586 1 98.75 141 ILE B C 1
ATOM 3088 O O . ILE B 1 141 ? -5.984 25.438 14.789 1 98.75 141 ILE B O 1
ATOM 3092 N N . TYR B 1 142 ? -4.215 24.188 15.172 1 98.81 142 TYR B N 1
ATOM 3093 C CA . TYR B 1 142 ? -3.916 24.016 13.758 1 98.81 142 TYR B CA 1
ATOM 3094 C C . TYR B 1 142 ? -4.977 23.141 13.086 1 98.81 142 TYR B C 1
ATOM 3096 O O . TYR B 1 142 ? -5.324 23.375 11.922 1 98.81 142 TYR B O 1
ATOM 3104 N N . SER B 1 143 ? -5.496 22.156 13.805 1 98.81 143 SER B N 1
ATOM 3105 C CA . SER B 1 143 ? -6.574 21.328 13.281 1 98.81 143 SER B CA 1
ATOM 3106 C C . SER B 1 143 ? -7.805 22.156 12.953 1 98.81 143 SER B C 1
ATOM 3108 O O . SER B 1 143 ? -8.336 22.078 11.844 1 98.81 143 SER B O 1
ATOM 3110 N N . GLU B 1 144 ? -8.203 22.969 13.898 1 98.88 144 GLU B N 1
ATOM 3111 C CA . GLU B 1 144 ? -9.375 23.812 13.727 1 98.88 144 GLU B CA 1
ATOM 3112 C C . GLU B 1 144 ? -9.172 24.812 12.594 1 98.88 144 GLU B C 1
ATOM 3114 O O . GLU B 1 144 ? -10.094 25.078 11.82 1 98.88 144 GLU B O 1
ATOM 3119 N N . ALA B 1 145 ? -7.98 25.359 12.555 1 98.81 145 ALA B N 1
ATOM 3120 C CA . ALA B 1 145 ? -7.668 26.312 11.492 1 98.81 145 ALA B CA 1
ATOM 3121 C C . ALA B 1 145 ? -7.789 25.656 10.117 1 98.81 145 ALA B C 1
ATOM 3123 O O . ALA B 1 145 ? -8.328 26.25 9.18 1 98.81 145 ALA B O 1
ATOM 3124 N N . CYS B 1 146 ? -7.266 24.469 9.977 1 98.81 146 CYS B N 1
ATOM 3125 C CA . CYS B 1 146 ? -7.367 23.719 8.727 1 98.81 146 CYS B CA 1
ATOM 3126 C C . CYS B 1 146 ? -8.82 23.469 8.352 1 98.81 146 CYS B C 1
ATOM 3128 O O . CYS B 1 146 ? -9.219 23.672 7.199 1 98.81 146 CYS B O 1
ATOM 3130 N N . LEU B 1 147 ? -9.625 23.047 9.312 1 98.88 147 LEU B N 1
ATOM 3131 C CA . LEU B 1 147 ? -11.039 22.75 9.07 1 98.88 147 LEU B CA 1
ATOM 3132 C C . LEU B 1 147 ? -11.789 24.016 8.648 1 98.88 147 LEU B C 1
ATOM 3134 O O . LEU B 1 147 ? -12.609 23.969 7.723 1 98.88 147 LEU B O 1
ATOM 3138 N N . ASP B 1 148 ? -11.492 25.094 9.344 1 98.81 148 ASP B N 1
ATOM 3139 C CA . ASP B 1 148 ? -12.117 26.359 9 1 98.81 148 ASP B CA 1
ATOM 3140 C C . ASP B 1 148 ? -11.773 26.781 7.57 1 98.81 148 ASP B C 1
ATOM 3142 O O . ASP B 1 148 ? -12.648 27.219 6.816 1 98.81 148 ASP B O 1
ATOM 3146 N N . MET B 1 149 ? -10.516 26.688 7.273 1 98.56 149 MET B N 1
ATOM 3147 C CA . MET B 1 149 ? -10.062 27.016 5.922 1 98.56 149 MET B CA 1
ATOM 3148 C C . MET B 1 149 ? -10.781 26.141 4.891 1 98.56 149 MET B C 1
ATOM 3150 O O . MET B 1 149 ? -11.211 26.641 3.848 1 98.56 149 MET B O 1
ATOM 3154 N N . CYS B 1 150 ? -10.891 24.844 5.125 1 98.25 150 CYS B N 1
ATOM 3155 C CA . CYS B 1 150 ? -11.562 23.922 4.215 1 98.25 150 CYS B CA 1
ATOM 3156 C C . CYS B 1 150 ? -13.031 24.312 4.031 1 98.25 150 CYS B C 1
ATOM 3158 O O . CYS B 1 150 ? -13.555 24.25 2.92 1 98.25 150 CYS B O 1
ATOM 3160 N N . CYS B 1 151 ? -13.625 24.625 5.117 1 98.31 151 CYS B N 1
ATOM 3161 C CA . CYS B 1 151 ? -15.016 25.078 5.051 1 98.31 151 CYS B CA 1
ATOM 3162 C C . CYS B 1 151 ? -15.156 26.297 4.152 1 98.31 151 CYS B C 1
ATOM 3164 O O . CYS B 1 151 ? -16.031 26.328 3.287 1 98.31 151 CYS B O 1
ATOM 3166 N N . GLU B 1 152 ? -14.266 27.234 4.34 1 97.88 152 GLU B N 1
ATOM 3167 C CA . GLU B 1 152 ? -14.297 28.469 3.553 1 97.88 152 GLU B CA 1
ATOM 3168 C C . GLU B 1 152 ? -14.094 28.172 2.068 1 97.88 152 GLU B C 1
ATOM 3170 O O . GLU B 1 152 ? -14.734 28.797 1.216 1 97.88 152 GLU B O 1
ATOM 3175 N N . MET B 1 153 ? -13.266 27.266 1.785 1 97 153 MET B N 1
ATOM 3176 C CA . MET B 1 153 ? -12.898 26.969 0.403 1 97 153 MET B CA 1
ATOM 3177 C C . MET B 1 153 ? -13.797 25.891 -0.184 1 97 153 MET B C 1
ATOM 3179 O O . MET B 1 153 ? -13.672 25.531 -1.356 1 97 153 MET B O 1
ATOM 3183 N N . LYS B 1 154 ? -14.688 25.312 0.652 1 95.81 154 LYS B N 1
ATOM 3184 C CA . LYS B 1 154 ? -15.578 24.234 0.249 1 95.81 154 LYS B CA 1
ATOM 3185 C C . LYS B 1 154 ? -14.797 23.016 -0.195 1 95.81 154 LYS B C 1
ATOM 3187 O O . LYS B 1 154 ? -15.086 22.422 -1.243 1 95.81 154 LYS B O 1
ATOM 3192 N N . ILE B 1 155 ? -13.773 22.703 0.534 1 96.62 155 ILE B N 1
ATOM 3193 C CA . ILE B 1 155 ? -12.953 21.516 0.34 1 96.62 155 ILE B CA 1
ATOM 3194 C C . ILE B 1 155 ? -13.328 20.453 1.362 1 96.62 155 ILE B C 1
ATOM 3196 O O . ILE B 1 155 ? -13.562 20.766 2.533 1 96.62 155 ILE B O 1
ATOM 3200 N N . LYS B 1 156 ? -13.469 19.203 0.92 1 97.75 156 LYS B N 1
ATOM 3201 C CA . LYS B 1 156 ? -13.742 18.109 1.843 1 97.75 156 LYS B CA 1
ATOM 3202 C C . LYS B 1 156 ? -12.594 17.938 2.838 1 97.75 156 LYS B C 1
ATOM 3204 O O . LYS B 1 156 ? -11.422 18.016 2.467 1 97.75 156 LYS B O 1
ATOM 3209 N N . ALA B 1 157 ? -12.984 17.766 4.066 1 98.44 157 ALA B N 1
ATOM 3210 C CA . ALA B 1 157 ? -12 17.641 5.137 1 98.44 157 ALA B CA 1
ATOM 3211 C C . ALA B 1 157 ? -12.383 16.531 6.113 1 98.44 157 ALA B C 1
ATOM 3213 O O . ALA B 1 157 ? -13.562 16.203 6.266 1 98.44 157 ALA B O 1
ATOM 3214 N N . ILE B 1 158 ? -11.414 15.992 6.699 1 98.69 158 ILE B N 1
ATOM 3215 C CA . ILE B 1 158 ? -11.594 15.039 7.789 1 98.69 158 ILE B CA 1
ATOM 3216 C C . ILE B 1 158 ? -11.102 15.656 9.102 1 98.69 158 ILE B C 1
ATOM 3218 O O . ILE B 1 158 ? -9.945 16.062 9.203 1 98.69 158 ILE B O 1
ATOM 3222 N N . ASP B 1 159 ? -11.961 15.742 10.016 1 98.75 159 ASP B N 1
ATOM 3223 C CA . ASP B 1 159 ? -11.602 16.172 11.367 1 98.75 159 ASP B CA 1
ATOM 3224 C C . ASP B 1 159 ? -10.914 15.039 12.133 1 98.75 159 ASP B C 1
ATOM 3226 O O . ASP B 1 159 ? -11.523 14.43 13.023 1 98.75 159 ASP B O 1
ATOM 3230 N N . THR B 1 160 ? -9.672 14.852 11.859 1 98.69 160 THR B N 1
ATOM 3231 C CA . THR B 1 160 ? -8.914 13.742 12.438 1 98.69 160 THR B CA 1
ATOM 3232 C C . THR B 1 160 ? -8.781 13.906 13.953 1 98.69 160 THR B C 1
ATOM 3234 O O . THR B 1 160 ? -8.805 12.922 14.688 1 98.69 160 THR B O 1
ATOM 3237 N N . TRP B 1 161 ? -8.672 15.18 14.359 1 98.31 161 TRP B N 1
ATOM 3238 C CA . TRP B 1 161 ? -8.547 15.484 15.781 1 98.31 161 TRP B CA 1
ATOM 3239 C C . TRP B 1 161 ? -9.742 14.938 16.562 1 98.31 161 TRP B C 1
ATOM 3241 O O . TRP B 1 161 ? -9.57 14.195 17.531 1 98.31 161 TRP B O 1
ATOM 3251 N N . SER B 1 162 ? -10.922 15.234 16.109 1 98.25 162 SER B N 1
ATOM 3252 C CA . SER B 1 162 ? -12.141 14.812 16.797 1 98.25 162 SER B CA 1
ATOM 3253 C C . SER B 1 162 ? -12.391 13.32 16.609 1 98.25 162 SER B C 1
ATOM 3255 O O . SER B 1 162 ? -12.82 12.633 17.531 1 98.25 162 SER B O 1
ATOM 3257 N N . ALA B 1 163 ? -12.141 12.797 15.406 1 98.5 163 ALA B N 1
ATOM 3258 C CA . ALA B 1 163 ? -12.445 11.414 15.07 1 98.5 163 ALA B CA 1
ATOM 3259 C C . ALA B 1 163 ? -11.695 10.445 15.984 1 98.5 163 ALA B C 1
ATOM 3261 O O . ALA B 1 163 ? -12.281 9.484 16.484 1 98.5 163 ALA B O 1
ATOM 3262 N N . ILE B 1 164 ? -10.438 10.711 16.234 1 98.44 164 ILE B N 1
ATOM 3263 C CA . ILE B 1 164 ? -9.602 9.828 17.031 1 98.44 164 ILE B CA 1
ATOM 3264 C C . ILE B 1 164 ? -10.039 9.898 18.5 1 98.44 164 ILE B C 1
ATOM 3266 O O . ILE B 1 164 ? -10.031 8.883 19.203 1 98.44 164 ILE B O 1
ATOM 3270 N N . GLN B 1 165 ? -10.5 11.062 18.891 1 97.75 165 GLN B N 1
ATOM 3271 C CA . GLN B 1 165 ? -10.812 11.266 20.312 1 97.75 165 GLN B CA 1
ATOM 3272 C C . GLN B 1 165 ? -12.211 10.758 20.641 1 97.75 165 GLN B C 1
ATOM 3274 O O . GLN B 1 165 ? -12.633 10.797 21.797 1 97.75 165 GLN B O 1
ATOM 3279 N N . LYS B 1 166 ? -12.961 10.32 19.609 1 96.69 166 LYS B N 1
ATOM 3280 C CA . LYS B 1 166 ? -14.266 9.727 19.859 1 96.69 166 LYS B CA 1
ATOM 3281 C C . LYS B 1 166 ? -14.141 8.461 20.703 1 96.69 166 LYS B C 1
ATOM 3283 O O . LYS B 1 166 ? -15.062 8.102 21.438 1 96.69 166 LYS B O 1
ATOM 3288 N N . ARG B 1 167 ? -13 7.824 20.562 1 94.62 167 ARG B N 1
ATOM 3289 C CA . ARG B 1 167 ? -12.734 6.668 21.406 1 94.62 167 ARG B CA 1
ATOM 3290 C C . ARG B 1 167 ? -12.109 7.094 22.734 1 94.62 167 ARG B C 1
ATOM 3292 O O . ARG B 1 167 ? -11.156 7.879 22.75 1 94.62 167 ARG B O 1
ATOM 3299 N N . ASP B 1 168 ? -12.57 6.57 23.812 1 95.06 168 ASP B N 1
ATOM 3300 C CA . ASP B 1 168 ? -12.156 7.012 25.141 1 95.06 168 ASP B CA 1
ATOM 3301 C C . ASP B 1 168 ? -10.695 6.66 25.406 1 95.06 168 ASP B C 1
ATOM 3303 O O . ASP B 1 168 ? -9.992 7.391 26.094 1 95.06 168 ASP B O 1
ATOM 3307 N N . ASP B 1 169 ? -10.266 5.523 24.859 1 96.69 169 ASP B N 1
ATOM 3308 C CA . ASP B 1 169 ? -8.922 5.035 25.156 1 96.69 169 ASP B CA 1
ATOM 3309 C C . ASP B 1 169 ? -7.961 5.344 24.016 1 96.69 169 ASP B C 1
ATOM 3311 O O . ASP B 1 169 ? -7.023 4.586 23.766 1 96.69 169 ASP B O 1
ATOM 3315 N N . TRP B 1 170 ? -8.234 6.441 23.266 1 97.19 170 TRP B N 1
ATOM 3316 C CA . TRP B 1 170 ? -7.469 6.781 22.078 1 97.19 170 TRP B CA 1
ATOM 3317 C C . TRP B 1 170 ? -6 7.008 22.406 1 97.19 170 TRP B C 1
ATOM 3319 O O . TRP B 1 170 ? -5.113 6.641 21.641 1 97.19 170 TRP B O 1
ATOM 3329 N N . ARG B 1 171 ? -5.672 7.516 23.609 1 96.44 171 ARG B N 1
ATOM 3330 C CA . ARG B 1 171 ? -4.293 7.809 23.984 1 96.44 171 ARG B CA 1
ATOM 3331 C C . ARG B 1 171 ? -3.459 6.531 24.047 1 96.44 171 ARG B C 1
ATOM 3333 O O . ARG B 1 171 ? -2.297 6.527 23.641 1 96.44 171 ARG B O 1
ATOM 3340 N N . ASP B 1 172 ? -4.082 5.461 24.438 1 94.94 172 ASP B N 1
ATOM 3341 C CA . ASP B 1 172 ? -3.357 4.219 24.672 1 94.94 172 ASP B CA 1
ATOM 3342 C C . ASP B 1 172 ? -3.305 3.369 23.406 1 94.94 172 ASP B C 1
ATOM 3344 O O . ASP B 1 172 ? -2.414 2.529 23.25 1 94.94 172 ASP B O 1
ATOM 3348 N N . PHE B 1 173 ? -4.148 3.693 22.422 1 97 173 PHE B N 1
ATOM 3349 C CA . PHE B 1 173 ? -4.301 2.67 21.391 1 97 173 PHE B CA 1
ATOM 3350 C C . PHE B 1 173 ? -4.102 3.264 20.016 1 97 173 PHE B C 1
ATOM 3352 O O . PHE B 1 173 ? -3.887 2.533 19.047 1 97 173 PHE B O 1
ATOM 3359 N N . CYS B 1 174 ? -4.133 4.551 19.844 1 98.19 174 CYS B N 1
ATOM 3360 C CA . CYS B 1 174 ? -4.215 5.094 18.484 1 98.19 174 CYS B CA 1
ATOM 3361 C C . CYS B 1 174 ? -2.85 5.566 18 1 98.19 174 CYS B C 1
ATOM 3363 O O . CYS B 1 174 ? -2.715 6.035 16.875 1 98.19 174 CYS B O 1
ATOM 3365 N N . PHE B 1 175 ? -1.807 5.387 18.875 1 98.19 175 PHE B N 1
ATOM 3366 C CA . PHE B 1 175 ? -0.515 5.938 18.484 1 98.19 175 PHE B CA 1
ATOM 3367 C C . PHE B 1 175 ? 0.603 4.934 18.75 1 98.19 175 PHE B C 1
ATOM 3369 O O . PHE B 1 175 ? 0.48 4.07 19.625 1 98.19 175 PHE B O 1
ATOM 3376 N N . ILE B 1 176 ? 1.644 5.031 17.922 1 97.12 176 ILE B N 1
ATOM 3377 C CA . ILE B 1 176 ? 2.859 4.246 18.109 1 97.12 176 ILE B CA 1
ATOM 3378 C C . ILE B 1 176 ? 3.791 4.961 19.094 1 97.12 176 ILE B C 1
ATOM 3380 O O . ILE B 1 176 ? 4.363 4.332 19.984 1 97.12 176 ILE B O 1
ATOM 3384 N N . ASP B 1 177 ? 3.869 6.332 18.969 1 96.19 177 ASP B N 1
ATOM 3385 C CA . ASP B 1 177 ? 4.836 7.102 19.734 1 96.19 177 ASP B CA 1
ATOM 3386 C C . ASP B 1 177 ? 4.23 8.422 20.203 1 96.19 177 ASP B C 1
ATOM 3388 O O . ASP B 1 177 ? 4.953 9.391 20.453 1 96.19 177 ASP B O 1
ATOM 3392 N N . GLY B 1 178 ? 2.934 8.484 20.156 1 97.25 178 GLY B N 1
ATOM 3393 C CA . GLY B 1 178 ? 2.227 9.68 20.578 1 97.25 178 GLY B CA 1
ATOM 3394 C C . GLY B 1 178 ? 1.898 10.617 19.422 1 97.25 178 GLY B C 1
ATOM 3395 O O . GLY B 1 178 ? 1.079 11.523 19.562 1 97.25 178 GLY B O 1
ATOM 3396 N N . VAL B 1 179 ? 2.512 10.414 18.25 1 96.81 179 VAL B N 1
ATOM 3397 C CA . VAL B 1 179 ? 2.311 11.289 17.094 1 96.81 179 VAL B CA 1
ATOM 3398 C C . VAL B 1 179 ? 1.842 10.461 15.898 1 96.81 179 VAL B C 1
ATOM 3400 O O . VAL B 1 179 ? 0.842 10.797 15.258 1 96.81 179 VAL B O 1
ATOM 3403 N N . HIS B 1 180 ? 2.561 9.359 15.641 1 97.75 180 HIS B N 1
ATOM 3404 C CA . HIS B 1 180 ? 2.246 8.523 14.492 1 97.75 180 HIS B CA 1
ATOM 3405 C C . HIS B 1 180 ? 1.172 7.496 14.828 1 97.75 180 HIS B C 1
ATOM 3407 O O . HIS B 1 180 ? 1.148 6.957 15.938 1 97.75 180 HIS B O 1
ATOM 3413 N N . LEU B 1 181 ? 0.375 7.219 13.883 1 98.25 181 LEU B N 1
ATOM 3414 C CA . LEU B 1 181 ? -0.824 6.422 14.117 1 98.25 181 LEU B CA 1
ATOM 3415 C C . LEU B 1 181 ? -0.476 4.941 14.234 1 98.25 181 LEU B C 1
ATOM 3417 O O . LEU B 1 181 ? 0.368 4.434 13.492 1 98.25 181 LEU B O 1
ATOM 3421 N N . SER B 1 182 ? -1.117 4.281 15.219 1 97.62 182 SER B N 1
ATOM 3422 C CA . SER B 1 182 ? -1.139 2.824 15.273 1 97.62 182 SER B CA 1
ATOM 3423 C C . SER B 1 182 ? -2.109 2.248 14.242 1 97.62 182 SER B C 1
ATOM 3425 O O . SER B 1 182 ? -2.756 2.992 13.508 1 97.62 182 SER B O 1
ATOM 3427 N N . ASN B 1 183 ? -2.152 0.914 14.172 1 96.31 183 ASN B N 1
ATOM 3428 C CA . ASN B 1 183 ? -3.146 0.264 13.328 1 96.31 183 ASN B CA 1
ATOM 3429 C C . ASN B 1 183 ? -4.562 0.689 13.695 1 96.31 183 ASN B C 1
ATOM 3431 O O . ASN B 1 183 ? -5.387 0.957 12.812 1 96.31 183 ASN B O 1
ATOM 3435 N N . GLU B 1 184 ? -4.809 0.779 14.992 1 97.19 184 GLU B N 1
ATOM 3436 C CA . GLU B 1 184 ? -6.129 1.187 15.469 1 97.19 184 GLU B CA 1
ATOM 3437 C C . GLU B 1 184 ? -6.441 2.623 15.055 1 97.19 184 GLU B C 1
ATOM 3439 O O . GLU B 1 184 ? -7.543 2.912 14.586 1 97.19 184 GLU B O 1
ATOM 3444 N N . GLY B 1 185 ? -5.477 3.527 15.273 1 97.94 185 GLY B N 1
ATOM 3445 C CA . GLY B 1 185 ? -5.652 4.895 14.812 1 97.94 185 GLY B CA 1
ATOM 3446 C C . GLY B 1 185 ? -5.871 4.996 13.32 1 97.94 185 GLY B C 1
ATOM 3447 O O . GLY B 1 185 ? -6.715 5.77 12.859 1 97.94 185 GLY B O 1
ATOM 3448 N N . SER B 1 186 ? -5.184 4.176 12.57 1 97.62 186 SER B N 1
ATOM 3449 C CA . SER B 1 186 ? -5.301 4.156 11.117 1 97.62 186 SER B CA 1
ATOM 3450 C C . SER B 1 186 ? -6.676 3.656 10.68 1 97.62 186 SER B C 1
ATOM 3452 O O . SER B 1 186 ? -7.211 4.102 9.656 1 97.62 186 SER B O 1
ATOM 3454 N N . GLU B 1 187 ? -7.195 2.717 11.414 1 97.44 187 GLU B N 1
ATOM 3455 C CA . GLU B 1 187 ? -8.531 2.227 11.094 1 97.44 187 GLU B CA 1
ATOM 3456 C C . GLU B 1 187 ? -9.57 3.34 11.211 1 97.44 187 GLU B C 1
ATOM 3458 O O . GLU B 1 187 ? -10.469 3.443 10.383 1 97.44 187 GLU B O 1
ATOM 3463 N N . ILE B 1 188 ? -9.438 4.145 12.234 1 98.19 188 ILE B N 1
ATOM 3464 C CA . ILE B 1 188 ? -10.352 5.27 12.422 1 98.19 188 ILE B CA 1
ATOM 3465 C C . ILE B 1 188 ? -10.242 6.23 11.242 1 98.19 188 ILE B C 1
ATOM 3467 O O . ILE B 1 188 ? -11.25 6.625 10.656 1 98.19 188 ILE B O 1
ATOM 3471 N N . VAL B 1 189 ? -9.023 6.574 10.883 1 98.5 189 VAL B N 1
ATOM 3472 C CA . VAL B 1 189 ? -8.789 7.508 9.781 1 98.5 189 VAL B CA 1
ATOM 3473 C C . VAL B 1 189 ? -9.328 6.922 8.484 1 98.5 189 VAL B C 1
ATOM 3475 O O . VAL B 1 189 ? -9.961 7.625 7.691 1 98.5 189 VAL B O 1
ATOM 3478 N N . THR B 1 190 ? -9.102 5.605 8.266 1 98.44 190 THR B N 1
ATOM 3479 C CA . THR B 1 190 ? -9.594 4.945 7.062 1 98.44 190 THR B CA 1
ATOM 3480 C C . THR B 1 190 ? -11.117 5.047 6.973 1 98.44 190 THR B C 1
ATOM 3482 O O . THR B 1 190 ? -11.656 5.383 5.914 1 98.44 190 THR B O 1
ATOM 3485 N N . LYS B 1 191 ? -11.758 4.777 8.047 1 98.44 191 LYS B N 1
ATOM 3486 C CA . LYS B 1 191 ? -13.219 4.84 8.062 1 98.44 191 LYS B CA 1
ATOM 3487 C C . LYS B 1 191 ? -13.703 6.25 7.742 1 98.44 191 LYS B C 1
ATOM 3489 O O . LYS B 1 191 ? -14.664 6.418 6.98 1 98.44 191 LYS B O 1
ATOM 3494 N N . GLU B 1 192 ? -13.055 7.25 8.32 1 98.75 192 GLU B N 1
ATOM 3495 C CA . GLU B 1 192 ? -13.438 8.633 8.047 1 98.75 192 GLU B CA 1
ATOM 3496 C C . GLU B 1 192 ? -13.234 8.977 6.574 1 98.75 192 GLU B C 1
ATOM 3498 O O . GLU B 1 192 ? -14.078 9.625 5.957 1 98.75 192 GLU B O 1
ATOM 3503 N N . ILE B 1 193 ? -12.109 8.547 6.004 1 98.81 193 ILE B N 1
ATOM 3504 C CA . ILE B 1 193 ? -11.82 8.805 4.598 1 98.81 193 ILE B CA 1
ATOM 3505 C C . ILE B 1 193 ? -12.898 8.164 3.721 1 98.81 193 ILE B C 1
ATOM 3507 O O . ILE B 1 193 ? -13.453 8.82 2.838 1 98.81 193 ILE B O 1
ATOM 3511 N N . LEU B 1 194 ? -13.195 6.934 3.996 1 98.69 194 LEU B N 1
ATOM 3512 C CA . LEU B 1 194 ? -14.18 6.211 3.193 1 98.69 194 LEU B CA 1
ATOM 3513 C C . LEU B 1 194 ? -15.555 6.844 3.324 1 98.69 194 LEU B C 1
ATOM 3515 O O . LEU B 1 194 ? -16.297 6.938 2.344 1 98.69 194 LEU B O 1
ATOM 3519 N N . ASN B 1 195 ? -15.898 7.285 4.52 1 98.69 195 ASN B N 1
ATOM 3520 C CA . ASN B 1 195 ? -17.172 7.953 4.727 1 98.69 195 ASN B CA 1
ATOM 3521 C C . ASN B 1 195 ? -17.266 9.25 3.924 1 98.69 195 ASN B C 1
ATOM 3523 O O . ASN B 1 195 ? -18.297 9.531 3.312 1 98.69 195 ASN B O 1
ATOM 3527 N N . VAL B 1 196 ? -16.219 10.023 3.975 1 98.69 196 VAL B N 1
ATOM 3528 C CA . VAL B 1 196 ? -16.203 11.289 3.246 1 98.69 196 VAL B CA 1
ATOM 3529 C C . VAL B 1 196 ? -16.359 11.023 1.749 1 98.69 196 VAL B C 1
ATOM 3531 O O . VAL B 1 196 ? -17.109 11.719 1.06 1 98.69 196 VAL B O 1
ATOM 3534 N N . ILE B 1 197 ? -15.664 10.016 1.237 1 98.62 197 ILE B N 1
ATOM 3535 C CA . IL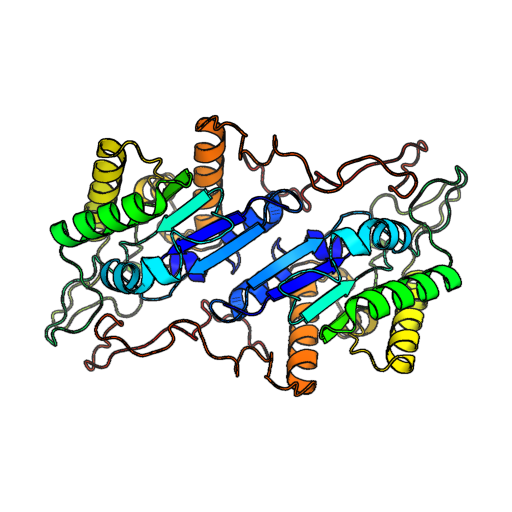E B 1 197 ? -15.75 9.672 -0.178 1 98.62 197 ILE B CA 1
ATOM 3536 C C . ILE B 1 197 ? -17.172 9.219 -0.513 1 98.62 197 ILE B C 1
ATOM 3538 O O . ILE B 1 197 ? -17.75 9.656 -1.512 1 98.62 197 ILE B O 1
ATOM 3542 N N . LYS B 1 198 ? -17.688 8.367 0.329 1 98.38 198 LYS B N 1
ATOM 3543 C CA . LYS B 1 198 ? -19.047 7.867 0.14 1 98.38 198 LYS B CA 1
ATOM 3544 C C . LYS B 1 198 ? -20.062 9.016 0.102 1 98.38 198 LYS B C 1
ATOM 3546 O O . LYS B 1 198 ? -20.922 9.062 -0.784 1 98.38 198 LYS B O 1
ATOM 3551 N N . GLU B 1 199 ? -19.891 9.953 0.983 1 98 199 GLU B N 1
ATOM 3552 C CA . GLU B 1 199 ? -20.859 11.031 1.148 1 98 199 GLU B CA 1
ATOM 3553 C C . GLU B 1 199 ? -20.672 12.109 0.084 1 98 199 GLU B C 1
ATOM 3555 O O . GLU B 1 199 ? -21.594 12.883 -0.19 1 98 199 GLU B O 1
ATOM 3560 N N . ALA B 1 200 ? -19.453 12.227 -0.458 1 96.81 200 ALA B N 1
ATOM 3561 C CA . ALA B 1 200 ? -19.172 13.258 -1.457 1 96.81 200 ALA B CA 1
ATOM 3562 C C . ALA B 1 200 ? -20.047 13.078 -2.693 1 96.81 200 ALA B C 1
ATOM 3564 O O . ALA B 1 200 ? -20.297 14.039 -3.428 1 96.81 200 ALA B O 1
ATOM 3565 N N . GLU B 1 201 ? -20.484 11.859 -3.09 1 95.94 201 GLU B N 1
ATOM 3566 C CA . GLU B 1 201 ? -21.344 11.547 -4.23 1 95.94 201 GLU B CA 1
ATOM 3567 C C . GLU B 1 201 ? -20.781 12.148 -5.52 1 95.94 201 GLU B C 1
ATOM 3569 O O . GLU B 1 201 ? -21.516 12.773 -6.289 1 95.94 201 GLU B O 1
ATOM 3574 N N . TRP B 1 202 ? -19.469 12.055 -5.613 1 97 202 TRP B N 1
ATOM 3575 C CA . TRP B 1 202 ? -18.812 12.539 -6.824 1 97 202 TRP B CA 1
ATOM 3576 C C . TRP B 1 202 ? -19.266 11.734 -8.047 1 97 202 TRP B C 1
ATOM 3578 O O . TRP B 1 202 ? -19.719 10.602 -7.91 1 97 202 TRP B O 1
ATOM 3588 N N . GLU B 1 203 ? -19.109 12.406 -9.219 1 96 203 GLU B N 1
ATOM 3589 C CA . GLU B 1 203 ? -19.375 11.75 -10.492 1 96 203 GLU B CA 1
ATOM 3590 C C . GLU B 1 203 ? -18.188 11.867 -11.438 1 96 203 GLU B C 1
ATOM 3592 O O . GLU B 1 203 ? -17.781 12.977 -11.805 1 96 203 GLU B O 1
ATOM 3597 N N . PRO B 1 204 ? -17.688 10.883 -11.789 1 96 204 PRO B N 1
ATOM 3598 C CA . PRO B 1 204 ? -17.953 9.508 -11.383 1 96 204 PRO B CA 1
ATOM 3599 C C . PRO B 1 204 ? -17.625 9.25 -9.914 1 96 204 PRO B C 1
ATOM 3601 O O . PRO B 1 204 ? -16.797 9.961 -9.336 1 96 204 PRO B O 1
ATOM 3604 N N . SER B 1 205 ? -18.25 8.211 -9.367 1 97.75 205 SER B N 1
ATOM 3605 C CA . SER B 1 205 ? -18.047 7.902 -7.953 1 97.75 205 SER B CA 1
ATOM 3606 C C . SER B 1 205 ? -16.641 7.387 -7.691 1 97.75 205 SER B C 1
ATOM 3608 O O . SER B 1 205 ? -16.094 6.621 -8.492 1 97.75 205 SER B O 1
ATOM 3610 N N . LEU B 1 206 ? -16.109 7.75 -6.527 1 98.31 206 LEU B N 1
ATOM 3611 C CA . LEU B 1 206 ? -14.852 7.191 -6.066 1 98.31 206 LEU B CA 1
ATOM 3612 C C . LEU B 1 206 ? -15.07 6.285 -4.855 1 98.31 206 LEU B C 1
ATOM 3614 O O . LEU B 1 206 ? -14.102 5.863 -4.215 1 98.31 206 LEU B O 1
ATOM 3618 N N . TYR B 1 207 ? -16.344 6.047 -4.578 1 98.31 207 TYR B N 1
ATOM 3619 C CA . TYR B 1 207 ? -16.672 5.102 -3.523 1 98.31 207 TYR B CA 1
ATOM 3620 C C . TYR B 1 207 ? -16.344 3.674 -3.943 1 98.31 207 TYR B C 1
ATOM 3622 O O . TYR B 1 207 ? -16.844 3.184 -4.953 1 98.31 207 TYR B O 1
ATOM 3630 N N . TRP B 1 208 ? -15.508 2.992 -3.154 1 97.69 208 TRP B N 1
ATOM 3631 C CA . TRP B 1 208 ? -14.852 1.769 -3.605 1 97.69 208 TRP B CA 1
ATOM 3632 C C . TRP B 1 208 ? -15.875 0.682 -3.912 1 97.69 208 TRP B C 1
ATOM 3634 O O . TRP B 1 208 ? -15.664 -0.144 -4.805 1 97.69 208 TRP B O 1
ATOM 3644 N N . LYS B 1 209 ? -16.969 0.711 -3.244 1 96.75 209 LYS B N 1
ATOM 3645 C CA . LYS B 1 209 ? -17.984 -0.326 -3.455 1 96.75 209 LYS B CA 1
ATOM 3646 C C . LYS B 1 209 ? -18.75 -0.096 -4.754 1 96.75 209 LYS B C 1
ATOM 3648 O O . LYS B 1 209 ? -19.422 -0.997 -5.25 1 96.75 209 LYS B O 1
ATOM 3653 N N . LEU B 1 210 ? -18.672 1.112 -5.293 1 97.44 210 LEU B N 1
ATOM 3654 C CA . LEU B 1 210 ? -19.438 1.447 -6.496 1 97.44 210 LEU B CA 1
ATOM 3655 C C . LEU B 1 210 ? -18.531 1.515 -7.715 1 97.44 210 LEU B C 1
ATOM 3657 O O . LEU B 1 210 ? -19 1.565 -8.852 1 97.44 210 LEU B O 1
ATOM 3661 N N . MET B 1 211 ? -17.266 1.583 -7.543 1 97.81 211 MET B N 1
ATOM 3662 C CA . MET B 1 211 ? -16.328 1.636 -8.664 1 97.81 211 MET B CA 1
ATOM 3663 C C . MET B 1 211 ? -16.234 0.279 -9.352 1 97.81 211 MET B C 1
ATOM 3665 O O . MET B 1 211 ? -16.203 -0.759 -8.688 1 97.81 211 MET B O 1
ATOM 3669 N N . PRO B 1 212 ? -16.188 0.264 -10.633 1 96.75 212 PRO B N 1
ATOM 3670 C CA . PRO B 1 212 ? -15.984 -1.016 -11.32 1 96.75 212 PRO B CA 1
ATOM 3671 C C . PRO B 1 212 ? -14.578 -1.571 -11.133 1 96.75 212 PRO B C 1
ATOM 3673 O O . PRO B 1 212 ? -13.602 -0.812 -11.133 1 96.75 212 PRO B O 1
ATOM 3676 N N . ALA B 1 213 ? -14.492 -2.887 -10.945 1 97.31 213 ALA B N 1
ATOM 3677 C CA . ALA B 1 213 ? -13.195 -3.555 -10.875 1 97.31 213 ALA B CA 1
ATOM 3678 C C . ALA B 1 213 ? -12.609 -3.77 -12.266 1 97.31 213 ALA B C 1
ATOM 3680 O O . ALA B 1 213 ? -13.336 -4.137 -13.195 1 97.31 213 ALA B O 1
ATOM 3681 N N . GLU B 1 214 ? -11.344 -3.434 -12.43 1 98 214 GLU B N 1
ATOM 3682 C CA . GLU B 1 214 ? -10.648 -3.789 -13.664 1 98 214 GLU B CA 1
ATOM 3683 C C . GLU B 1 214 ? -10.734 -5.289 -13.938 1 98 214 GLU B C 1
ATOM 3685 O O . GLU B 1 214 ? -10.461 -6.102 -13.047 1 98 214 GLU B O 1
ATOM 3690 N N . PHE B 1 215 ? -11.156 -5.641 -15.141 1 97.56 215 PHE B N 1
ATOM 3691 C CA . PHE B 1 215 ? -11.344 -7.031 -15.547 1 97.56 215 PHE B CA 1
ATOM 3692 C C . PHE B 1 215 ? -12.305 -7.75 -14.602 1 97.56 215 PHE B C 1
ATOM 3694 O O . PHE B 1 215 ? -12 -8.844 -14.125 1 97.56 215 PHE B O 1
ATOM 3701 N N . GLY B 1 216 ? -13.406 -7.145 -14.336 1 96.75 216 GLY B N 1
ATOM 3702 C CA . GLY B 1 216 ? -14.336 -7.617 -13.328 1 96.75 216 GLY B CA 1
ATOM 3703 C C . GLY B 1 216 ? -15.375 -8.578 -13.875 1 96.75 216 GLY B C 1
ATOM 3704 O O . GLY B 1 216 ? -16.25 -9.047 -13.133 1 96.75 216 GLY B O 1
ATOM 3705 N N . GLU B 1 217 ? -15.25 -8.945 -15.141 1 96.12 217 GLU B N 1
ATOM 3706 C CA . GLU B 1 217 ? -16.234 -9.828 -15.758 1 96.12 217 GLU B CA 1
ATOM 3707 C C . GLU B 1 217 ? -16.031 -11.273 -15.328 1 96.12 217 GLU B C 1
ATOM 3709 O O . GLU B 1 217 ? -14.914 -11.68 -15 1 96.12 217 GLU B O 1
ATOM 3714 N N . ASP B 1 218 ? -17.125 -12.031 -15.383 1 95.75 218 ASP B N 1
ATOM 3715 C CA . ASP B 1 218 ? -17.047 -13.461 -15.109 1 95.75 218 ASP B CA 1
ATOM 3716 C C . ASP B 1 218 ? -16.203 -14.172 -16.172 1 95.75 218 ASP B C 1
ATOM 3718 O O . ASP B 1 218 ? -16.109 -13.719 -17.312 1 95.75 218 ASP B O 1
ATOM 3722 N N . SER B 1 219 ? -15.617 -15.203 -15.75 1 96 219 SER B N 1
ATOM 3723 C CA . SER B 1 219 ? -14.742 -15.969 -16.625 1 96 219 SER B CA 1
ATOM 3724 C C . SER B 1 219 ? -14.953 -17.469 -16.453 1 96 219 SER B C 1
ATOM 3726 O O . SER B 1 219 ? -15.258 -17.938 -15.352 1 96 219 SER B O 1
ATOM 3728 N N . PRO B 1 220 ? -14.781 -18.188 -17.547 1 94.69 220 PRO B N 1
ATOM 3729 C CA . PRO B 1 220 ? -14.82 -19.656 -17.391 1 94.69 220 PRO B CA 1
ATOM 3730 C C . PRO B 1 220 ? -13.688 -20.188 -16.516 1 94.69 220 PRO B C 1
ATOM 3732 O O . PRO B 1 220 ? -13.719 -21.344 -16.109 1 94.69 220 PRO B O 1
ATOM 3735 N N . TYR B 1 221 ? -12.695 -19.344 -16.219 1 96.44 221 TYR B N 1
ATOM 3736 C CA . TYR B 1 221 ? -11.555 -19.766 -15.422 1 96.44 221 TYR B CA 1
ATOM 3737 C C . TYR B 1 221 ? -11.781 -19.469 -13.938 1 96.44 221 TYR B C 1
ATOM 3739 O O . TYR B 1 221 ? -10.945 -19.812 -13.094 1 96.44 221 TYR B O 1
ATOM 3747 N N . ASP B 1 222 ? -12.945 -18.844 -13.617 1 96.19 222 ASP B N 1
ATOM 3748 C CA . ASP B 1 222 ? -13.25 -18.531 -12.227 1 96.19 222 ASP B CA 1
ATOM 3749 C C . ASP B 1 222 ? -13.398 -19.812 -11.406 1 96.19 222 ASP B C 1
ATOM 3751 O O . ASP B 1 222 ? -13.688 -20.875 -11.945 1 96.19 222 ASP B O 1
ATOM 3755 N N . MET B 1 223 ? -13.234 -19.688 -10.109 1 92.31 223 MET B N 1
ATOM 3756 C CA . MET B 1 223 ? -13.406 -20.812 -9.203 1 92.31 223 MET B CA 1
ATOM 3757 C C . MET B 1 223 ? -14.82 -21.391 -9.305 1 92.31 223 MET B C 1
ATOM 3759 O O . MET B 1 223 ? -15.789 -20.641 -9.438 1 92.31 223 MET B O 1
ATOM 3763 N N . VAL B 1 224 ? -14.852 -22.688 -9.211 1 89.31 224 VAL B N 1
ATOM 3764 C CA . VAL B 1 224 ? -16.141 -23.344 -9.312 1 89.31 224 VAL B CA 1
ATOM 3765 C C . VAL B 1 224 ? -16.594 -23.828 -7.934 1 89.31 224 VAL B C 1
ATOM 3767 O O . VAL B 1 224 ? -15.812 -24.438 -7.203 1 89.31 224 VAL B O 1
ATOM 3770 N N . THR B 1 225 ? -17.781 -23.5 -7.578 1 79.56 225 THR B N 1
ATOM 3771 C CA . THR B 1 225 ? -18.359 -23.953 -6.316 1 79.56 225 THR B CA 1
ATOM 3772 C C . THR B 1 225 ? -18.844 -25.391 -6.426 1 79.56 225 THR B C 1
ATOM 3774 O O . THR B 1 225 ? -18.844 -25.984 -7.512 1 79.56 225 THR B O 1
ATOM 3777 N N . LEU B 1 226 ? -19.219 -25.938 -5.277 1 74.56 226 LEU B N 1
ATOM 3778 C CA . LEU B 1 226 ? -19.688 -27.312 -5.207 1 74.56 226 LEU B CA 1
ATOM 3779 C C . LEU B 1 226 ? -20.922 -27.516 -6.074 1 74.56 226 LEU B C 1
ATOM 3781 O O . LEU B 1 226 ? -21.125 -28.594 -6.629 1 74.56 226 LEU B O 1
ATOM 3785 N N . ASP B 1 227 ? -21.625 -26.406 -6.16 1 76.44 227 ASP B N 1
ATOM 3786 C CA . ASP B 1 227 ? -22.859 -26.516 -6.926 1 76.44 227 ASP B CA 1
ATOM 3787 C C . ASP B 1 227 ? -22.609 -26.312 -8.414 1 76.44 227 ASP B C 1
ATOM 3789 O O . ASP B 1 227 ? -23.547 -26.266 -9.211 1 76.44 227 ASP B O 1
ATOM 3793 N N . GLY B 1 228 ? -21.344 -26.109 -8.758 1 77.25 228 GLY B N 1
ATOM 3794 C CA . GLY B 1 228 ? -20.969 -26.031 -10.164 1 77.25 228 GLY B CA 1
ATOM 3795 C C . GLY B 1 228 ? -21.031 -24.609 -10.711 1 77.25 228 GLY B C 1
ATOM 3796 O O . GLY B 1 228 ? -20.906 -24.406 -11.922 1 77.25 228 GLY B O 1
ATOM 3797 N N . LYS B 1 229 ? -21.359 -23.703 -9.906 1 85.38 229 LYS B N 1
ATOM 3798 C CA . LYS B 1 229 ? -21.391 -22.312 -10.336 1 85.38 229 LYS B CA 1
ATOM 3799 C C . LYS B 1 229 ? -20.031 -21.641 -10.133 1 85.38 229 LYS B C 1
ATOM 3801 O O . LYS B 1 229 ? -19.281 -22 -9.227 1 85.38 229 LYS B O 1
ATOM 3806 N N . THR B 1 230 ? -19.641 -20.719 -11.07 1 91.19 230 THR B N 1
ATOM 3807 C CA . THR B 1 230 ? -18.375 -20 -10.922 1 91.19 230 THR B CA 1
ATOM 3808 C C . THR B 1 230 ? -18.531 -18.812 -9.969 1 91.19 230 THR B C 1
ATOM 3810 O O . THR B 1 230 ? -19.625 -18.266 -9.836 1 91.19 230 THR B O 1
ATOM 3813 N N . ILE B 1 231 ? -17.531 -18.5 -9.289 1 92.94 231 ILE B N 1
ATOM 3814 C CA . ILE B 1 231 ? -17.516 -17.375 -8.383 1 92.94 231 ILE B CA 1
ATOM 3815 C C . ILE B 1 231 ? -16.422 -16.391 -8.797 1 92.94 231 ILE B C 1
ATOM 3817 O O . ILE B 1 231 ? -15.258 -16.781 -8.945 1 92.94 231 ILE B O 1
ATOM 3821 N N . ASN B 1 232 ? -16.781 -15.164 -9.055 1 95 232 ASN B N 1
ATOM 3822 C CA . ASN B 1 232 ? -15.883 -14.07 -9.391 1 95 232 ASN B CA 1
ATOM 3823 C C . ASN B 1 232 ? -15.445 -13.305 -8.141 1 95 232 ASN B C 1
ATOM 3825 O O . ASN B 1 232 ? -16.281 -12.781 -7.402 1 95 232 ASN B O 1
ATOM 3829 N N . PHE B 1 233 ? -14.125 -13.219 -7.918 1 94.69 233 PHE B N 1
ATOM 3830 C CA . PHE B 1 233 ? -13.602 -12.641 -6.688 1 94.69 233 PHE B CA 1
ATOM 3831 C C . PHE B 1 233 ? -13.07 -11.227 -6.934 1 94.69 233 PHE B C 1
ATOM 3833 O O . PHE B 1 233 ? -12.352 -10.68 -6.105 1 94.69 233 PHE B O 1
ATOM 3840 N N . SER B 1 234 ? -13.391 -10.594 -8.062 1 95.31 234 SER B N 1
ATOM 3841 C CA . SER B 1 234 ? -12.812 -9.32 -8.477 1 95.31 234 SER B CA 1
ATOM 3842 C C . 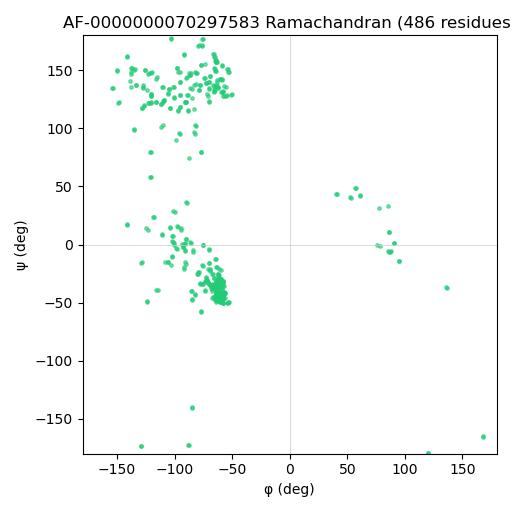SER B 1 234 ? -13.141 -8.219 -7.473 1 95.31 234 SER B C 1
ATOM 3844 O O . SER B 1 234 ? -12.367 -7.27 -7.316 1 95.31 234 SER B O 1
ATOM 3846 N N . ASN B 1 235 ? -14.234 -8.383 -6.75 1 92.44 235 ASN B N 1
ATOM 3847 C CA . ASN B 1 235 ? -14.688 -7.312 -5.859 1 92.44 235 ASN B CA 1
ATOM 3848 C C . ASN B 1 235 ? -14.711 -7.773 -4.402 1 92.44 235 ASN B C 1
ATOM 3850 O O . ASN B 1 235 ? -15.422 -7.195 -3.58 1 92.44 235 ASN B O 1
ATOM 3854 N N . VAL B 1 236 ? -13.891 -8.805 -4.141 1 90.56 236 VAL B N 1
ATOM 3855 C CA . VAL B 1 236 ? -13.977 -9.391 -2.805 1 90.56 236 VAL B CA 1
ATOM 3856 C C . VAL B 1 236 ? -12.711 -9.062 -2.016 1 90.56 236 VAL B C 1
ATOM 3858 O O . VAL B 1 236 ? -11.672 -9.68 -2.217 1 90.56 236 VAL B O 1
ATOM 3861 N N . PRO B 1 237 ? -12.883 -8.055 -1.107 1 92.62 237 PRO B N 1
ATOM 3862 C CA . PRO B 1 237 ? -11.758 -7.883 -0.185 1 92.62 237 PRO B CA 1
ATOM 3863 C C . PRO B 1 237 ? -11.578 -9.078 0.75 1 92.62 237 PRO B C 1
ATOM 3865 O O . PRO B 1 237 ? -12.555 -9.625 1.255 1 92.62 237 PRO B O 1
ATOM 3868 N N . PHE B 1 238 ? -10.375 -9.5 0.864 1 94.62 238 PHE B N 1
ATOM 3869 C CA . PHE B 1 238 ? -10.016 -10.617 1.724 1 94.62 238 PHE B CA 1
ATOM 3870 C C . PHE B 1 238 ? -8.734 -10.328 2.492 1 94.62 238 PHE B C 1
ATOM 3872 O O . PHE B 1 238 ? -7.793 -9.75 1.942 1 94.62 238 PHE B O 1
ATOM 3879 N N . PRO B 1 239 ? -8.578 -10.594 3.834 1 90.62 239 PRO B N 1
ATOM 3880 C CA . PRO B 1 239 ? -9.641 -11.188 4.648 1 90.62 239 PRO B CA 1
ATOM 3881 C C . PRO B 1 239 ? -10.68 -10.164 5.094 1 90.62 239 PRO B C 1
ATOM 3883 O O . PRO B 1 239 ? -10.422 -8.961 5.062 1 90.62 239 PRO B O 1
ATOM 3886 N N . GLU B 1 240 ? -11.93 -10.469 5.254 1 82.88 240 GLU B N 1
ATOM 3887 C CA . GLU B 1 240 ? -13 -9.578 5.68 1 82.88 240 GLU B CA 1
ATOM 3888 C C . GLU B 1 240 ? -13.117 -9.539 7.203 1 82.88 240 GLU B C 1
ATOM 3890 O O . GLU B 1 240 ? -14.023 -10.156 7.773 1 82.88 240 GLU B O 1
ATOM 3895 N N . ASP B 1 241 ? -12.148 -8.836 7.855 1 82 241 ASP B N 1
ATOM 3896 C CA . ASP B 1 241 ? -12.164 -8.797 9.312 1 82 241 ASP B CA 1
ATOM 3897 C C . ASP B 1 241 ? -12.703 -7.461 9.82 1 82 241 ASP B C 1
ATOM 3899 O O . ASP B 1 241 ? -13.055 -7.332 11 1 82 241 ASP B O 1
ATOM 3903 N N . VAL B 1 242 ? -12.75 -6.438 9.039 1 87.12 242 VAL B N 1
ATOM 3904 C CA . VAL B 1 242 ? -13.266 -5.121 9.391 1 87.12 242 VAL B CA 1
ATOM 3905 C C . VAL B 1 242 ? -14.367 -4.719 8.422 1 87.12 242 VAL B C 1
ATOM 3907 O O . VAL B 1 242 ? -14.227 -4.895 7.207 1 87.12 242 VAL B O 1
ATOM 3910 N N . ASP B 1 243 ? -15.453 -4.234 8.961 1 90.94 243 ASP B N 1
ATOM 3911 C CA . ASP B 1 243 ? -16.531 -3.715 8.125 1 90.94 243 ASP B CA 1
ATOM 3912 C C . ASP B 1 243 ? -16.25 -2.275 7.699 1 90.94 243 ASP B C 1
ATOM 3914 O O . ASP B 1 243 ? -16.594 -1.334 8.414 1 90.94 243 ASP B O 1
ATOM 3918 N N . TRP B 1 244 ? -15.758 -2.141 6.594 1 94.69 244 TRP B N 1
ATOM 3919 C CA . TRP B 1 244 ? -15.445 -0.813 6.074 1 94.69 244 TRP B CA 1
ATOM 3920 C C . TRP B 1 244 ? -16.672 -0.165 5.453 1 94.69 244 TRP B C 1
ATOM 3922 O O . TRP B 1 244 ? -17.469 -0.833 4.777 1 94.69 244 TRP B O 1
ATOM 3932 N N . PRO B 1 245 ? -16.828 1.083 5.742 1 93.62 245 PRO B N 1
ATOM 3933 C CA . PRO B 1 245 ? -17.984 1.729 5.129 1 93.62 245 PRO B CA 1
ATOM 3934 C C . PRO B 1 245 ? -17.922 1.745 3.605 1 93.62 245 PRO B C 1
ATOM 3936 O O . PRO B 1 245 ? -16.828 1.669 3.031 1 93.62 245 PRO B O 1
#

Radius of gyration: 23.49 Å; Cα contacts (8 Å, |Δi|>4): 980; chains: 2; bounding box: 46×71×58 Å

Solvent-accessible surface area (backbone atoms only — not comparable to full-atom values): 26019 Å² total; per-residue (Å²): 132,68,47,32,34,35,37,34,26,14,42,70,46,34,35,11,22,54,62,19,36,53,12,47,49,42,30,63,24,43,45,41,38,46,61,41,79,51,27,36,38,56,38,19,49,69,60,47,61,74,46,39,56,78,76,54,44,89,80,47,92,71,73,49,57,28,37,42,35,36,57,42,71,38,14,57,30,64,78,42,94,86,73,42,23,24,44,39,59,69,70,57,42,54,52,40,51,49,52,54,50,60,71,48,51,95,24,47,54,38,38,41,27,23,48,59,46,29,60,88,55,35,79,83,42,51,46,99,83,68,41,62,53,61,48,43,67,53,31,48,53,54,16,51,51,47,49,51,51,25,58,75,68,70,41,52,65,40,62,36,34,60,62,52,59,71,41,89,62,30,75,77,47,25,33,73,47,21,69,43,61,19,52,61,32,17,51,52,52,39,44,52,51,40,44,51,43,52,70,60,67,47,86,75,58,75,27,63,89,76,42,69,37,61,85,53,68,81,52,69,41,22,43,58,45,96,85,66,45,67,51,76,42,51,84,57,68,55,83,77,85,68,90,71,110,132,68,48,33,33,36,37,34,26,14,42,70,46,35,34,11,22,53,61,20,36,51,12,48,49,43,29,64,25,42,45,41,40,45,60,40,80,49,27,36,40,55,38,18,48,69,61,48,62,74,45,39,55,78,76,54,44,88,80,47,92,71,73,50,59,29,36,42,35,35,56,42,71,39,14,56,31,64,78,42,92,85,72,41,24,25,42,38,61,70,70,59,42,53,52,40,53,50,52,55,50,60,71,48,52,95,25,48,54,36,37,41,30,22,49,59,46,28,62,88,55,34,82,80,40,51,45,97,83,67,41,64,53,59,47,44,67,52,31,48,53,54,16,51,48,47,50,51,50,25,59,74,68,71,42,51,66,40,63,36,35,60,61,52,58,70,42,89,62,30,73,76,48,26,34,73,47,20,70,43,60,17,51,59,31,18,50,53,52,39,44,53,53,41,46,50,43,52,69,61,68,47,86,75,59,76,27,62,90,75,41,68,38,62,84,53,68,81,51,69,40,21,42,58,46,96,86,67,46,66,49,76,44,51,84,57,68,56,83,78,84,67,91,72,109

Nearest PDB structures (foldseek):
  3mil-assembly1_B  TM=8.314E-01  e=6.865E-18  Saccharomyces cerevisiae
  8wop-assembly1_B  TM=4.927E-01  e=1.096E-01  Arabidopsis thaliana
  7xpq-assembly1_B  TM=4.531E-01  e=7.055E-02  Zea mays
  3r5j-assembly1_A  TM=4.336E-01  e=1.029E-01  Homo sapiens
  3r7b-assembly1_A  TM=4.107E-01  e=9.663E-02  Homo sapiens

Foldseek 3Di:
DAAEEEEAEEDLQQCQCPLFLLVVVCLQLALHYHYHGHYHYQAALVVCLVCLCVVQPPPDPDAHQEYEYEHDQQQLFDADPVRDGHHDDLVRSLVSVVVSCVSRVVHAYEYEQAAFFQQVLADPQQDPVRDGRDHSVSSVVRRVSNVVSCVVVVHHYFSLHVQLVVDVCSSPAQAPRRHHGDSVVRVSVNQRVLVSQVVVCDVVGPNSQPGDGNVQDDDPPADADPVGDGDGCRNPRPPPPDDHD/DAAEEEEAEEDLQQCQCPLFLLVVVCLQLPQHYHYHGHYHYQAALVNCLVCLCVVQPPPDPDAHQEYEYEHDQQCLFDADPVRDGHHDPLVRSLVSVVVSCVSRVVHAYEYEAAAFFQQVLADPQQDPVRDGRDHSVSSVVRRVSNVVSCVVVVHHYFSLHVQLVVDVCSNPAQAPRRHHGDSVVRVSVNQRVLVSQVVVPDVVGPNSQPGDGNVQDDDPPADADPVGHGDGCRNPRPPPPDDHD